Protein AF-A0A8K0KFU2-F1 (afdb_monomer_lite)

InterPro domains:
  IPR029681 Coiled-coil domain-containing protein 157 [PTHR43696] (9-150)
  IPR060104 Coiled-coil domain-containing protein 157, N-terminal domain [PF28226] (5-142)

Foldseek 3Di:
DDDPDVVVLVVLVVVLVVLLVVLVVLCVVLPDDQAAFPLGNVDGLNPDDLNVVLVPDPDDPVVSSVVSVSSSVRSLVSSLSSVLSSLVVLPDDDDDNPPPPPPPDPRDDDPVVSVVSSVVSVVVSVVVVVVVVVVVVVVVVVVVVVVPPPPPDDDDDDDDDDDDDDDDPDPPVVVVVVVLVVVVVVVVVVVVVVVVVLPDDDDDDDDDPVPVVVVVPPDDDPPCVPDPNVVVVVVSVVVVVVVVVVVVVVVVVSVVVVVVVVVVVVVVVVVVVVVVVVVVVVVVVVVVVVVVVVVVVVVVVVVVVVVVVVVVVVVVVVVVVVVVVVVVVVVVVVVVVVVVVVVVVVVVVVVVVVVVVVVVVVVVVVVVVVVVVVVVVVVVVVVVVVVVVVVVVVVVVVVVVVVVVVVVVVVVVVVVVVVVVVVVVVVVVVVVVVLVCLVCVPPDDDDDPPDPPDVVVVVVVVVVSVVSNVVVVVVVVVVVVVVVVVVVVVVVVPDD

Radius of gyration: 105.31 Å; chains: 1; bounding box: 227×71×281 Å

pLDDT: mean 76.66, std 19.83, range [28.59, 98.25]

Organism: Ladona fulva (NCBI:txid123851)

Sequence (496 aa):
MSRLNENLLKSLINDLREADTVTKEILSWTGEVNSPSWKFPNRLSDTIDSAKLITDYEGSCKDKYLFTLEIIVDRLNFFLRVFLAYLEFLQGDNATPQVSPNANFPPFRSLGDLINDIWRKTKSIYFFFLEEKEKKVEDAARKHYYGKAEREKTDILDAISQTSNHSLDHCENCNISMNILKTVMSSLENMFDKINQAENPAPIETLKQSEVKKFREGTGPDLYKRTQWAAISKLAEAMTADILTIQDEVEKHLSDLAFQKQANKDQEMEVVKLQKENKKLLKNLKVMSYEKIKAENMELNRRLAAFRQDLVTVQEELDMKTCEVCIFKNKYKTELKSRKQAQTETQSVRAHIEGLEEQLITVQRNTDQLIEEWDRERRQIIAELEDIQRKLNIIKDEKDALISIIHLINEELSETENINDALKSELKAMKDDQVMLVRYPDLNDPVECELTGMPDVDVETQINANQIRIQLLEEENMRLGRTLEKYKKMRRETSV

Structure (mmCIF, N/CA/C/O backbone):
data_AF-A0A8K0KFU2-F1
#
_entry.id   AF-A0A8K0KFU2-F1
#
loop_
_atom_site.group_PDB
_atom_site.id
_atom_site.type_symbol
_atom_site.label_atom_id
_atom_site.label_alt_id
_atom_site.label_comp_id
_atom_site.label_asym_id
_atom_site.label_entity_id
_atom_site.label_seq_id
_atom_site.pdbx_PDB_ins_code
_atom_site.Cartn_x
_atom_site.Cartn_y
_atom_site.Cartn_z
_atom_site.occupancy
_atom_site.B_iso_or_equiv
_atom_site.auth_seq_id
_atom_site.auth_comp_id
_atom_site.auth_asym_id
_atom_site.auth_atom_id
_atom_site.pdbx_PDB_model_num
ATOM 1 N N . MET A 1 1 ? -40.325 -4.180 12.857 1.00 39.06 1 MET A N 1
ATOM 2 C CA . MET A 1 1 ? -39.896 -3.831 14.233 1.00 39.06 1 MET A CA 1
ATOM 3 C C . MET A 1 1 ? -41.125 -3.620 15.092 1.00 39.06 1 MET A C 1
ATOM 5 O O . MET A 1 1 ? -41.629 -2.515 15.242 1.00 39.06 1 MET A O 1
ATOM 9 N N . SER A 1 2 ? -41.639 -4.755 15.525 1.00 43.59 2 SER A N 1
ATOM 10 C CA . SER A 1 2 ? -42.982 -5.044 15.995 1.00 43.59 2 SER A CA 1
ATOM 11 C C . SER A 1 2 ? -43.147 -4.794 17.493 1.00 43.59 2 SER A C 1
ATOM 13 O O . SER A 1 2 ? -42.382 -5.331 18.285 1.00 43.59 2 SER A O 1
ATOM 15 N N . ARG A 1 3 ? -44.212 -4.053 17.827 1.00 52.41 3 ARG A N 1
ATOM 16 C CA . ARG A 1 3 ? -44.862 -3.947 19.143 1.00 52.41 3 ARG A CA 1
ATOM 17 C C . ARG A 1 3 ? -43.975 -3.410 20.270 1.00 52.41 3 ARG A C 1
ATOM 19 O O . ARG A 1 3 ? -43.624 -4.135 21.194 1.00 52.41 3 ARG A O 1
ATOM 26 N N . LEU A 1 4 ? -43.725 -2.097 20.263 1.00 57.12 4 LEU A N 1
ATOM 27 C CA . LEU A 1 4 ? -43.685 -1.402 21.551 1.00 57.12 4 LEU A CA 1
ATOM 28 C C . LEU A 1 4 ? -45.037 -1.674 22.213 1.00 57.12 4 LEU A C 1
ATOM 30 O O . LEU A 1 4 ? -46.084 -1.436 21.615 1.00 57.12 4 LEU A O 1
ATOM 34 N N . ASN A 1 5 ? -44.986 -2.348 23.356 1.00 67.50 5 ASN A N 1
ATOM 35 C CA . ASN A 1 5 ? -46.147 -2.933 24.001 1.00 67.50 5 ASN A CA 1
ATOM 36 C C . ASN A 1 5 ? -47.102 -1.791 24.369 1.00 67.50 5 ASN A C 1
ATOM 38 O O . ASN A 1 5 ? -46.756 -0.961 25.204 1.00 67.50 5 ASN A O 1
ATOM 42 N N . GLU A 1 6 ? -48.280 -1.715 23.747 1.00 74.38 6 GLU A N 1
ATOM 43 C CA . GLU A 1 6 ? -49.284 -0.686 24.063 1.00 74.38 6 GLU A CA 1
ATOM 44 C C . GLU A 1 6 ? -49.602 -0.651 25.564 1.00 74.38 6 GLU A C 1
ATOM 46 O O . GLU A 1 6 ? -49.910 0.403 26.110 1.00 74.38 6 GLU A O 1
ATOM 51 N N . ASN A 1 7 ? -49.453 -1.787 26.250 1.00 80.62 7 ASN A N 1
ATOM 52 C CA . ASN A 1 7 ? -49.583 -1.885 27.700 1.00 80.62 7 ASN A CA 1
ATOM 53 C C . ASN A 1 7 ? -48.489 -1.113 28.453 1.00 80.62 7 ASN A C 1
ATOM 55 O O . ASN A 1 7 ? -48.782 -0.503 29.474 1.00 80.62 7 ASN A O 1
ATOM 59 N N . LEU A 1 8 ? -47.255 -1.088 27.940 1.00 81.88 8 LEU A N 1
ATOM 60 C CA . LEU A 1 8 ? -46.160 -0.306 28.520 1.00 81.88 8 LEU A CA 1
ATOM 61 C C . LEU A 1 8 ? -46.422 1.194 28.357 1.00 81.88 8 LEU A C 1
ATOM 63 O O . LEU A 1 8 ? -46.258 1.945 29.308 1.00 81.88 8 LEU A O 1
ATOM 67 N N . LEU A 1 9 ? -46.893 1.623 27.180 1.00 83.88 9 LEU A N 1
ATOM 68 C CA . LEU A 1 9 ? -47.277 3.019 26.953 1.00 83.88 9 LEU A CA 1
ATOM 69 C C . LEU A 1 9 ? -48.459 3.432 27.847 1.00 83.88 9 LEU A C 1
ATOM 71 O O . LEU A 1 9 ? -48.442 4.519 28.411 1.00 83.88 9 LEU A O 1
ATOM 75 N N . LYS A 1 10 ? -49.463 2.562 28.020 1.00 85.50 10 LYS A N 1
ATOM 76 C CA . LYS A 1 10 ? -50.589 2.798 28.942 1.00 85.50 10 LYS A CA 1
ATOM 77 C C . LYS A 1 10 ? -50.139 2.899 30.400 1.00 85.50 10 LYS A C 1
ATOM 79 O O . LYS A 1 10 ? -50.583 3.811 31.085 1.00 85.50 10 LYS A O 1
ATOM 84 N N . SER A 1 11 ? -49.257 2.002 30.851 1.00 88.69 11 SER A N 1
ATOM 85 C CA . SER A 1 11 ? -48.662 2.066 32.194 1.00 88.69 11 SER A CA 1
ATOM 86 C C . SER A 1 11 ? -47.946 3.397 32.398 1.00 88.69 11 SER A C 1
ATOM 88 O O . SER A 1 11 ? -48.223 4.102 33.355 1.00 88.69 11 SER A O 1
ATOM 90 N N . LEU A 1 12 ? -47.121 3.792 31.429 1.00 88.00 12 LEU A N 1
ATOM 91 C CA . LEU A 1 12 ? -46.339 5.019 31.488 1.00 88.00 12 LEU A CA 1
ATOM 92 C C . LEU A 1 12 ? -47.222 6.282 31.535 1.00 88.00 12 LEU A C 1
ATOM 94 O O . LEU A 1 12 ? -46.940 7.224 32.269 1.00 88.00 12 LEU A O 1
ATOM 98 N N . ILE A 1 13 ? -48.325 6.298 30.781 1.00 88.56 13 ILE A N 1
ATOM 99 C CA . ILE A 1 13 ? -49.319 7.382 30.832 1.00 88.56 13 ILE A CA 1
ATOM 100 C C . ILE A 1 13 ? -50.018 7.436 32.199 1.00 88.56 13 ILE A C 1
ATOM 102 O O . ILE A 1 13 ? -50.340 8.527 32.668 1.00 88.56 13 ILE A O 1
ATOM 106 N N . ASN A 1 14 ? -50.264 6.290 32.841 1.00 89.25 14 ASN A N 1
ATOM 107 C CA . ASN A 1 14 ? -50.823 6.262 34.192 1.00 89.25 14 ASN A CA 1
ATOM 108 C C . ASN A 1 14 ? -49.820 6.800 35.220 1.00 89.25 14 ASN A C 1
ATOM 110 O O . ASN A 1 14 ? -50.191 7.687 35.982 1.00 89.25 14 ASN A O 1
ATOM 114 N N . ASP A 1 15 ? -48.556 6.366 35.168 1.00 88.94 15 ASP A N 1
ATOM 115 C CA . ASP A 1 15 ? -47.493 6.855 36.061 1.00 88.94 15 ASP A CA 1
ATOM 116 C C . ASP A 1 15 ? -47.344 8.383 35.962 1.00 88.94 15 ASP A C 1
ATOM 118 O O . ASP A 1 15 ? -47.213 9.091 36.960 1.00 88.94 15 ASP A O 1
ATOM 122 N N . LEU A 1 16 ? -47.429 8.918 34.741 1.00 90.19 16 LEU A N 1
ATOM 123 C CA . LEU A 1 16 ? -47.422 10.356 34.494 1.00 90.19 16 LEU A CA 1
ATOM 124 C C . LEU A 1 16 ? -48.619 11.076 35.137 1.00 90.19 16 LEU A C 1
ATOM 126 O O . LEU A 1 16 ? -48.449 12.143 35.725 1.00 90.19 16 LEU A O 1
ATOM 130 N N . ARG A 1 17 ? -49.829 10.512 35.026 1.00 89.25 17 ARG A N 1
ATOM 131 C CA . ARG A 1 17 ? -51.037 11.084 35.646 1.00 89.25 17 ARG A CA 1
ATOM 132 C C . ARG A 1 17 ? -50.940 11.088 37.165 1.00 89.25 17 ARG A C 1
ATOM 134 O O . ARG A 1 17 ? -51.369 12.055 37.792 1.00 89.25 17 ARG A O 1
ATOM 141 N N . GLU A 1 18 ? -50.392 10.028 37.749 1.00 89.38 18 GLU A N 1
ATOM 142 C CA . GLU A 1 18 ? -50.149 9.949 39.189 1.00 89.38 18 GLU A CA 1
ATOM 143 C C . GLU A 1 18 ? -49.145 11.017 39.625 1.00 89.38 18 GLU A C 1
ATOM 145 O O . GLU A 1 18 ? -49.443 11.794 40.533 1.00 89.38 18 GLU A O 1
ATOM 150 N N . ALA A 1 19 ? -48.016 11.146 38.920 1.00 86.50 19 ALA A N 1
ATOM 151 C CA . ALA A 1 19 ? -47.019 12.178 39.197 1.00 86.50 19 ALA A CA 1
ATOM 152 C C . ALA A 1 19 ? -47.611 13.597 39.124 1.00 86.50 19 ALA A C 1
ATOM 154 O O . ALA A 1 19 ? -47.369 14.414 40.015 1.00 86.50 19 ALA A O 1
ATOM 155 N N . ASP A 1 20 ? -48.432 13.892 38.113 1.00 88.38 20 ASP A N 1
ATOM 156 C CA . ASP A 1 20 ? -49.123 15.181 37.997 1.00 88.38 20 ASP A CA 1
ATOM 157 C C . ASP A 1 20 ? -50.139 15.415 39.118 1.00 88.38 20 ASP A C 1
ATOM 159 O O . ASP A 1 20 ? -50.276 16.539 39.600 1.00 88.38 20 ASP A O 1
ATOM 163 N N . THR A 1 21 ? -50.850 14.368 39.540 1.00 90.38 21 THR A N 1
ATOM 164 C CA . THR A 1 21 ? -51.835 14.455 40.626 1.00 90.38 21 THR A CA 1
ATOM 165 C C . THR A 1 21 ? -51.146 14.808 41.939 1.00 90.38 21 THR A C 1
ATOM 167 O O . THR A 1 21 ? -51.526 15.787 42.579 1.00 90.38 21 THR A O 1
ATOM 170 N N . VAL A 1 22 ? -50.078 14.085 42.286 1.00 90.38 22 VAL A N 1
ATOM 171 C CA . VAL A 1 22 ? -49.285 14.352 43.495 1.00 90.38 22 VAL A CA 1
ATOM 172 C C . VAL A 1 22 ? -48.637 15.735 43.424 1.00 90.38 22 VAL A C 1
ATOM 174 O O . VAL A 1 22 ? -48.640 16.480 44.401 1.00 90.38 22 VAL A O 1
ATOM 177 N N . THR A 1 23 ? -48.115 16.129 42.259 1.00 89.25 23 THR A N 1
ATOM 178 C CA . THR A 1 23 ? -47.503 17.456 42.093 1.00 89.25 23 THR A CA 1
ATOM 179 C C . THR A 1 23 ? -48.515 18.574 42.329 1.00 89.25 23 THR A C 1
ATOM 181 O O . THR A 1 23 ? -48.199 19.535 43.025 1.00 89.25 23 THR A O 1
ATOM 184 N N . LYS A 1 24 ? -49.740 18.449 41.802 1.00 88.06 24 LYS A N 1
ATOM 185 C CA . LYS A 1 24 ? -50.825 19.419 42.031 1.00 88.06 24 LYS A CA 1
ATOM 186 C C . LYS A 1 24 ? -51.272 19.461 43.490 1.00 88.06 24 LYS A C 1
ATOM 188 O O . LYS A 1 24 ? -51.574 20.541 43.990 1.00 88.06 24 LYS A O 1
ATOM 193 N N . GLU A 1 25 ? -51.303 18.315 44.166 1.00 89.38 25 GLU A N 1
ATOM 194 C CA . GLU A 1 25 ? -51.618 18.242 45.594 1.00 89.38 25 GLU A CA 1
ATOM 195 C C . GLU A 1 25 ? -50.591 19.022 46.423 1.00 89.38 25 GLU A C 1
ATOM 197 O O . GLU A 1 25 ? -50.971 19.902 47.192 1.00 89.38 25 GLU A O 1
ATOM 202 N N . ILE A 1 26 ? -49.294 18.801 46.196 1.00 86.12 26 ILE A N 1
ATOM 203 C CA . ILE A 1 26 ? -48.242 19.543 46.908 1.00 86.12 26 ILE A CA 1
ATOM 204 C C . ILE A 1 26 ? -48.287 21.032 46.544 1.00 86.12 26 ILE A C 1
ATOM 206 O O . ILE A 1 26 ? -48.178 21.882 47.427 1.00 86.12 26 ILE A O 1
ATOM 210 N N . LEU A 1 27 ? -48.520 21.360 45.268 1.00 85.50 27 LEU A N 1
ATOM 211 C CA . LEU A 1 27 ? -48.653 22.744 44.808 1.00 85.50 27 LEU A CA 1
ATOM 212 C C . LEU A 1 27 ? -49.802 23.479 45.520 1.00 85.50 27 LEU A C 1
ATOM 214 O O . LEU A 1 27 ? -49.686 24.666 45.815 1.00 85.50 27 LEU A O 1
ATOM 218 N N . SER A 1 28 ? -50.888 22.770 45.856 1.00 86.31 28 SER A N 1
ATOM 219 C CA . SER A 1 28 ? -52.005 23.334 46.627 1.00 86.31 28 SER A CA 1
ATOM 220 C C . SER A 1 28 ? -51.608 23.766 48.044 1.00 86.31 28 SER A C 1
ATOM 222 O O . SER A 1 28 ? -52.237 24.661 48.607 1.00 86.31 28 SER A O 1
ATOM 224 N N . TRP A 1 29 ? -50.550 23.173 48.609 1.00 84.44 29 TRP A N 1
ATOM 225 C CA . TRP A 1 29 ? -50.004 23.539 49.917 1.00 84.44 29 TRP A CA 1
ATOM 226 C C . TRP A 1 29 ? -48.933 24.624 49.816 1.00 84.44 29 TRP A C 1
ATOM 228 O O . TRP A 1 29 ? -48.844 25.472 50.700 1.00 84.44 29 TRP A O 1
ATOM 238 N N . THR A 1 30 ? -48.118 24.605 48.758 1.00 79.75 30 THR A N 1
ATOM 239 C CA . THR A 1 30 ? -46.979 25.526 48.604 1.00 79.75 30 THR A CA 1
ATOM 240 C C . THR A 1 30 ? -47.316 26.841 47.918 1.00 79.75 30 THR A C 1
ATOM 242 O O . THR A 1 30 ? -46.546 27.789 48.038 1.00 79.75 30 THR A O 1
ATOM 245 N N . GLY A 1 31 ? -48.428 26.911 47.185 1.00 78.75 31 GLY A N 1
ATOM 246 C CA . GLY A 1 31 ? -48.713 28.017 46.270 1.00 78.75 31 GLY A CA 1
ATOM 247 C C . GLY A 1 31 ? -47.962 27.891 44.939 1.00 78.75 31 GLY A C 1
ATOM 248 O O . GLY A 1 31 ? -47.288 26.892 44.682 1.00 78.75 31 GLY A O 1
ATOM 249 N N . GLU A 1 32 ? -48.112 28.897 44.073 1.00 79.25 32 GLU A N 1
ATOM 250 C CA . GLU A 1 32 ? -47.571 28.898 42.706 1.00 79.25 32 GLU A CA 1
ATOM 251 C C . GLU A 1 32 ? -46.034 28.809 42.682 1.00 79.25 32 GLU A C 1
ATOM 253 O O . GLU A 1 32 ? -45.335 29.591 43.327 1.00 79.25 32 GLU A O 1
ATOM 258 N N . VAL A 1 33 ? -45.498 27.864 41.898 1.00 81.00 33 VAL A N 1
ATOM 259 C CA . VAL A 1 33 ? -44.053 27.658 41.715 1.00 81.00 33 VAL A CA 1
ATOM 260 C C . VAL A 1 33 ? -43.683 27.973 40.269 1.00 81.00 33 VAL A C 1
ATOM 262 O O . VAL A 1 33 ? -43.814 27.139 39.369 1.00 81.00 33 VAL A O 1
ATOM 265 N N . ASN A 1 34 ? -43.165 29.183 40.060 1.00 80.94 34 ASN A N 1
ATOM 266 C CA . ASN A 1 34 ? -42.724 29.672 38.756 1.00 80.94 34 ASN A CA 1
ATOM 267 C C . ASN A 1 34 ? -41.418 28.986 38.327 1.00 80.94 34 ASN A C 1
ATOM 269 O O . ASN A 1 34 ? -40.319 29.460 38.609 1.00 80.94 34 ASN A O 1
ATOM 273 N N . SER A 1 35 ? -41.529 27.850 37.635 1.00 82.50 35 SER A N 1
ATOM 274 C CA . SER A 1 35 ? -40.382 27.127 37.078 1.00 82.50 35 SER A CA 1
ATOM 275 C C . SER A 1 35 ? -40.562 26.881 35.582 1.00 82.50 35 SER A C 1
ATOM 277 O O . SER A 1 35 ? -41.579 26.299 35.198 1.00 82.50 35 SER A O 1
ATOM 279 N N . PRO A 1 36 ? -39.578 27.214 34.725 1.00 85.31 36 PRO A N 1
ATOM 280 C CA . PRO A 1 36 ? -39.636 26.835 33.319 1.00 85.31 36 PRO A CA 1
ATOM 281 C C . PRO A 1 36 ? -39.634 25.311 33.188 1.00 85.31 36 PRO A C 1
ATOM 283 O O . PRO A 1 36 ? -39.015 24.605 33.991 1.00 85.31 36 PRO A O 1
ATOM 286 N N . SER A 1 37 ? -40.345 24.814 32.184 1.00 87.75 37 SER A N 1
ATOM 287 C CA . SER A 1 37 ? -40.352 23.396 31.847 1.00 87.75 37 SER A CA 1
ATOM 288 C C . SER A 1 37 ? -39.006 22.967 31.282 1.00 87.75 37 SER A C 1
ATOM 290 O O . SER A 1 37 ? -38.400 23.658 30.465 1.00 87.75 37 SER A O 1
ATOM 292 N N . TRP A 1 38 ? -38.545 21.793 31.705 1.00 89.06 38 TRP A N 1
ATOM 293 C CA . TRP A 1 38 ? -37.344 21.161 31.178 1.00 89.06 38 TRP A CA 1
ATOM 294 C C . TRP A 1 38 ? -37.482 20.846 29.682 1.00 89.06 38 TRP A C 1
ATOM 296 O O . TRP A 1 38 ? -36.552 21.093 28.915 1.00 89.06 38 TRP A O 1
ATOM 306 N N . LYS A 1 39 ? -38.649 20.346 29.250 1.00 89.31 39 LYS A N 1
ATOM 307 C CA . LYS A 1 39 ? -38.915 20.011 27.840 1.00 89.31 39 LYS A CA 1
ATOM 308 C C . LYS A 1 39 ? -39.329 21.222 27.003 1.00 89.31 39 LYS A C 1
ATOM 310 O O . LYS A 1 39 ? -38.955 21.308 25.833 1.00 89.31 39 LYS A O 1
ATOM 315 N N . PHE A 1 40 ? -40.081 22.156 27.583 1.00 90.19 40 PHE A N 1
ATOM 316 C CA . PHE A 1 40 ? -40.555 23.372 26.921 1.00 90.19 40 PHE A CA 1
ATOM 317 C C . PHE A 1 40 ? -40.073 24.617 27.679 1.00 90.19 40 PHE A C 1
ATOM 319 O O . PHE A 1 40 ? -40.875 25.255 28.357 1.00 90.19 40 PHE A O 1
ATOM 326 N N . PRO A 1 41 ? -38.798 25.028 27.532 1.00 83.81 41 PRO A N 1
ATOM 327 C CA . PRO A 1 41 ? -38.210 26.121 28.321 1.00 83.81 41 PRO A CA 1
ATOM 328 C C . PRO A 1 41 ? -38.956 27.458 28.245 1.00 83.81 41 PRO A C 1
ATOM 330 O O . PRO A 1 41 ? -38.854 28.281 29.147 1.00 83.81 41 PRO A O 1
ATOM 333 N N . ASN A 1 42 ? -39.729 27.661 27.175 1.00 84.31 42 ASN A N 1
ATOM 334 C CA . ASN A 1 42 ? -40.536 28.859 26.946 1.00 84.31 42 ASN A CA 1
ATOM 335 C C . ASN A 1 42 ? -41.916 28.813 27.632 1.00 84.31 42 ASN A C 1
ATOM 337 O O . ASN A 1 42 ? -42.727 29.712 27.423 1.00 84.31 42 ASN A O 1
ATOM 341 N N . ARG A 1 43 ? -42.228 27.750 28.381 1.00 87.31 43 ARG A N 1
ATOM 342 C CA . ARG A 1 43 ? -43.488 27.567 29.110 1.00 87.31 43 ARG A CA 1
ATOM 343 C C . ARG A 1 43 ? -43.200 27.312 30.582 1.00 87.31 43 ARG A C 1
ATOM 345 O O . ARG A 1 43 ? -42.202 26.677 30.927 1.00 87.31 43 ARG A O 1
ATOM 352 N N . LEU A 1 44 ? -44.099 27.776 31.443 1.00 86.69 44 LEU A N 1
ATOM 353 C CA . LEU A 1 44 ? -44.053 27.442 32.860 1.00 86.69 44 LEU A CA 1
ATOM 354 C C . LEU A 1 44 ? -44.521 26.000 33.068 1.00 86.69 44 LEU A C 1
ATOM 356 O O . LEU A 1 44 ? -45.412 25.508 32.372 1.00 86.69 44 LEU A O 1
ATOM 360 N N . SER A 1 45 ? -43.882 25.307 34.003 1.00 87.50 45 SER A N 1
ATOM 361 C CA . SER A 1 45 ? -44.104 23.882 34.239 1.00 87.50 45 SER A CA 1
ATOM 362 C C . SER A 1 45 ? -45.511 23.594 34.753 1.00 87.50 45 SER A C 1
ATOM 364 O O . SER A 1 45 ? -46.090 22.589 34.358 1.00 87.50 45 SER A O 1
ATOM 366 N N . ASP A 1 46 ? -46.078 24.473 35.570 1.00 85.31 46 ASP A N 1
ATOM 367 C CA . ASP A 1 46 ? -47.445 24.401 36.099 1.00 85.31 46 ASP A CA 1
ATOM 368 C C . ASP A 1 46 ? -48.531 24.540 35.014 1.00 85.31 46 ASP A C 1
ATOM 370 O O . ASP A 1 46 ? -49.573 23.894 35.097 1.00 85.31 46 ASP A O 1
ATOM 374 N N . THR A 1 47 ? -48.270 25.311 33.954 1.00 88.06 47 THR A N 1
ATOM 375 C CA . THR A 1 47 ? -49.205 25.524 32.831 1.00 88.06 47 THR A CA 1
ATOM 376 C C . THR A 1 47 ? -49.265 24.366 31.831 1.00 88.06 47 THR A C 1
ATOM 378 O O . THR A 1 47 ? -50.054 24.394 30.883 1.00 88.06 47 THR A O 1
ATOM 381 N N . ILE A 1 48 ? -48.421 23.345 31.995 1.00 89.12 48 ILE A N 1
ATOM 382 C CA . ILE A 1 48 ? -48.350 22.217 31.065 1.00 89.12 48 ILE A CA 1
ATOM 383 C C . ILE A 1 48 ? -49.415 21.175 31.397 1.00 89.12 48 ILE A C 1
ATOM 385 O O . ILE A 1 48 ? -49.371 20.515 32.432 1.00 89.12 48 ILE A O 1
ATOM 389 N N . ASP A 1 49 ? -50.323 20.968 30.446 1.00 90.00 49 ASP A N 1
ATOM 390 C CA . ASP A 1 49 ? -51.261 19.849 30.443 1.00 90.00 49 ASP A CA 1
ATOM 391 C C . ASP A 1 49 ? -50.627 18.630 29.752 1.00 90.00 49 ASP A C 1
ATOM 393 O O . ASP A 1 49 ? -50.650 18.494 28.523 1.00 90.00 49 ASP A O 1
ATOM 397 N N . SER A 1 50 ? -50.019 17.751 30.551 1.00 89.31 50 SER A N 1
ATOM 398 C CA . SER A 1 50 ? -49.318 16.559 30.061 1.00 89.31 50 SER A CA 1
ATOM 399 C C . SER A 1 50 ? -50.259 15.572 29.346 1.00 89.31 50 SER A C 1
ATOM 401 O O . SER A 1 50 ? -49.884 14.972 28.334 1.00 89.31 50 SER A O 1
ATOM 403 N N . ALA A 1 51 ? -51.507 15.450 29.817 1.00 86.88 51 ALA A N 1
ATOM 404 C CA . ALA A 1 51 ? -52.507 14.541 29.269 1.00 86.88 51 ALA A CA 1
ATOM 405 C C . ALA A 1 51 ? -52.966 14.999 27.883 1.00 86.88 51 ALA A C 1
ATOM 407 O O . ALA A 1 51 ? -53.073 14.182 26.960 1.00 86.88 51 ALA A O 1
ATOM 408 N N . LYS A 1 52 ? -53.177 16.308 27.718 1.00 89.00 52 LYS A N 1
ATOM 409 C CA . LYS A 1 52 ? -53.484 16.903 26.419 1.00 89.00 52 LYS A CA 1
ATOM 410 C C . LYS A 1 52 ? -52.317 16.759 25.445 1.00 89.00 52 LYS A C 1
ATOM 412 O O . LYS A 1 52 ? -52.521 16.279 24.336 1.00 89.00 52 LYS A O 1
ATOM 417 N N . LEU A 1 53 ? -51.086 17.060 25.871 1.00 91.44 53 LEU A N 1
ATOM 418 C CA . LEU A 1 53 ? -49.898 16.944 25.013 1.00 91.44 53 LEU A CA 1
ATOM 419 C C . LEU A 1 53 ? -49.687 15.530 24.458 1.00 91.44 53 LEU A C 1
ATOM 421 O O . LEU A 1 53 ? -49.295 15.378 23.306 1.00 91.44 53 LEU A O 1
ATOM 425 N N . ILE A 1 54 ? -49.947 14.492 25.256 1.00 89.06 54 ILE A N 1
ATOM 426 C CA . ILE A 1 54 ? -49.810 13.095 24.811 1.00 89.06 54 ILE A CA 1
ATOM 427 C C . ILE A 1 54 ? -50.975 12.662 23.916 1.00 89.06 54 ILE A C 1
ATOM 429 O O . ILE A 1 54 ? -50.800 11.811 23.036 1.00 89.06 54 ILE A O 1
ATOM 433 N N . THR A 1 55 ? -52.167 13.216 24.139 1.00 87.56 55 THR A N 1
ATOM 434 C CA . THR A 1 55 ? -53.353 12.926 23.322 1.00 87.56 55 THR A CA 1
ATOM 435 C C . THR A 1 55 ? -53.226 13.557 21.938 1.00 87.56 55 THR A C 1
ATOM 437 O O . THR A 1 55 ? -53.438 12.859 20.950 1.00 87.56 55 THR A O 1
ATOM 440 N N . ASP A 1 56 ? -52.768 14.808 21.877 1.00 89.94 56 ASP A N 1
ATOM 441 C CA . ASP A 1 56 ? -52.618 15.606 20.653 1.00 89.94 56 ASP A CA 1
ATOM 442 C C . ASP A 1 56 ? -51.362 15.228 19.831 1.00 89.94 56 ASP A C 1
ATOM 444 O O . ASP A 1 56 ? -51.118 15.782 18.761 1.00 89.94 56 ASP A O 1
ATOM 448 N N . TYR A 1 57 ? -50.531 14.295 20.313 1.00 89.38 57 TYR A N 1
ATOM 449 C CA . TYR A 1 57 ? -49.306 13.881 19.625 1.00 89.38 57 TYR A CA 1
ATOM 450 C C . TYR A 1 57 ? -49.589 12.900 18.471 1.00 89.38 57 TYR A C 1
ATOM 452 O O . TYR A 1 57 ? -49.929 11.736 18.706 1.00 89.38 57 TYR A O 1
ATOM 460 N N . GLU A 1 58 ? -49.369 13.350 17.230 1.00 84.19 58 GLU A N 1
ATOM 461 C CA . GLU A 1 58 ? -49.649 12.612 15.980 1.00 84.19 58 GLU A CA 1
ATOM 462 C C . GLU A 1 58 ? -48.480 11.737 15.455 1.00 84.19 58 GLU A C 1
ATOM 464 O O . GLU A 1 58 ? -48.498 11.280 14.313 1.00 84.19 58 GLU A O 1
ATOM 469 N N . GLY A 1 59 ? -47.437 11.486 16.257 1.00 83.44 59 GLY A N 1
ATOM 470 C CA . GLY A 1 59 ? -46.270 10.693 15.833 1.00 83.44 59 GLY A CA 1
ATOM 471 C C . GLY A 1 59 ? -46.462 9.168 15.875 1.00 83.44 59 GLY A C 1
ATOM 472 O O . GLY A 1 59 ? -47.485 8.647 16.326 1.00 83.44 59 GLY A O 1
ATOM 473 N N . SER A 1 60 ? -45.445 8.415 15.431 1.00 84.38 60 SER A N 1
ATOM 474 C CA . SER A 1 60 ? -45.489 6.945 15.474 1.00 84.38 60 SER A CA 1
ATOM 475 C C . SER A 1 60 ? -45.537 6.418 16.918 1.00 84.38 60 SER A C 1
ATOM 477 O O . SER A 1 60 ? -45.181 7.118 17.861 1.00 84.38 60 SER A O 1
ATOM 479 N N . CYS A 1 61 ? -45.914 5.150 17.129 1.00 78.56 61 CYS A N 1
ATOM 480 C CA . CYS A 1 61 ? -45.943 4.545 18.473 1.00 78.56 61 CYS A CA 1
ATOM 481 C C . CYS A 1 61 ? -44.585 4.637 19.209 1.00 78.56 61 CYS A C 1
ATOM 483 O O . CYS A 1 61 ? -44.548 4.824 20.425 1.00 78.56 61 CYS A O 1
ATOM 485 N N . LYS A 1 62 ? -43.468 4.564 18.470 1.00 81.38 62 LYS A N 1
ATOM 486 C CA . LYS A 1 62 ? -42.114 4.762 19.012 1.00 81.38 62 LYS A CA 1
ATOM 487 C C . LYS A 1 62 ? -41.876 6.202 19.441 1.00 81.38 62 LYS A C 1
ATOM 489 O O . LYS A 1 62 ? -41.374 6.431 20.538 1.00 81.38 62 LYS A O 1
ATOM 494 N N . ASP A 1 63 ? -42.277 7.144 18.599 1.00 85.88 63 ASP A N 1
ATOM 495 C CA . ASP A 1 63 ? -42.090 8.567 18.867 1.00 85.88 63 ASP A CA 1
ATOM 496 C C . ASP A 1 63 ? -42.981 9.011 20.030 1.00 85.88 63 ASP A C 1
ATOM 498 O O . ASP A 1 63 ? -42.533 9.741 20.904 1.00 85.88 63 ASP A O 1
ATOM 502 N N . LYS A 1 64 ? -44.201 8.469 20.124 1.00 87.75 64 LYS A N 1
ATOM 503 C CA . LYS A 1 64 ? -45.124 8.697 21.240 1.00 87.75 64 LYS A CA 1
ATOM 504 C C . LYS A 1 64 ? -44.589 8.144 22.559 1.00 87.75 64 LYS A C 1
ATOM 506 O O . LYS A 1 64 ? -44.745 8.787 23.593 1.00 87.75 64 LYS A O 1
ATOM 511 N N . TYR A 1 65 ? -43.939 6.980 22.540 1.00 88.06 65 TYR A N 1
ATOM 512 C CA . TYR A 1 65 ? -43.283 6.425 23.725 1.00 88.06 65 TYR A CA 1
ATOM 513 C C . TYR A 1 65 ? -42.113 7.294 24.192 1.00 88.06 65 TYR A C 1
ATOM 515 O O . TYR A 1 65 ? -42.046 7.646 25.368 1.00 88.06 65 TYR A O 1
ATOM 523 N N . LEU A 1 66 ? -41.228 7.688 23.271 1.00 89.31 66 LEU A N 1
ATOM 524 C CA . LEU A 1 66 ? -40.108 8.571 23.588 1.00 89.31 66 LEU A CA 1
ATOM 525 C C . LEU A 1 66 ? -40.601 9.931 24.099 1.00 89.31 66 LEU A C 1
ATOM 527 O O . LEU A 1 66 ? -40.140 10.393 25.137 1.00 89.31 66 LEU A O 1
ATOM 531 N N . PHE A 1 67 ? -41.591 10.521 23.431 1.00 90.88 67 PHE A N 1
ATOM 532 C CA . PHE A 1 67 ? -42.224 11.768 23.851 1.00 90.88 67 PHE A CA 1
ATOM 533 C C . PHE A 1 67 ? -42.835 11.648 25.254 1.00 90.88 67 PHE A C 1
ATOM 535 O O . PHE A 1 67 ? -42.615 12.510 26.095 1.00 90.88 67 PHE A O 1
ATOM 542 N N . THR A 1 68 ? -43.529 10.545 25.557 1.00 90.81 68 THR A N 1
ATOM 543 C CA . THR A 1 68 ? -44.090 10.303 26.899 1.00 90.81 68 THR A CA 1
ATOM 544 C C . THR A 1 68 ? -42.992 10.230 27.968 1.00 90.81 68 THR A C 1
ATOM 546 O O . THR A 1 68 ? -43.156 10.805 29.041 1.00 90.81 68 THR A O 1
ATOM 549 N N . LEU A 1 69 ? -41.849 9.593 27.679 1.00 91.12 69 LEU A N 1
ATOM 550 C CA . LEU A 1 69 ? -40.702 9.572 28.597 1.00 91.12 69 LEU A CA 1
ATOM 551 C C . LEU A 1 69 ? -40.128 10.971 28.845 1.00 91.12 69 LEU A C 1
ATOM 553 O O . LEU A 1 69 ? -39.824 11.314 29.984 1.00 91.12 69 LEU A O 1
ATOM 557 N N . GLU A 1 70 ? -39.995 11.788 27.802 1.00 92.19 70 GLU A N 1
ATOM 558 C CA . GLU A 1 70 ? -39.514 13.165 27.941 1.00 92.19 70 GLU A CA 1
ATOM 559 C C . GLU A 1 70 ? -40.458 14.017 28.799 1.00 92.19 70 GLU A C 1
ATOM 561 O O . GLU A 1 70 ? -39.995 14.789 29.639 1.00 92.19 70 GLU A O 1
ATOM 566 N N . ILE A 1 71 ? -41.773 13.846 28.627 1.00 92.75 71 ILE A N 1
ATOM 567 C CA . ILE A 1 71 ? -42.787 14.515 29.450 1.00 92.75 71 ILE A CA 1
ATOM 568 C C . ILE A 1 71 ? -42.718 14.035 30.905 1.00 92.75 71 ILE A C 1
ATOM 570 O O . ILE A 1 71 ? -42.822 14.851 31.813 1.00 92.75 71 ILE A O 1
ATOM 574 N N . ILE A 1 72 ? -42.471 12.748 31.160 1.00 91.06 72 ILE A N 1
ATOM 575 C CA . ILE A 1 72 ? -42.281 12.243 32.529 1.00 91.06 72 ILE A CA 1
ATOM 576 C C . ILE A 1 72 ? -41.048 12.845 33.186 1.00 91.06 72 ILE A C 1
ATOM 578 O O . ILE A 1 72 ? -41.127 13.278 34.331 1.00 91.06 72 ILE A O 1
ATOM 582 N N . VAL A 1 73 ? -39.915 12.904 32.483 1.00 90.00 73 VAL A N 1
ATOM 583 C CA . VAL A 1 73 ? -38.699 13.535 33.020 1.00 90.00 7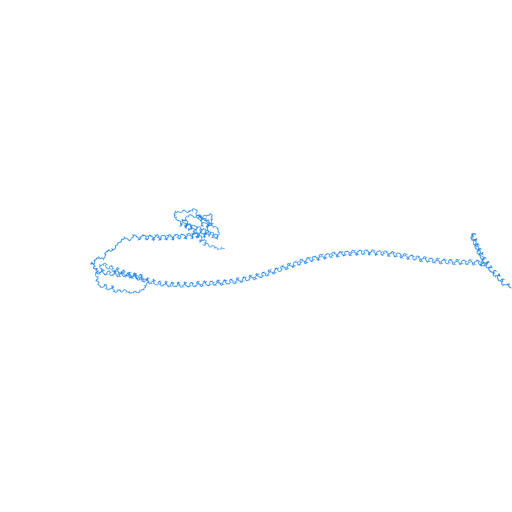3 VAL A CA 1
ATOM 584 C C . VAL A 1 73 ? -38.961 15.003 33.354 1.00 90.00 73 VAL A C 1
ATOM 586 O O . VAL A 1 73 ? -38.550 15.477 34.413 1.00 90.00 73 VAL A O 1
ATOM 589 N N . ASP A 1 74 ? -39.690 15.704 32.487 1.00 90.69 74 ASP A N 1
ATOM 590 C CA . ASP A 1 74 ? -40.123 17.077 32.720 1.00 90.69 74 ASP A CA 1
ATOM 591 C C . ASP A 1 74 ? -41.015 17.213 33.968 1.00 90.69 74 ASP A C 1
ATOM 593 O O . ASP A 1 74 ? -40.742 18.056 34.827 1.00 90.69 74 ASP A O 1
ATOM 597 N N . ARG A 1 75 ? -42.022 16.342 34.125 1.00 90.88 75 ARG A N 1
ATOM 598 C CA . ARG A 1 75 ? -42.907 16.328 35.302 1.00 90.88 75 ARG A CA 1
ATOM 599 C C . ARG A 1 75 ? -42.182 15.963 36.588 1.00 90.88 75 ARG A C 1
ATOM 601 O O . ARG A 1 75 ? -42.409 16.609 37.601 1.00 90.88 75 ARG A O 1
ATOM 608 N N . LEU A 1 76 ? -41.273 14.991 36.557 1.00 90.62 76 LEU A N 1
ATOM 609 C CA . LEU A 1 76 ? -40.451 14.629 37.713 1.00 90.62 76 LEU A CA 1
ATOM 610 C C . LEU A 1 76 ? -39.516 15.772 38.116 1.00 90.62 76 LEU A C 1
ATOM 612 O O . LEU A 1 76 ? -39.344 16.032 39.304 1.00 90.62 76 LEU A O 1
ATOM 616 N N . ASN A 1 77 ? -38.934 16.488 37.147 1.00 88.62 77 ASN A N 1
ATOM 617 C CA . ASN A 1 77 ? -38.129 17.672 37.445 1.00 88.62 77 ASN A CA 1
ATOM 618 C C . ASN A 1 77 ? -38.972 18.738 38.157 1.00 88.62 77 ASN A C 1
ATOM 620 O O . ASN A 1 77 ? -38.537 19.282 39.171 1.00 88.62 77 ASN A O 1
ATOM 624 N N . PHE A 1 78 ? -40.187 18.994 37.663 1.00 90.56 78 PHE A N 1
ATOM 625 C CA . PHE A 1 78 ? -41.103 19.944 38.286 1.00 90.56 78 PHE A CA 1
ATOM 626 C C . PHE A 1 78 ? -41.562 19.492 39.678 1.00 90.56 78 PHE A C 1
ATOM 628 O O . PHE A 1 78 ? -41.460 20.273 40.619 1.00 90.56 78 PHE A O 1
ATOM 635 N N . PHE A 1 79 ? -41.957 18.226 39.840 1.00 91.44 79 PHE A N 1
ATOM 636 C CA . PHE A 1 79 ? -42.302 17.624 41.130 1.00 91.44 79 PHE A CA 1
ATOM 637 C C . PHE A 1 79 ? -41.205 17.849 42.170 1.00 91.44 79 PHE A C 1
ATOM 639 O O . PHE A 1 79 ? -41.488 18.319 43.266 1.00 91.44 79 PHE A O 1
ATOM 646 N N . LEU A 1 80 ? -39.941 17.574 41.831 1.00 90.38 80 LEU A N 1
ATOM 647 C CA . LEU A 1 80 ? -38.828 17.768 42.763 1.00 90.38 80 LEU A CA 1
ATOM 648 C C . LEU A 1 80 ? -38.645 19.241 43.146 1.00 90.38 80 LEU A C 1
ATOM 650 O O . LEU A 1 80 ? -38.312 19.532 44.291 1.00 90.38 80 LEU A O 1
ATOM 654 N N . ARG A 1 81 ? -38.881 20.181 42.226 1.00 88.00 81 ARG A N 1
ATOM 655 C CA . ARG A 1 81 ? -38.829 21.620 42.536 1.00 88.00 81 ARG A CA 1
ATOM 656 C C . ARG A 1 81 ? -39.969 22.044 43.458 1.00 88.00 81 ARG A C 1
ATOM 658 O O . ARG A 1 81 ? -39.722 22.756 44.424 1.00 88.00 81 ARG A O 1
ATOM 665 N N . VAL A 1 82 ? -41.185 21.573 43.191 1.00 89.00 82 VAL A N 1
ATOM 666 C CA . VAL A 1 82 ? -42.359 21.812 44.045 1.00 89.00 82 VAL A CA 1
ATOM 667 C C . VAL A 1 82 ? -42.149 21.190 45.427 1.00 89.00 82 VAL A C 1
ATOM 669 O O . VAL A 1 82 ? -42.390 21.837 46.441 1.00 89.00 82 VAL A O 1
ATOM 672 N N . PHE A 1 83 ? -41.608 19.974 45.492 1.00 88.69 83 PHE A N 1
ATOM 673 C CA . PHE A 1 83 ? -41.276 19.312 46.750 1.00 88.69 83 PHE A CA 1
ATOM 674 C C . PHE A 1 83 ? -40.173 20.048 47.515 1.00 88.69 83 PHE A C 1
ATOM 676 O O . PHE A 1 83 ? -40.257 20.195 48.728 1.00 88.69 83 PHE A O 1
ATOM 683 N N . LEU A 1 84 ? -39.155 20.568 46.828 1.00 86.94 84 LEU A N 1
ATOM 684 C CA . LEU A 1 84 ? -38.129 21.391 47.462 1.00 86.94 84 LEU A CA 1
ATOM 685 C C . LEU A 1 84 ? -38.725 22.685 48.039 1.00 86.94 84 LEU A C 1
ATOM 687 O O . LEU A 1 84 ? -38.430 23.012 49.185 1.00 86.94 84 LEU A O 1
ATOM 691 N N . ALA A 1 85 ? -39.606 23.362 47.296 1.00 84.44 85 ALA A N 1
ATOM 692 C CA . ALA A 1 85 ? -40.341 24.528 47.788 1.00 84.44 85 ALA A CA 1
ATOM 693 C C . ALA A 1 85 ? -41.228 24.179 48.998 1.00 84.44 85 ALA A C 1
ATOM 695 O O . ALA A 1 85 ? -41.310 24.950 49.951 1.00 84.44 85 ALA A O 1
ATOM 696 N N . TYR A 1 86 ? -41.828 22.985 49.015 1.00 85.69 86 TYR A N 1
ATOM 697 C CA . TYR A 1 86 ? -42.569 22.471 50.169 1.00 85.69 86 TYR A CA 1
ATOM 698 C C . TYR A 1 86 ? -41.678 22.256 51.396 1.00 85.69 86 TYR A C 1
ATOM 700 O O . TYR A 1 86 ? -42.039 22.643 52.505 1.00 85.69 86 TYR A O 1
ATOM 708 N N . LEU A 1 87 ? -40.485 21.685 51.221 1.00 83.62 87 LEU A N 1
ATOM 709 C CA . LEU A 1 87 ? -39.530 21.539 52.321 1.00 83.62 87 LEU A CA 1
ATOM 710 C C . LEU A 1 87 ? -39.046 22.900 52.838 1.00 83.62 87 LEU A C 1
ATOM 712 O O . LEU A 1 87 ? -38.844 23.058 54.038 1.00 83.62 87 LEU A O 1
ATOM 716 N N . GLU A 1 88 ? -38.875 23.889 51.960 1.00 82.88 88 GLU A N 1
ATOM 717 C CA . GLU A 1 88 ? -38.560 25.264 52.365 1.00 82.88 88 GLU A CA 1
ATOM 718 C C . GLU A 1 88 ? -39.714 25.905 53.141 1.00 82.88 88 GLU A C 1
ATOM 720 O O . GLU A 1 88 ? -39.470 26.535 54.169 1.00 82.88 88 GLU A O 1
ATOM 725 N N . PHE A 1 89 ? -40.958 25.665 52.720 1.00 81.06 89 PHE A N 1
ATOM 726 C CA . PHE A 1 89 ? -42.155 26.074 53.451 1.00 81.06 89 PHE A CA 1
ATOM 727 C C . PHE A 1 89 ? -42.200 25.476 54.868 1.00 81.06 89 PHE A C 1
ATOM 729 O O . PHE A 1 89 ? -42.495 26.193 55.820 1.00 81.06 89 PHE A O 1
ATOM 736 N N . LEU A 1 90 ? -41.831 24.201 55.042 1.00 78.69 90 LEU A N 1
ATOM 737 C CA . LEU A 1 90 ? -41.792 23.552 56.361 1.00 78.69 90 LEU A CA 1
ATOM 738 C C . LEU A 1 90 ? -40.711 24.104 57.311 1.00 78.69 90 LEU A C 1
ATOM 740 O O . LEU A 1 90 ? -40.814 23.890 58.516 1.00 78.69 90 LEU A O 1
ATOM 744 N N . GLN A 1 91 ? -39.672 24.776 56.801 1.00 72.19 91 GLN A N 1
ATOM 745 C CA . GLN A 1 91 ? -38.578 25.336 57.612 1.00 72.19 91 GLN A CA 1
ATOM 746 C C . GLN A 1 91 ? -38.805 26.793 58.054 1.00 72.19 91 GLN A C 1
ATOM 748 O O . GLN A 1 91 ? -38.013 27.308 58.841 1.00 72.19 91 GLN A O 1
ATOM 753 N N . GLY A 1 92 ? -39.819 27.484 57.525 1.00 67.69 92 GLY A N 1
ATOM 754 C CA . GLY A 1 92 ? -40.048 28.904 57.800 1.00 67.69 92 GLY A CA 1
ATOM 755 C C . GLY A 1 92 ? -40.804 29.159 59.108 1.00 67.69 92 GLY A C 1
ATOM 756 O O . GLY A 1 92 ? -41.977 28.812 59.223 1.00 67.69 92 GLY A O 1
ATOM 757 N N . ASP A 1 93 ? -40.166 29.842 60.063 1.00 46.44 93 ASP A N 1
ATOM 758 C CA . ASP A 1 93 ? -40.824 30.391 61.255 1.00 46.44 93 ASP A CA 1
ATOM 759 C C . ASP A 1 93 ? -41.696 31.612 60.879 1.00 46.44 93 ASP A C 1
ATOM 761 O O . ASP A 1 93 ? -41.178 32.659 60.490 1.00 46.44 93 ASP A O 1
ATOM 765 N N . ASN A 1 94 ? -43.013 31.494 61.096 1.00 39.94 94 ASN A N 1
ATOM 766 C CA . ASN A 1 94 ? -44.065 32.533 61.060 1.00 39.94 94 ASN A CA 1
ATOM 767 C C . ASN A 1 94 ? -44.795 32.819 59.723 1.00 39.94 94 ASN A C 1
ATOM 769 O O . ASN A 1 94 ? -44.338 33.552 58.855 1.00 39.94 94 ASN A O 1
ATOM 773 N N . ALA A 1 95 ? -46.042 32.331 59.666 1.00 44.09 95 ALA A N 1
ATOM 774 C CA . ALA A 1 95 ? -47.265 33.038 59.257 1.00 44.09 95 ALA A CA 1
ATOM 775 C C . ALA A 1 95 ? -47.193 34.071 58.108 1.00 44.09 95 ALA A C 1
ATOM 777 O O . ALA A 1 95 ? -47.249 35.274 58.339 1.00 44.09 95 ALA A O 1
ATOM 778 N N . THR A 1 96 ? -47.180 33.596 56.861 1.00 39.97 96 THR A N 1
ATOM 779 C CA . THR A 1 96 ? -48.046 33.978 55.714 1.00 39.97 96 THR A CA 1
ATOM 780 C C . THR A 1 96 ? -47.398 33.439 54.433 1.00 39.97 96 THR A C 1
ATOM 782 O O . THR A 1 96 ? -46.177 33.507 54.311 1.00 39.97 96 THR A O 1
ATOM 785 N N . PRO A 1 97 ? -48.160 32.909 53.456 1.00 39.16 97 PRO A N 1
ATOM 786 C CA . PRO A 1 97 ? -47.602 32.515 52.169 1.00 39.16 97 PRO A CA 1
ATOM 787 C C . PRO A 1 97 ? -47.289 33.778 51.359 1.00 39.16 97 PRO A C 1
ATOM 789 O O . PRO A 1 97 ? -48.028 34.166 50.462 1.00 39.16 97 PRO A O 1
ATOM 792 N N . GLN A 1 98 ? -46.190 34.453 51.684 1.00 37.31 98 GLN A N 1
ATOM 793 C CA . GLN A 1 98 ? -45.483 35.261 50.702 1.00 37.31 98 GLN A CA 1
ATOM 794 C C . GLN A 1 98 ? -44.423 34.371 50.072 1.00 37.31 98 GLN A C 1
ATOM 796 O O . GLN A 1 98 ? -43.233 34.456 50.369 1.00 37.31 98 GLN A O 1
ATOM 801 N N . VAL A 1 99 ? -44.881 33.495 49.176 1.00 38.81 99 VAL A N 1
ATOM 802 C CA . VAL A 1 99 ? -44.023 33.041 48.089 1.00 38.81 99 VAL A CA 1
ATOM 803 C C . VAL A 1 99 ? -43.602 34.323 47.383 1.00 38.81 99 VAL A C 1
ATOM 805 O O . VAL A 1 99 ? -44.435 35.014 46.796 1.00 38.81 99 VAL A O 1
ATOM 808 N N . SER A 1 100 ? -42.332 34.711 47.512 1.00 37.75 100 SER A N 1
ATOM 809 C CA . SER A 1 100 ? -41.772 35.717 46.616 1.00 37.75 100 SER A CA 1
ATOM 810 C C . SER A 1 100 ? -42.134 35.263 45.198 1.00 37.75 100 SER A C 1
ATOM 812 O O . SER A 1 100 ? -41.762 34.142 44.840 1.00 37.75 100 SER A O 1
ATOM 814 N N . PRO A 1 101 ? -42.829 36.077 44.378 1.00 39.59 101 PRO A N 1
ATOM 815 C CA . PRO A 1 101 ? -43.216 35.691 43.016 1.00 39.59 101 PRO A CA 1
ATOM 816 C C . PRO A 1 101 ? -42.013 35.286 42.146 1.00 39.59 101 PRO A C 1
ATOM 818 O O . PRO A 1 101 ? -42.175 34.697 41.082 1.00 39.59 101 PRO A O 1
ATOM 821 N N . ASN A 1 102 ? -40.803 35.579 42.635 1.00 39.88 102 ASN A N 1
ATOM 822 C CA . ASN A 1 102 ? -39.515 35.205 42.088 1.00 39.88 102 ASN A CA 1
ATOM 823 C C . ASN A 1 102 ? -38.708 34.344 43.076 1.00 39.88 102 ASN A C 1
ATOM 825 O O . ASN A 1 102 ? -37.573 34.693 43.418 1.00 39.88 102 ASN A O 1
ATOM 829 N N . ALA A 1 103 ? -39.210 33.175 43.480 1.00 45.50 103 ALA A N 1
ATOM 830 C CA . ALA A 1 103 ? -38.301 32.050 43.703 1.00 45.50 103 ALA A CA 1
ATOM 831 C C . ALA A 1 103 ? -37.693 31.690 42.334 1.00 45.50 103 ALA A C 1
ATOM 833 O O . ALA A 1 103 ? -38.112 30.745 41.674 1.00 45.50 103 ALA A O 1
ATOM 834 N N . ASN A 1 104 ? -36.764 32.527 41.857 1.00 47.50 104 ASN A N 1
ATOM 835 C CA . ASN A 1 104 ? -36.044 32.348 40.604 1.00 47.50 104 ASN A CA 1
ATOM 836 C C . ASN A 1 104 ? -35.124 31.142 40.774 1.00 47.50 104 ASN A C 1
ATOM 838 O O . ASN A 1 104 ? -33.921 31.270 41.014 1.00 47.50 104 ASN A O 1
ATOM 842 N N . PHE A 1 105 ? -35.701 29.947 40.674 1.00 54.78 105 PHE A N 1
ATOM 843 C CA . PHE A 1 105 ? -34.924 28.748 40.463 1.00 54.78 105 PHE A CA 1
ATOM 844 C C . PHE A 1 105 ? -34.132 28.965 39.170 1.00 54.78 105 PHE A C 1
ATOM 846 O O . PHE A 1 105 ? -34.721 29.342 38.152 1.00 54.78 105 PHE A O 1
ATOM 853 N N . PRO A 1 106 ? -32.804 28.752 39.183 1.00 59.97 106 PRO A N 1
ATOM 854 C CA . PRO A 1 106 ? -32.003 28.803 37.972 1.00 59.97 106 PRO A CA 1
ATOM 855 C C . PRO A 1 106 ? -32.691 27.986 36.869 1.00 59.97 106 PRO A C 1
ATOM 857 O O . PRO A 1 106 ? -33.185 26.886 37.156 1.00 59.97 106 PRO A O 1
ATOM 860 N N . PRO A 1 107 ? -32.755 28.499 35.627 1.00 60.22 107 PRO A N 1
ATOM 861 C CA . PRO A 1 107 ? -33.614 27.938 34.585 1.00 60.22 107 PRO A CA 1
ATOM 862 C C . PRO A 1 107 ? -33.315 26.457 34.316 1.00 60.22 107 PRO A C 1
ATOM 864 O O . PRO A 1 107 ? -34.225 25.686 34.022 1.00 60.22 107 PRO A O 1
ATOM 867 N N . PHE A 1 108 ? -32.077 26.016 34.556 1.00 64.69 108 PHE A N 1
ATOM 868 C CA . PHE A 1 108 ? -31.675 24.625 34.399 1.00 64.69 108 PHE A CA 1
ATOM 869 C C . PHE A 1 108 ? -30.900 24.133 35.621 1.00 64.69 108 PHE A C 1
ATOM 871 O O . PHE A 1 108 ? -29.753 24.510 35.843 1.00 64.69 108 PHE A O 1
ATOM 878 N N . ARG A 1 109 ? -31.535 23.255 36.401 1.00 73.19 109 ARG A N 1
ATOM 879 C CA . ARG A 1 109 ? -30.868 22.405 37.390 1.00 73.19 109 ARG A CA 1
ATOM 880 C C . ARG A 1 109 ? -30.981 20.957 36.953 1.00 73.19 109 ARG A C 1
ATOM 882 O O . ARG A 1 109 ? -32.036 20.537 36.465 1.00 73.19 109 ARG A O 1
ATOM 889 N N . SER A 1 110 ? -29.897 20.206 37.118 1.00 80.38 110 SER A N 1
ATOM 890 C CA . SER A 1 110 ? -29.930 18.773 36.862 1.00 80.38 110 SER A CA 1
ATOM 891 C C . SER A 1 110 ? -30.813 18.073 37.902 1.00 80.38 110 SER A C 1
ATOM 893 O O . SER A 1 110 ? -31.004 18.569 39.016 1.00 80.38 110 SER A O 1
ATOM 895 N N . LEU A 1 111 ? -31.343 16.898 37.552 1.00 79.62 111 LEU A N 1
ATOM 896 C CA . LEU A 1 111 ? -32.106 16.068 38.489 1.00 79.62 111 LEU A CA 1
ATOM 897 C C . LEU A 1 111 ? -31.272 15.723 39.737 1.00 79.62 111 LEU A C 1
ATOM 899 O O . LEU A 1 111 ? -31.789 15.724 40.850 1.00 79.62 111 LEU A O 1
ATOM 903 N N . GLY A 1 112 ? -29.970 15.477 39.550 1.00 81.25 112 GLY A N 1
ATOM 904 C CA . GLY A 1 112 ? -29.041 15.157 40.633 1.00 81.25 112 GLY A CA 1
ATOM 905 C C . GLY A 1 112 ? -28.873 16.300 41.633 1.00 81.25 112 GLY A C 1
ATOM 906 O O . GLY A 1 112 ? -28.884 16.054 42.838 1.00 81.25 112 GLY A O 1
ATOM 907 N N . ASP A 1 113 ? -28.795 17.545 41.156 1.00 80.62 113 ASP A N 1
ATOM 908 C CA . ASP A 1 113 ? -28.679 18.719 42.031 1.00 80.62 113 ASP A CA 1
ATOM 909 C C . ASP A 1 113 ? -29.941 18.914 42.878 1.00 80.62 113 ASP A C 1
ATOM 911 O O . ASP A 1 113 ? -29.844 19.158 44.080 1.00 80.62 113 ASP A O 1
ATOM 915 N N . LEU A 1 114 ? -31.123 18.746 42.270 1.00 83.56 114 LEU A N 1
ATOM 916 C CA . LEU A 1 114 ? -32.408 18.837 42.973 1.00 83.56 114 LEU A CA 1
ATOM 917 C C . LEU A 1 114 ? -32.537 17.762 44.057 1.00 83.56 114 LEU A C 1
ATOM 919 O O . LEU A 1 114 ? -32.907 18.072 45.186 1.00 83.56 114 LEU A O 1
ATOM 923 N N . ILE A 1 115 ? -32.183 16.511 43.745 1.00 87.38 115 ILE A N 1
ATOM 924 C CA . ILE A 1 115 ? -32.209 15.408 44.718 1.00 87.38 115 ILE A CA 1
ATOM 925 C C . ILE A 1 115 ? -31.245 15.682 45.876 1.00 87.38 115 ILE A C 1
ATOM 927 O O . ILE A 1 115 ? -31.591 15.449 47.035 1.00 87.38 115 ILE A O 1
ATOM 931 N N . ASN A 1 116 ? -30.048 16.198 45.588 1.00 86.38 116 ASN A N 1
ATOM 932 C CA . ASN A 1 116 ? -29.070 16.524 46.622 1.00 86.38 116 ASN A CA 1
ATOM 933 C C . ASN A 1 116 ? -29.565 17.660 47.537 1.00 86.38 116 ASN A C 1
ATOM 935 O O . ASN A 1 116 ? -29.415 17.582 48.756 1.00 86.38 116 ASN A O 1
ATOM 939 N N . ASP A 1 117 ? -30.209 18.688 46.979 1.00 83.69 117 ASP A N 1
ATOM 940 C CA . ASP A 1 117 ? -30.831 19.762 47.761 1.00 83.69 117 ASP A CA 1
ATOM 941 C C . ASP A 1 117 ? -31.973 19.256 48.639 1.00 83.69 117 ASP A C 1
ATOM 943 O O . ASP A 1 117 ? -31.985 19.531 49.840 1.00 83.69 117 ASP A O 1
ATOM 947 N N . ILE A 1 118 ? -32.873 18.448 48.077 1.00 87.19 118 ILE A N 1
ATOM 948 C CA . ILE A 1 118 ? -33.958 17.800 48.821 1.00 87.19 118 ILE A CA 1
ATOM 949 C C . ILE A 1 118 ? -33.396 16.959 49.965 1.00 87.19 118 ILE A C 1
ATOM 951 O O . ILE A 1 118 ? -33.875 17.062 51.093 1.00 87.19 118 ILE A O 1
ATOM 955 N N . TRP A 1 119 ? -32.357 16.159 49.716 1.00 88.31 119 TRP A N 1
ATOM 956 C CA . TRP A 1 119 ? -31.725 15.336 50.746 1.00 88.31 119 TRP A CA 1
ATOM 957 C C . TRP A 1 119 ? -31.129 16.187 51.870 1.00 88.31 119 TRP A C 1
ATOM 959 O O . TRP A 1 119 ? -31.363 15.914 53.051 1.00 88.31 119 TRP A O 1
ATOM 969 N N . ARG A 1 120 ? -30.403 17.259 51.524 1.00 84.50 120 ARG A N 1
ATOM 970 C CA . ARG A 1 120 ? -29.848 18.204 52.506 1.00 84.50 120 ARG A CA 1
ATOM 971 C C . ARG A 1 120 ? -30.942 18.866 53.341 1.00 84.50 120 ARG A C 1
ATOM 973 O O . ARG A 1 120 ? -30.811 18.930 54.563 1.00 84.50 120 ARG A O 1
ATOM 980 N N . LYS A 1 121 ? -32.025 19.313 52.702 1.00 83.38 121 LYS A N 1
ATOM 981 C CA . LYS A 1 121 ? -33.169 19.952 53.365 1.00 83.38 121 LYS A CA 1
ATOM 982 C C . LYS A 1 121 ? -33.936 18.983 54.256 1.00 83.38 121 LYS A C 1
ATOM 984 O O . LYS A 1 121 ? -34.164 19.291 55.419 1.00 83.38 121 LYS A O 1
ATOM 989 N N . THR A 1 122 ? -34.222 17.780 53.771 1.00 85.38 122 THR A N 1
ATOM 990 C CA . THR A 1 122 ? -34.880 16.719 54.550 1.00 85.38 122 THR A CA 1
ATOM 991 C C . THR A 1 122 ? -34.064 16.364 55.790 1.00 85.38 122 THR A C 1
ATOM 993 O O . THR A 1 122 ? -34.607 16.285 56.888 1.00 85.38 122 THR A O 1
ATOM 996 N N . LYS A 1 123 ? -32.738 16.226 55.647 1.00 81.88 123 LYS A N 1
ATOM 997 C CA . LYS A 1 123 ? -31.829 15.986 56.776 1.00 81.88 123 LYS A CA 1
ATOM 998 C C . LYS A 1 123 ? -31.878 17.132 57.791 1.00 81.88 123 LYS A C 1
ATOM 1000 O O . LYS A 1 123 ? -31.935 16.875 58.988 1.00 81.88 123 LYS A O 1
ATOM 1005 N N . SER A 1 124 ? -31.888 18.380 57.324 1.00 81.38 124 SER A N 1
ATOM 1006 C CA . SER A 1 124 ? -32.006 19.562 58.186 1.00 81.38 124 SER A CA 1
ATOM 1007 C C . SER A 1 124 ? -33.343 19.616 58.934 1.00 81.38 124 SER A C 1
ATOM 1009 O O . SER A 1 124 ? -33.335 19.866 60.134 1.00 81.38 124 SER A O 1
ATOM 1011 N N . ILE A 1 125 ? -34.466 19.327 58.268 1.00 80.75 125 ILE A N 1
ATOM 1012 C CA . ILE A 1 125 ? -35.802 19.249 58.888 1.00 80.75 125 ILE A CA 1
ATOM 1013 C C . ILE A 1 125 ? -35.863 18.120 59.923 1.00 80.75 125 ILE A C 1
ATOM 1015 O O . ILE A 1 125 ? -36.385 18.306 61.017 1.00 80.75 125 ILE A O 1
ATOM 1019 N N . TYR A 1 126 ? -35.293 16.955 59.611 1.00 79.31 126 TYR A N 1
ATOM 1020 C CA . TYR A 1 126 ? -35.238 15.82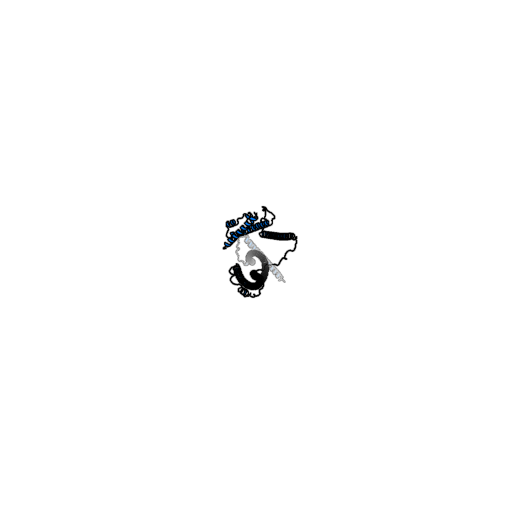5 60.538 1.00 79.31 126 TYR A CA 1
ATOM 1021 C C . TYR A 1 126 ? -34.482 16.175 61.827 1.00 79.31 126 TYR A C 1
ATOM 1023 O O . TYR A 1 126 ? -34.970 15.883 62.917 1.00 79.31 126 TYR A O 1
ATOM 1031 N N . PHE A 1 127 ? -33.327 16.843 61.722 1.00 77.25 127 PHE A N 1
ATOM 1032 C CA . PHE A 1 127 ? -32.601 17.315 62.904 1.00 77.25 127 PHE A CA 1
ATOM 1033 C C . PHE A 1 127 ? -33.363 18.398 63.666 1.00 77.25 127 PHE A C 1
ATOM 1035 O O . PHE A 1 127 ? -33.422 18.323 64.887 1.00 77.25 127 PHE A O 1
ATOM 1042 N N . PHE A 1 128 ? -34.010 19.334 62.966 1.00 76.31 128 PHE A N 1
ATOM 1043 C CA . PHE A 1 128 ? -34.859 20.344 63.598 1.00 76.31 128 PHE A CA 1
ATOM 1044 C C . PHE A 1 128 ? -35.972 19.706 64.449 1.00 76.31 128 PHE A C 1
ATOM 1046 O O . PHE A 1 128 ? -36.124 20.045 65.620 1.00 76.31 128 PHE A O 1
ATOM 1053 N N . PHE A 1 129 ? -36.693 18.711 63.917 1.00 75.19 129 PHE A N 1
ATOM 1054 C CA . PHE A 1 129 ? -37.733 18.004 64.675 1.00 75.19 129 PHE A CA 1
ATOM 1055 C C . PHE A 1 129 ? -37.184 17.142 65.818 1.00 75.19 129 PHE A C 1
ATOM 1057 O O . PHE A 1 129 ? -37.857 16.990 66.840 1.00 75.19 129 PHE A O 1
ATOM 1064 N N . LEU A 1 130 ? -35.986 16.566 65.674 1.00 72.88 130 LEU A N 1
ATOM 1065 C CA . LEU A 1 130 ? -35.326 15.854 66.772 1.00 72.88 130 LEU A CA 1
ATOM 1066 C C . LEU A 1 130 ? -34.967 16.807 67.916 1.00 72.88 130 LEU A C 1
ATOM 1068 O O . LEU A 1 130 ? -35.303 16.512 69.061 1.00 72.88 130 LEU A O 1
ATOM 1072 N N . GLU A 1 131 ? -34.372 17.961 67.608 1.00 71.00 131 GLU A N 1
ATOM 1073 C CA . GLU A 1 131 ? -34.045 18.994 68.598 1.00 71.00 131 GLU A CA 1
ATOM 1074 C C . GLU A 1 131 ? -35.309 19.562 69.268 1.00 71.00 131 GLU A C 1
ATOM 1076 O O . GLU A 1 131 ? -35.334 19.775 70.480 1.00 71.00 131 GLU A O 1
ATOM 1081 N N . GLU A 1 132 ? -36.397 19.768 68.517 1.00 69.75 132 GLU A N 1
ATOM 1082 C CA . GLU A 1 132 ? -37.675 20.230 69.075 1.00 69.75 132 GLU A CA 1
ATOM 1083 C C . GLU A 1 132 ? -38.330 19.171 69.981 1.00 69.75 132 GLU A C 1
ATOM 1085 O O . GLU A 1 132 ? -38.922 19.500 71.014 1.00 69.75 132 GLU A O 1
ATOM 1090 N N . LYS A 1 133 ? -38.204 17.882 69.635 1.00 69.00 133 LYS A N 1
ATOM 1091 C CA . LYS A 1 133 ? -38.690 16.770 70.462 1.00 69.00 133 LYS A CA 1
ATOM 1092 C C . LYS A 1 133 ? -37.879 16.633 71.750 1.00 69.00 133 LYS A C 1
ATOM 1094 O O . LYS A 1 133 ? -38.481 16.433 72.803 1.00 69.00 133 LYS A O 1
ATOM 1099 N N . GLU A 1 134 ? -36.555 16.773 71.686 1.00 67.38 134 GLU A N 1
ATOM 1100 C CA . GLU A 1 134 ? -35.694 16.790 72.875 1.00 67.38 134 GLU A CA 1
ATOM 1101 C C . GLU A 1 134 ? -36.047 17.961 73.796 1.00 67.38 134 GLU A C 1
ATOM 1103 O O . GLU A 1 134 ? -36.305 17.731 74.976 1.00 67.38 134 GLU A O 1
ATOM 1108 N N . LYS A 1 135 ? -36.218 19.178 73.254 1.00 67.25 135 LYS A N 1
ATOM 1109 C CA . LYS A 1 135 ? -36.671 20.349 74.029 1.00 67.25 135 LYS A CA 1
ATOM 1110 C C . LYS A 1 135 ? -38.035 20.136 74.692 1.00 67.25 135 LYS A C 1
ATOM 1112 O O . LYS A 1 135 ? -38.198 20.461 75.864 1.00 67.25 135 LYS A O 1
ATOM 1117 N N . LYS A 1 136 ? -39.013 19.542 73.995 1.00 68.62 136 LYS A N 1
ATOM 1118 C CA . LYS A 1 136 ? -40.341 19.239 74.574 1.00 68.62 136 LYS A CA 1
ATOM 1119 C C . LYS A 1 136 ? -40.277 18.191 75.692 1.00 68.62 136 LYS A C 1
ATOM 1121 O O . LYS A 1 136 ? -41.048 18.284 76.647 1.00 68.62 136 LYS A O 1
ATOM 1126 N N . VAL A 1 137 ? -39.371 17.214 75.600 1.00 63.75 137 VAL A N 1
ATOM 1127 C CA . VAL A 1 137 ? -39.122 16.227 76.667 1.00 63.75 137 VAL A CA 1
ATOM 1128 C C . VAL A 1 137 ? -38.421 16.882 77.864 1.00 63.75 137 VAL A C 1
ATOM 1130 O O . VAL A 1 137 ? -38.799 16.618 79.006 1.00 63.75 137 VAL A O 1
ATOM 1133 N N . GLU A 1 138 ? -37.471 17.785 77.621 1.00 60.03 138 GLU A N 1
ATOM 1134 C CA . GLU A 1 138 ? -36.773 18.553 78.660 1.00 60.03 138 GLU A CA 1
ATOM 1135 C C . GLU A 1 138 ? -37.710 19.524 79.403 1.00 60.03 138 GLU A C 1
ATOM 1137 O O . GLU A 1 138 ? -37.690 19.596 80.634 1.00 60.03 138 GLU A O 1
ATOM 1142 N N . ASP A 1 139 ? -38.604 20.208 78.683 1.00 62.91 139 ASP A N 1
ATOM 1143 C CA . ASP A 1 139 ? -39.623 21.093 79.261 1.00 62.91 139 ASP A CA 1
ATOM 1144 C C . ASP A 1 139 ? -40.697 20.318 80.046 1.00 62.91 139 ASP A C 1
ATOM 1146 O O . ASP A 1 139 ? -41.163 20.779 81.096 1.00 62.91 139 ASP A O 1
ATOM 1150 N N . ALA A 1 140 ? -41.069 19.115 79.591 1.00 62.41 140 ALA A N 1
ATOM 1151 C CA . ALA A 1 140 ? -41.951 18.214 80.335 1.00 62.41 140 ALA A CA 1
ATOM 1152 C C . ALA A 1 140 ? -41.286 17.697 81.626 1.00 62.41 140 ALA A C 1
ATOM 1154 O O . ALA A 1 140 ? -41.926 17.665 82.681 1.00 62.41 140 ALA A O 1
ATOM 1155 N N . ALA A 1 141 ? -39.990 17.371 81.576 1.00 57.25 141 ALA A N 1
ATOM 1156 C CA . ALA A 1 141 ? -39.206 16.975 82.744 1.00 57.25 141 ALA A CA 1
ATOM 1157 C C . ALA A 1 141 ? -39.034 18.133 83.748 1.00 57.25 141 ALA A C 1
ATOM 1159 O O . ALA A 1 141 ? -39.210 17.931 84.953 1.00 57.25 141 ALA A O 1
ATOM 1160 N N . ARG A 1 142 ? -38.791 19.367 83.275 1.00 55.53 142 ARG A N 1
ATOM 1161 C CA . ARG A 1 142 ? -38.739 20.575 84.124 1.00 55.53 142 ARG A CA 1
ATOM 1162 C C . ARG A 1 142 ? -40.068 20.865 84.817 1.00 55.53 142 ARG A C 1
ATOM 1164 O O . ARG A 1 142 ? -40.069 21.147 86.015 1.00 55.53 142 ARG A O 1
ATOM 1171 N N . LYS A 1 143 ? -41.204 20.750 84.119 1.00 56.31 143 LYS A N 1
ATOM 1172 C CA . LYS A 1 143 ? -42.536 20.906 84.740 1.00 56.31 143 LYS A CA 1
ATOM 1173 C C . LYS A 1 143 ? -42.804 19.859 85.825 1.00 56.31 143 LYS A C 1
ATOM 1175 O O . LYS A 1 143 ? -43.431 20.182 86.832 1.00 56.31 143 LYS A O 1
ATOM 1180 N N . HIS A 1 144 ? -42.299 18.635 85.666 1.00 53.97 144 HIS A N 1
ATOM 1181 C CA . HIS A 1 144 ? -42.451 17.592 86.680 1.00 53.97 144 HIS A CA 1
ATOM 1182 C C . HIS A 1 144 ? -41.581 17.840 87.928 1.00 53.97 144 HIS A C 1
ATOM 1184 O O . HIS A 1 144 ? -42.025 17.558 89.043 1.00 53.97 144 HIS A O 1
ATOM 1190 N N . TYR A 1 145 ? -40.387 18.418 87.755 1.00 46.69 145 TYR A N 1
ATOM 1191 C CA . TYR A 1 145 ? -39.444 18.700 88.845 1.00 46.69 145 TYR A CA 1
ATOM 1192 C C . TYR A 1 145 ? -39.873 19.877 89.738 1.00 46.69 145 TYR A C 1
ATOM 1194 O O . TYR A 1 145 ? -39.716 19.805 90.955 1.00 46.69 145 TYR A O 1
ATOM 1202 N N . TYR A 1 146 ? -40.479 20.929 89.173 1.00 44.78 146 TYR A N 1
ATOM 1203 C CA . TYR A 1 146 ? -40.965 22.073 89.962 1.00 44.78 146 TYR A CA 1
ATOM 1204 C C . TYR A 1 146 ? -42.360 21.860 90.582 1.00 44.78 146 TYR A C 1
ATOM 1206 O O . TYR A 1 146 ? -42.674 22.492 91.584 1.00 44.78 146 TYR A O 1
ATOM 1214 N N . GLY A 1 147 ? -43.177 20.926 90.075 1.00 46.88 147 GLY A N 1
ATOM 1215 C CA . GLY A 1 147 ? -44.500 20.615 90.644 1.00 46.88 147 GLY A CA 1
ATOM 1216 C C . GLY A 1 147 ? -44.494 19.729 91.902 1.00 46.88 147 GLY A C 1
ATOM 1217 O O . GLY A 1 147 ? -45.538 19.560 92.531 1.00 46.88 147 GLY A O 1
ATOM 1218 N N . LYS A 1 148 ? -43.344 19.145 92.274 1.00 42.81 148 LYS A N 1
ATOM 1219 C CA . LYS A 1 148 ? -43.214 18.205 93.407 1.00 42.81 148 LYS A CA 1
ATOM 1220 C C . LYS A 1 148 ? -42.664 18.849 94.694 1.00 42.81 148 LYS A C 1
ATOM 1222 O O . LYS A 1 148 ? -42.723 18.226 95.744 1.00 42.81 148 LYS A O 1
ATOM 1227 N N . ALA A 1 149 ? -42.188 20.095 94.639 1.00 40.16 149 ALA A N 1
ATOM 1228 C CA . ALA A 1 149 ? -41.575 20.789 95.780 1.00 40.16 149 ALA A CA 1
ATOM 1229 C C . ALA A 1 149 ? -42.560 21.602 96.655 1.00 40.16 149 ALA A C 1
ATOM 1231 O O . ALA A 1 149 ? -42.144 22.197 97.643 1.00 40.16 149 ALA A O 1
ATOM 1232 N N . GLU A 1 150 ? -43.860 21.616 96.333 1.00 41.06 150 GLU A N 1
ATOM 1233 C CA . GLU A 1 150 ? -44.868 22.455 97.014 1.00 41.06 150 GLU A CA 1
ATOM 1234 C C . GLU A 1 150 ? -45.936 21.674 97.812 1.00 41.06 150 GLU A C 1
ATOM 1236 O O . GLU A 1 150 ? -46.897 22.269 98.292 1.00 41.06 150 GLU A O 1
ATOM 1241 N N . ARG A 1 151 ? -45.796 20.348 97.998 1.00 44.47 151 ARG A N 1
ATOM 1242 C CA . ARG A 1 151 ? -46.793 19.519 98.724 1.00 44.47 151 ARG A CA 1
ATOM 1243 C C . ARG A 1 151 ? -46.243 18.603 99.820 1.00 44.47 151 ARG A C 1
ATOM 1245 O O . ARG A 1 151 ? -46.834 17.566 100.093 1.00 44.47 151 ARG A O 1
ATOM 1252 N N . GLU A 1 152 ? -45.170 18.989 100.496 1.00 43.03 152 GLU A N 1
ATOM 1253 C CA . GLU A 1 152 ? -44.761 18.324 101.743 1.00 43.03 152 GLU A CA 1
ATOM 1254 C C . GLU A 1 152 ? -44.530 19.365 102.838 1.00 43.03 152 GLU A C 1
ATOM 1256 O O . GLU A 1 152 ? -43.410 19.718 103.198 1.00 43.03 152 GLU A O 1
ATOM 1261 N N . LYS A 1 153 ? -45.643 19.906 103.345 1.00 35.81 153 LYS A N 1
ATOM 1262 C CA . LYS A 1 153 ? -45.683 20.650 104.606 1.00 35.81 153 LYS A CA 1
ATOM 1263 C C . LYS A 1 153 ? -47.080 20.564 105.221 1.00 35.81 153 LYS A C 1
ATOM 1265 O O . LYS A 1 153 ? -47.870 21.492 105.091 1.00 35.81 153 LYS A O 1
ATOM 1270 N N . THR A 1 154 ? -47.399 19.416 105.817 1.00 36.50 154 THR A N 1
ATOM 1271 C CA . THR A 1 154 ? -48.347 19.253 106.943 1.00 36.50 154 THR A CA 1
ATOM 1272 C C . THR A 1 154 ? -48.370 17.784 107.389 1.00 36.50 154 THR A C 1
ATOM 1274 O O . THR A 1 154 ? -49.024 16.944 106.789 1.00 36.50 154 THR A O 1
ATOM 1277 N N . ASP A 1 155 ? -47.522 17.479 108.371 1.00 34.59 155 ASP A N 1
ATOM 1278 C CA . ASP A 1 155 ? -47.922 17.108 109.732 1.00 34.59 155 ASP A CA 1
ATOM 1279 C C . ASP A 1 155 ? -48.984 16.014 110.003 1.00 34.59 155 ASP A C 1
ATOM 1281 O O . ASP A 1 155 ? -50.142 16.123 109.611 1.00 34.59 155 ASP A O 1
ATOM 1285 N N . ILE A 1 156 ? -48.549 15.107 110.900 1.00 32.84 156 ILE A N 1
ATOM 1286 C CA . ILE A 1 156 ? -49.271 14.461 112.024 1.00 32.84 156 ILE A CA 1
ATOM 1287 C C . ILE A 1 156 ? -50.012 13.148 111.681 1.00 32.84 156 ILE A C 1
ATOM 1289 O O . ILE A 1 156 ? -51.028 13.145 110.999 1.00 32.84 156 ILE A O 1
ATOM 1293 N N . LEU A 1 157 ? -49.433 11.972 111.975 1.00 28.73 157 LEU A N 1
ATOM 1294 C CA . LEU A 1 157 ? -49.431 11.238 113.266 1.00 28.73 157 LEU A CA 1
ATOM 1295 C C . LEU A 1 157 ? -50.826 10.938 113.842 1.00 28.73 157 LEU A C 1
ATOM 1297 O O . LEU A 1 157 ? -51.554 11.844 114.218 1.00 28.73 157 LEU A O 1
ATOM 1301 N N . ASP A 1 158 ? -51.091 9.636 113.989 1.00 30.97 158 ASP A N 1
ATOM 1302 C CA . ASP A 1 158 ? -51.885 8.990 115.038 1.00 30.97 158 ASP A CA 1
ATOM 1303 C C . ASP A 1 158 ? -53.263 9.560 115.395 1.00 30.97 158 ASP A C 1
ATOM 1305 O O . ASP A 1 158 ? -53.371 10.579 116.066 1.00 30.97 158 ASP A O 1
ATOM 1309 N N . ALA A 1 159 ? -54.312 8.761 115.162 1.00 28.59 159 ALA A N 1
ATOM 1310 C CA . ALA A 1 159 ? -55.223 8.384 116.245 1.00 28.59 159 ALA A CA 1
ATOM 1311 C C . ALA A 1 159 ? -56.198 7.265 115.832 1.00 28.59 159 ALA A C 1
ATOM 1313 O O . ALA A 1 159 ? -56.774 7.266 114.749 1.00 28.59 159 ALA A O 1
ATOM 1314 N N . ILE A 1 160 ? -56.491 6.418 116.823 1.00 29.81 160 ILE A N 1
ATOM 1315 C CA . ILE A 1 160 ? -57.659 5.534 116.959 1.00 29.81 160 ILE A CA 1
ATOM 1316 C C . ILE A 1 160 ? -57.538 4.138 116.323 1.00 29.81 160 ILE A C 1
ATOM 1318 O O . ILE A 1 160 ? -58.159 3.801 115.321 1.00 29.81 160 ILE A O 1
ATOM 1322 N N . SER A 1 161 ? -56.844 3.242 117.025 1.00 29.69 161 SER A N 1
ATOM 1323 C CA . SER A 1 161 ? -57.257 1.831 117.109 1.00 29.69 161 SER A CA 1
ATOM 1324 C C . SER A 1 161 ? -57.043 1.299 118.525 1.00 29.69 161 SER A C 1
ATOM 1326 O O . SER A 1 161 ? -56.321 0.341 118.770 1.00 29.69 161 SER A O 1
ATOM 1328 N N . GLN A 1 162 ? -57.700 1.960 119.476 1.00 32.03 162 GLN A N 1
ATOM 1329 C CA . GLN A 1 162 ? -58.150 1.342 120.716 1.00 32.03 162 GLN A CA 1
ATOM 1330 C C . GLN A 1 162 ? -59.562 1.852 120.986 1.00 32.03 162 GLN A C 1
ATOM 1332 O O . GLN A 1 162 ? -59.746 3.026 121.287 1.00 32.03 162 GLN A O 1
ATOM 1337 N N . THR A 1 163 ? -60.560 0.981 120.856 1.00 29.11 163 THR A N 1
ATOM 1338 C CA . THR A 1 163 ? -61.713 0.935 121.765 1.00 29.11 163 THR A CA 1
ATOM 1339 C C . THR A 1 163 ? -62.499 -0.362 121.572 1.00 29.11 163 THR A C 1
ATOM 1341 O O . THR A 1 163 ? -62.895 -0.731 120.474 1.00 29.11 163 THR A O 1
ATOM 1344 N N . SER A 1 164 ? -62.708 -1.017 122.714 1.00 30.41 164 SER A N 1
ATOM 1345 C CA . SER A 1 164 ? -63.852 -1.854 123.084 1.00 30.41 164 SER A CA 1
ATOM 1346 C C . SER A 1 164 ? -64.188 -3.087 122.239 1.00 30.41 164 SER A C 1
ATOM 1348 O O . SER A 1 164 ? -65.061 -3.072 121.375 1.00 30.41 164 SER A O 1
ATOM 1350 N N . ASN A 1 165 ? -63.632 -4.213 122.690 1.00 34.12 165 ASN A N 1
ATOM 1351 C CA . ASN A 1 165 ? -64.394 -5.448 122.840 1.00 34.12 165 ASN A CA 1
ATOM 1352 C C . ASN A 1 165 ? -65.649 -5.183 123.688 1.00 34.12 165 ASN A C 1
ATOM 1354 O O . ASN A 1 165 ? -65.519 -4.863 124.867 1.00 34.12 165 ASN A O 1
ATOM 1358 N N . HIS A 1 166 ? -66.837 -5.341 123.103 1.00 31.95 166 HIS A N 1
ATOM 1359 C CA . HIS A 1 166 ? -67.917 -6.141 123.686 1.00 31.95 166 HIS A CA 1
ATOM 1360 C C . HIS A 1 166 ? -69.057 -6.351 122.679 1.00 31.95 166 HIS A C 1
ATOM 1362 O O . HIS A 1 166 ? -69.596 -5.403 122.120 1.00 31.95 166 HIS A O 1
ATOM 1368 N N . SER A 1 167 ? -69.475 -7.618 122.579 1.00 40.09 167 SER A N 1
ATOM 1369 C CA . SER A 1 167 ? -70.827 -8.064 122.230 1.00 40.09 167 SER A CA 1
ATOM 1370 C C . SER A 1 167 ? -71.297 -7.842 120.789 1.00 40.09 167 SER A C 1
ATOM 1372 O O . SER A 1 167 ? -72.088 -6.946 120.519 1.00 40.09 167 SER A O 1
ATOM 1374 N N . LEU A 1 168 ? -70.938 -8.781 119.914 1.00 36.28 168 LEU A N 1
ATOM 1375 C CA . LEU A 1 168 ? -71.846 -9.354 118.914 1.00 36.28 168 LEU A CA 1
ATOM 1376 C C . LEU A 1 168 ? -71.292 -10.744 118.580 1.00 36.28 168 LEU A C 1
ATOM 1378 O O . LEU A 1 168 ? -70.590 -10.912 117.583 1.00 36.28 168 LEU A O 1
ATOM 1382 N N . ASP A 1 169 ? -71.570 -11.730 119.439 1.00 38.91 169 ASP A N 1
ATOM 1383 C CA . ASP A 1 169 ? -71.423 -13.132 119.044 1.00 38.91 169 ASP A CA 1
ATOM 1384 C C . ASP A 1 169 ? -72.269 -13.323 117.784 1.00 38.91 169 ASP A C 1
ATOM 1386 O O . ASP A 1 169 ? -73.503 -13.287 117.807 1.00 38.91 169 ASP A O 1
ATOM 1390 N N . HIS A 1 170 ? -71.584 -13.414 116.647 1.00 46.25 170 HIS A N 1
ATOM 1391 C CA . HIS A 1 170 ? -72.192 -13.759 115.378 1.00 46.25 170 HIS A CA 1
ATOM 1392 C C . HIS A 1 170 ? -72.877 -15.106 115.565 1.00 46.25 170 HIS A C 1
ATOM 1394 O O . HIS A 1 170 ? -72.239 -16.070 115.990 1.00 46.25 170 HIS A O 1
ATOM 1400 N N . CYS A 1 171 ? -74.177 -15.176 115.264 1.00 55.16 171 CYS A N 1
ATOM 1401 C CA . CYS A 1 171 ? -74.879 -16.450 115.333 1.00 55.16 171 CYS A CA 1
ATOM 1402 C C . CYS A 1 171 ? -74.141 -17.470 114.451 1.00 55.16 171 CYS A C 1
ATOM 1404 O O . CYS A 1 171 ? -73.516 -17.093 113.454 1.00 55.16 171 CYS A O 1
ATOM 1406 N N . GLU A 1 172 ? -74.193 -18.751 114.818 1.00 53.00 172 GLU A N 1
ATOM 1407 C CA . GLU A 1 172 ? -73.475 -19.846 114.143 1.00 53.00 172 GLU A CA 1
ATOM 1408 C C . GLU A 1 172 ? -73.558 -19.772 112.604 1.00 53.00 172 GLU A C 1
ATOM 1410 O O . GLU A 1 172 ? -72.571 -20.021 111.914 1.00 53.00 172 GLU A O 1
ATOM 1415 N N . ASN A 1 173 ? -74.683 -19.301 112.056 1.00 49.06 173 ASN A N 1
ATOM 1416 C CA . ASN A 1 173 ? -74.884 -19.130 110.614 1.00 49.06 173 ASN A CA 1
ATOM 1417 C C . ASN A 1 173 ? -74.039 -18.013 109.970 1.00 49.06 173 ASN A C 1
ATOM 1419 O O . ASN A 1 173 ? -73.630 -18.146 108.812 1.00 49.06 173 ASN A O 1
ATOM 1423 N N . CYS A 1 174 ? -73.734 -16.929 110.686 1.00 47.28 174 CYS A N 1
ATOM 1424 C CA . CYS A 1 174 ? -72.828 -15.886 110.199 1.00 47.28 174 CYS A CA 1
ATOM 1425 C C . CYS A 1 174 ? -71.372 -16.374 110.193 1.00 47.28 174 CYS A C 1
ATOM 1427 O O . CYS A 1 174 ? -70.623 -16.059 109.270 1.00 47.28 174 CYS A O 1
ATOM 1429 N N . ASN A 1 175 ? -70.993 -17.209 111.165 1.00 59.44 175 ASN A N 1
ATOM 1430 C CA . ASN A 1 175 ? -69.666 -17.824 111.217 1.00 59.44 175 ASN A CA 1
ATOM 1431 C C . ASN A 1 175 ? -69.476 -18.841 110.072 1.00 59.44 175 ASN A C 1
ATOM 1433 O O . ASN A 1 175 ? -68.437 -18.866 109.413 1.00 59.44 175 ASN A O 1
ATOM 1437 N N . ILE A 1 176 ? -70.522 -19.613 109.754 1.00 56.19 176 ILE A N 1
ATOM 1438 C CA . ILE A 1 176 ? -70.543 -20.529 108.601 1.00 56.19 176 ILE A CA 1
ATOM 1439 C C . ILE A 1 176 ? -70.438 -19.759 107.276 1.00 56.19 176 ILE A C 1
ATOM 1441 O O . ILE A 1 176 ? -69.638 -20.124 106.417 1.00 56.19 176 ILE A O 1
ATOM 1445 N N . SER A 1 177 ? -71.186 -18.666 107.114 1.00 51.62 177 SER A N 1
ATOM 1446 C CA . SER A 1 177 ? -71.150 -17.852 105.888 1.00 51.62 177 SER A CA 1
ATOM 1447 C C . SER A 1 177 ? -69.793 -17.185 105.676 1.00 51.62 177 SER A C 1
ATOM 1449 O O . SER A 1 177 ? -69.282 -17.157 104.558 1.00 51.62 177 SER A O 1
ATOM 1451 N N . MET A 1 178 ? -69.171 -16.703 106.754 1.00 57.97 178 MET A N 1
ATOM 1452 C CA . MET A 1 178 ? -67.827 -16.137 106.699 1.00 57.97 178 MET A CA 1
ATOM 1453 C C . MET A 1 178 ? -66.772 -17.201 106.378 1.00 57.97 178 MET A C 1
ATOM 1455 O O . MET A 1 178 ? -65.828 -16.909 105.650 1.00 57.97 178 MET A O 1
ATOM 1459 N N . ASN A 1 179 ? -66.949 -18.441 106.843 1.00 63.41 179 ASN A N 1
ATOM 1460 C CA . ASN A 1 179 ? -66.075 -19.551 106.466 1.00 63.41 179 ASN A CA 1
ATOM 1461 C C . ASN A 1 179 ? -66.245 -19.952 104.994 1.00 63.41 179 ASN A C 1
ATOM 1463 O O . ASN A 1 179 ? -65.239 -20.129 104.318 1.00 63.41 179 ASN A O 1
ATOM 1467 N N . ILE A 1 180 ? -67.472 -20.008 104.461 1.00 64.31 180 ILE A N 1
ATOM 1468 C CA . ILE A 1 180 ? -67.709 -20.288 103.032 1.00 64.31 180 ILE A CA 1
ATOM 1469 C C . ILE A 1 180 ? -67.120 -19.176 102.155 1.00 64.31 180 ILE A C 1
ATOM 1471 O O . ILE A 1 180 ? -66.425 -19.470 101.185 1.00 64.31 180 ILE A O 1
ATOM 1475 N N . LEU A 1 181 ? -67.334 -17.905 102.510 1.00 59.19 181 LEU A N 1
ATOM 1476 C CA . LEU A 1 181 ? -66.732 -16.776 101.794 1.00 59.19 181 LEU A CA 1
ATOM 1477 C C . LEU A 1 181 ? -65.204 -16.808 101.862 1.00 59.19 181 LEU A C 1
ATOM 1479 O O . LEU A 1 181 ? -64.562 -16.573 100.844 1.00 59.19 181 LEU A O 1
ATOM 1483 N N . LYS A 1 182 ? -64.616 -17.172 103.010 1.00 60.25 182 LYS A N 1
ATOM 1484 C CA . LYS A 1 182 ? -63.168 -17.404 103.120 1.00 60.25 182 LYS A CA 1
ATOM 1485 C C . LYS A 1 182 ? -62.707 -18.533 102.206 1.00 60.25 182 LYS A C 1
ATOM 1487 O O . LYS A 1 182 ? -61.719 -18.358 101.511 1.00 60.25 182 LYS A O 1
ATOM 1492 N N . THR A 1 183 ? -63.423 -19.655 102.137 1.00 64.75 183 THR A N 1
ATOM 1493 C CA . THR A 1 183 ? -63.070 -20.760 101.232 1.00 64.75 183 THR A CA 1
ATOM 1494 C C . THR A 1 183 ? -63.155 -20.346 99.760 1.00 64.75 183 THR A C 1
ATOM 1496 O O . THR A 1 183 ? -62.267 -20.695 98.982 1.00 64.75 183 THR A O 1
ATOM 1499 N N . VAL A 1 184 ? -64.173 -19.572 99.371 1.00 60.00 184 VAL A N 1
ATOM 1500 C CA . VAL A 1 184 ? -64.308 -19.037 98.004 1.00 60.00 184 VAL A CA 1
ATOM 1501 C C . VAL A 1 184 ? -63.197 -18.031 97.700 1.00 60.00 184 VAL A C 1
ATOM 1503 O O . VAL A 1 184 ? -62.565 -18.131 96.651 1.00 60.00 184 VAL A O 1
ATOM 1506 N N . MET A 1 185 ? -62.900 -17.113 98.623 1.00 57.91 185 MET A N 1
ATOM 1507 C CA . MET A 1 185 ? -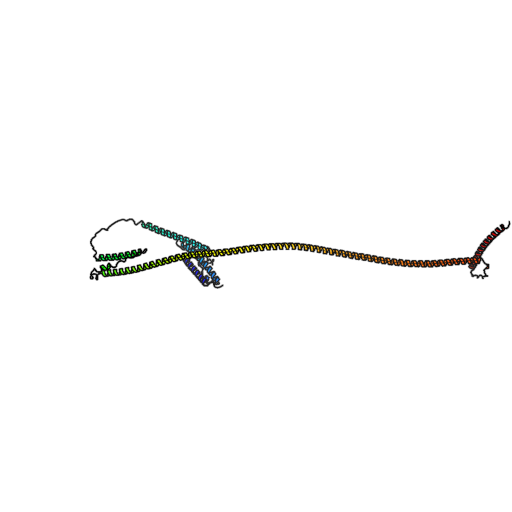61.807 -16.149 98.473 1.00 57.91 185 MET A CA 1
ATOM 1508 C C . MET A 1 185 ? -60.448 -16.839 98.366 1.00 57.91 185 MET A C 1
ATOM 1510 O O . MET A 1 185 ? -59.721 -16.565 97.422 1.00 57.91 185 MET A O 1
ATOM 1514 N N . SER A 1 186 ? -60.140 -17.801 99.237 1.00 63.91 186 SER A N 1
ATOM 1515 C CA . SER A 1 186 ? -58.892 -18.567 99.153 1.00 63.91 186 SER A CA 1
ATOM 1516 C C . SER A 1 186 ? -58.807 -19.402 97.873 1.00 63.91 186 SER A C 1
ATOM 1518 O O . SER A 1 186 ? -57.720 -19.599 97.343 1.00 63.91 186 SER A O 1
ATOM 1520 N N . SER A 1 187 ? -59.935 -19.875 97.334 1.00 62.47 187 SER A N 1
ATOM 1521 C CA . SER A 1 187 ? -59.957 -20.582 96.045 1.00 62.47 187 SER A CA 1
ATOM 1522 C C . SER A 1 187 ? -59.710 -19.640 94.861 1.00 62.47 187 SER A C 1
ATOM 1524 O O . SER A 1 187 ? -59.032 -20.025 93.910 1.00 62.47 187 SER A O 1
ATOM 1526 N N . LEU A 1 188 ? -60.216 -18.403 94.926 1.00 57.75 188 LEU A N 1
ATOM 1527 C CA . LEU A 1 188 ? -59.950 -17.352 93.939 1.00 57.75 188 LEU A CA 1
ATOM 1528 C C . LEU A 1 188 ? -58.497 -16.870 94.010 1.00 57.75 188 LEU A C 1
ATOM 1530 O O . LEU A 1 188 ? -57.843 -16.798 92.976 1.00 57.75 188 LEU A O 1
ATOM 1534 N N . GLU A 1 189 ? -57.971 -16.606 95.207 1.00 59.19 189 GLU A N 1
ATOM 1535 C CA . GLU A 1 189 ? -56.566 -16.234 95.430 1.00 59.19 189 GLU A CA 1
ATOM 1536 C C . GLU A 1 189 ? -55.625 -17.314 94.892 1.00 59.19 189 GLU A C 1
ATOM 1538 O O . GLU A 1 189 ? -54.720 -17.015 94.123 1.00 59.19 189 GLU A O 1
ATOM 1543 N N . ASN A 1 190 ? -55.912 -18.587 95.171 1.00 62.62 190 ASN A N 1
ATOM 1544 C CA . ASN A 1 190 ? -55.116 -19.703 94.664 1.00 62.62 190 ASN A CA 1
ATOM 1545 C C . ASN A 1 190 ? -55.240 -19.870 93.131 1.00 62.62 190 ASN A C 1
ATOM 1547 O O . ASN A 1 190 ? -54.298 -20.316 92.483 1.00 62.62 190 ASN A O 1
ATOM 1551 N N . MET A 1 191 ? -56.366 -19.487 92.512 1.00 58.91 191 MET A N 1
ATOM 1552 C CA . MET A 1 191 ? -56.467 -19.391 91.045 1.00 58.91 191 MET A CA 1
ATOM 1553 C C . MET A 1 191 ? -55.616 -18.250 90.481 1.00 58.91 191 MET A C 1
ATOM 1555 O O . MET A 1 191 ? -54.887 -18.461 89.514 1.00 58.91 191 MET A O 1
ATOM 1559 N N . PHE A 1 192 ? -55.681 -17.058 91.076 1.00 53.22 192 PHE A N 1
ATOM 1560 C CA . PHE A 1 192 ? -54.900 -15.902 90.631 1.00 53.22 192 PHE A CA 1
ATOM 1561 C C . PHE A 1 192 ? -53.392 -16.112 90.825 1.00 53.22 192 PHE A C 1
ATOM 1563 O O . PHE A 1 192 ? -52.614 -15.789 89.928 1.00 53.22 192 PHE A O 1
ATOM 1570 N N . ASP A 1 193 ? -52.974 -16.735 91.927 1.00 55.41 193 ASP A N 1
ATOM 1571 C CA . ASP A 1 193 ? -51.577 -17.107 92.161 1.00 55.41 193 ASP A CA 1
ATOM 1572 C C . ASP A 1 193 ? -51.084 -18.133 91.136 1.00 55.41 193 ASP A C 1
ATOM 1574 O O . ASP A 1 193 ? -49.962 -18.021 90.647 1.00 55.41 193 ASP A O 1
ATOM 1578 N N . LYS A 1 194 ? -51.928 -19.085 90.720 1.00 56.16 194 LYS A N 1
ATOM 1579 C CA . LYS A 1 194 ? -51.590 -20.050 89.660 1.00 56.16 194 LYS A CA 1
ATOM 1580 C C . LYS A 1 194 ? -51.497 -19.416 88.272 1.00 56.16 194 LYS A C 1
ATOM 1582 O O . LYS A 1 194 ? -50.630 -19.805 87.495 1.00 56.16 194 LYS A O 1
ATOM 1587 N N . ILE A 1 195 ? -52.334 -18.421 87.973 1.00 55.34 195 ILE A N 1
ATOM 1588 C CA . ILE A 1 195 ? -52.236 -17.625 86.737 1.00 55.34 195 ILE A CA 1
ATOM 1589 C C . ILE A 1 195 ? -50.919 -16.831 86.718 1.00 55.34 195 ILE A C 1
ATOM 1591 O O . ILE A 1 195 ? -50.261 -16.762 85.682 1.00 55.34 195 ILE A O 1
ATOM 1595 N N . ASN A 1 196 ? -50.488 -16.305 87.868 1.00 52.56 196 ASN A N 1
ATOM 1596 C CA . ASN A 1 196 ? -49.220 -15.583 87.999 1.00 52.56 196 ASN A CA 1
ATOM 1597 C C . ASN A 1 196 ? -47.981 -16.505 88.028 1.00 52.56 196 ASN A C 1
ATOM 1599 O O . ASN A 1 196 ? -46.893 -16.067 87.666 1.00 52.56 196 ASN A O 1
ATOM 1603 N N . GLN A 1 197 ? -48.123 -17.777 88.421 1.00 50.94 197 GLN A N 1
ATOM 1604 C CA . GLN A 1 197 ? -47.030 -18.762 88.517 1.00 50.94 197 GLN A CA 1
ATOM 1605 C C . GLN A 1 197 ? -46.795 -19.596 87.239 1.00 50.94 197 GLN A C 1
ATOM 1607 O O . GLN A 1 197 ? -45.931 -20.474 87.234 1.00 50.94 197 GLN A O 1
ATOM 1612 N N . ALA A 1 198 ? -47.483 -19.309 86.126 1.00 50.59 198 ALA A N 1
ATOM 1613 C CA . ALA A 1 198 ? -47.359 -20.012 84.837 1.00 50.59 198 ALA A CA 1
ATOM 1614 C C . ALA A 1 198 ? -45.991 -19.858 84.109 1.00 50.59 198 ALA A C 1
ATOM 1616 O O . ALA A 1 198 ? -45.894 -20.077 82.897 1.00 50.59 198 ALA A O 1
ATOM 1617 N N . GLU A 1 199 ? -44.918 -19.536 84.840 1.00 44.28 199 GLU A N 1
ATOM 1618 C CA . GLU A 1 199 ? -43.522 -19.644 84.398 1.00 44.28 199 GLU A CA 1
ATOM 1619 C C . GLU A 1 199 ? -42.808 -20.936 84.866 1.00 44.28 199 GLU A C 1
ATOM 1621 O O . GLU A 1 199 ? -41.708 -21.194 84.380 1.00 44.28 199 GLU A O 1
ATOM 1626 N N . ASN A 1 200 ? -43.392 -21.807 85.715 1.00 43.06 200 ASN A N 1
ATOM 1627 C CA . ASN A 1 200 ? -42.838 -23.160 85.966 1.00 43.06 200 ASN A CA 1
ATOM 1628 C C . ASN A 1 200 ? -43.831 -24.148 86.639 1.00 43.06 200 ASN A C 1
ATOM 1630 O O . ASN A 1 200 ? -44.474 -23.763 87.611 1.00 43.06 200 ASN A O 1
ATOM 1634 N N . PRO A 1 201 ? -43.952 -25.426 86.202 1.00 41.88 201 PRO A N 1
ATOM 1635 C CA . PRO A 1 201 ? -45.022 -26.324 86.653 1.00 41.88 201 PRO A CA 1
ATOM 1636 C C . PRO A 1 201 ? -44.605 -27.273 87.799 1.00 41.88 201 PRO A C 1
ATOM 1638 O O . PRO A 1 201 ? -43.514 -27.843 87.778 1.00 41.88 201 PRO A O 1
ATOM 1641 N N . ALA A 1 202 ? -45.515 -27.534 88.745 1.00 34.09 202 ALA A N 1
ATOM 1642 C CA . ALA A 1 202 ? -45.467 -28.682 89.664 1.00 34.09 202 ALA A CA 1
ATOM 1643 C C . ALA A 1 202 ? -46.890 -29.240 89.933 1.00 34.09 202 ALA A C 1
ATOM 1645 O O . ALA A 1 202 ? -47.862 -28.501 89.764 1.00 34.09 202 ALA A O 1
ATOM 1646 N N . PRO A 1 203 ? -47.041 -30.534 90.301 1.00 41.59 203 PRO A N 1
ATOM 1647 C CA . PRO A 1 203 ? -48.294 -31.278 90.158 1.00 41.59 203 PRO A CA 1
ATOM 1648 C C . PRO A 1 203 ? -49.290 -31.062 91.307 1.00 41.59 203 PRO A C 1
ATOM 1650 O O . PRO A 1 203 ? -48.917 -30.863 92.460 1.00 41.59 203 PRO A O 1
ATOM 1653 N N . ILE A 1 204 ? -50.571 -31.162 90.955 1.00 41.25 204 ILE A N 1
ATOM 1654 C CA . ILE A 1 204 ? -51.752 -30.889 91.780 1.00 41.25 204 ILE A CA 1
ATOM 1655 C C . ILE A 1 204 ? -52.052 -32.066 92.727 1.00 41.25 204 ILE A C 1
ATOM 1657 O O . ILE A 1 204 ? -52.320 -33.175 92.268 1.00 41.25 204 ILE A O 1
ATOM 1661 N N . GLU A 1 205 ? -52.106 -31.816 94.040 1.00 39.50 205 GLU A N 1
ATOM 1662 C CA . GLU A 1 205 ? -52.811 -32.691 94.987 1.00 39.50 205 GLU A CA 1
ATOM 1663 C C . GLU A 1 205 ? -54.284 -32.268 95.098 1.00 39.50 205 GLU A C 1
ATOM 1665 O O . GLU A 1 205 ? -54.627 -31.134 95.430 1.00 39.50 205 GLU A O 1
ATOM 1670 N N . THR A 1 206 ? -55.170 -33.211 94.784 1.00 39.78 206 THR A N 1
ATOM 1671 C CA . THR A 1 206 ? -56.631 -33.078 94.779 1.00 39.78 206 THR A CA 1
ATOM 1672 C C . THR A 1 206 ? -57.216 -32.772 96.163 1.00 39.78 206 THR A C 1
ATOM 1674 O O . THR A 1 206 ? -57.088 -33.574 97.092 1.00 39.78 206 THR A O 1
ATOM 1677 N N . LEU A 1 207 ? -57.962 -31.666 96.265 1.00 41.91 207 LEU A N 1
ATOM 1678 C CA . LEU A 1 207 ? -58.855 -31.347 97.384 1.00 41.91 207 LEU A CA 1
ATOM 1679 C C . LEU A 1 207 ? -60.012 -32.359 97.439 1.00 41.91 207 LEU A C 1
ATOM 1681 O O . LEU A 1 207 ? -60.847 -32.445 96.537 1.00 41.91 207 LEU A O 1
ATOM 1685 N N . LYS A 1 208 ? -60.057 -33.158 98.509 1.00 47.19 208 LYS A N 1
ATOM 1686 C CA . LYS A 1 208 ? -61.074 -34.193 98.719 1.00 47.19 208 LYS A CA 1
ATOM 1687 C C . LYS A 1 208 ? -62.437 -33.557 99.014 1.00 47.19 208 LYS A C 1
ATOM 1689 O O . LYS A 1 208 ? -62.632 -32.946 100.060 1.00 47.19 208 LYS A O 1
ATOM 1694 N N . GLN A 1 209 ? -63.421 -33.840 98.159 1.00 45.78 209 GLN A N 1
ATOM 1695 C CA . GLN A 1 209 ? -64.862 -33.553 98.320 1.00 45.78 209 GLN A CA 1
ATOM 1696 C C . GLN A 1 209 ? -65.511 -34.142 99.604 1.00 45.78 209 GLN A C 1
ATOM 1698 O O . GLN A 1 209 ? -66.726 -34.057 99.792 1.00 45.78 209 GLN A O 1
ATOM 1703 N N . SER A 1 210 ? -64.740 -34.764 100.503 1.00 43.69 210 SER A N 1
ATOM 1704 C CA . SER A 1 210 ? -65.242 -35.479 101.680 1.00 43.69 210 SER A CA 1
ATOM 1705 C C . SER A 1 210 ? -65.673 -34.581 102.842 1.00 43.69 210 SER A C 1
ATOM 1707 O O . SER A 1 210 ? -66.403 -35.051 103.713 1.00 43.69 210 SER A O 1
ATOM 1709 N N . GLU A 1 211 ? -65.253 -33.314 102.883 1.00 44.38 211 GLU A N 1
ATOM 1710 C CA . GLU A 1 211 ? -65.527 -32.432 104.031 1.00 44.38 211 GLU A CA 1
ATOM 1711 C C . GLU A 1 211 ? -66.863 -31.685 103.912 1.00 44.38 211 GLU A C 1
ATOM 1713 O O . GLU A 1 211 ? -67.584 -31.555 104.898 1.00 44.38 211 GLU A O 1
ATOM 1718 N N . VAL A 1 212 ? -67.287 -31.330 102.695 1.00 43.09 212 VAL A N 1
ATOM 1719 C CA . VAL A 1 212 ? -68.579 -30.653 102.457 1.00 43.09 212 VAL A CA 1
ATOM 1720 C C . VAL A 1 212 ? -69.769 -31.598 102.685 1.00 43.09 212 VAL A C 1
ATOM 1722 O O . VAL A 1 212 ? -70.845 -31.174 103.109 1.00 43.09 212 VAL A O 1
ATOM 1725 N N . LYS A 1 213 ? -69.584 -32.909 102.478 1.00 45.12 213 LYS A N 1
ATOM 1726 C CA . LYS A 1 213 ? -70.655 -33.903 102.652 1.00 45.12 213 LYS A CA 1
ATOM 1727 C C . LYS A 1 213 ? -71.013 -34.144 104.126 1.00 45.12 213 LYS A C 1
ATOM 1729 O O . LYS A 1 213 ? -72.178 -34.384 104.421 1.00 45.12 213 LYS A O 1
ATOM 1734 N N . LYS A 1 214 ? -70.052 -34.011 105.050 1.00 47.19 214 LYS A N 1
ATOM 1735 C CA . LYS A 1 214 ? -70.267 -34.250 106.491 1.00 47.19 214 LYS A CA 1
ATOM 1736 C C . LYS A 1 214 ? -71.076 -33.154 107.196 1.00 47.19 214 LYS A C 1
ATOM 1738 O O . LYS A 1 214 ? -71.614 -33.412 108.265 1.00 47.19 214 LYS A O 1
ATOM 1743 N N . PHE A 1 215 ? -71.216 -31.966 106.606 1.00 43.34 215 PHE A N 1
ATOM 1744 C CA . PHE A 1 215 ? -71.990 -30.871 107.209 1.00 43.34 215 PHE A CA 1
ATOM 1745 C C . PHE A 1 215 ? -73.475 -30.862 106.785 1.00 43.34 215 PHE A C 1
ATOM 1747 O O . PHE A 1 215 ? -74.312 -30.271 107.465 1.00 43.34 215 PHE A O 1
ATOM 1754 N N . ARG A 1 216 ? -73.833 -31.565 105.695 1.00 44.91 216 ARG A N 1
ATOM 1755 C CA . ARG A 1 216 ? -75.219 -31.666 105.183 1.00 44.91 216 ARG A CA 1
ATOM 1756 C C . ARG A 1 216 ? -76.162 -32.478 106.079 1.00 44.91 216 ARG A C 1
ATOM 1758 O O . ARG A 1 216 ? -77.371 -32.337 105.943 1.00 44.91 216 ARG A O 1
ATOM 1765 N N . GLU A 1 217 ? -75.638 -33.317 106.968 1.00 46.97 217 GLU A N 1
ATOM 1766 C CA . GLU A 1 217 ? -76.441 -34.279 107.741 1.00 46.97 217 GLU A CA 1
ATOM 1767 C C . GLU A 1 217 ? -76.841 -33.770 109.145 1.00 46.97 217 GLU A C 1
ATOM 1769 O O . GLU A 1 217 ? -77.640 -34.413 109.818 1.00 46.97 217 GLU A O 1
ATOM 1774 N N . GLY A 1 218 ? -76.337 -32.607 109.587 1.00 46.06 218 GLY A N 1
ATOM 1775 C CA . GLY A 1 218 ? -76.496 -32.128 110.972 1.00 46.06 218 GLY A CA 1
ATOM 1776 C C . GLY A 1 218 ? -77.592 -31.089 111.241 1.00 46.06 218 GLY A C 1
ATOM 1777 O O . GLY A 1 218 ? -77.871 -30.803 112.402 1.00 46.06 218 GLY A O 1
ATOM 1778 N N . THR A 1 219 ? -78.228 -30.504 110.222 1.00 46.03 219 THR A N 1
ATOM 1779 C CA . THR A 1 219 ? -79.236 -29.441 110.412 1.00 46.03 219 THR A CA 1
ATOM 1780 C C . THR A 1 219 ? -80.602 -29.876 109.884 1.00 46.03 219 THR A C 1
ATOM 1782 O O . THR A 1 219 ? -80.758 -30.257 108.726 1.00 46.03 219 THR A O 1
ATOM 1785 N N . GLY A 1 220 ? -81.596 -29.888 110.778 1.00 44.09 220 GLY A N 1
ATOM 1786 C CA . GLY A 1 220 ? -82.920 -30.454 110.520 1.00 44.09 220 GLY A CA 1
ATOM 1787 C C . GLY A 1 220 ? -83.688 -29.779 109.366 1.00 44.09 220 GLY A C 1
ATOM 1788 O O . GLY A 1 220 ? -83.490 -28.592 109.095 1.00 44.09 220 GLY A O 1
ATOM 1789 N N . PRO A 1 221 ? -84.605 -30.502 108.691 1.00 48.62 221 PRO A N 1
ATOM 1790 C CA . PRO A 1 221 ? -85.032 -30.181 107.322 1.00 48.62 221 PRO A CA 1
ATOM 1791 C C . PRO A 1 221 ? -85.987 -28.983 107.169 1.00 48.62 221 PRO A C 1
ATOM 1793 O O . PRO A 1 221 ? -86.253 -28.571 106.038 1.00 48.62 221 PRO A O 1
ATOM 1796 N N . ASP A 1 222 ? -86.519 -28.426 108.263 1.00 49.12 222 ASP A N 1
ATOM 1797 C CA . ASP A 1 222 ? -87.707 -27.558 108.200 1.00 49.12 222 ASP A CA 1
ATOM 1798 C C . ASP A 1 222 ? -87.444 -26.044 108.284 1.00 49.12 222 ASP A C 1
ATOM 1800 O O . ASP A 1 222 ? -88.280 -25.263 107.828 1.00 49.12 222 ASP A O 1
ATOM 1804 N N . LEU A 1 223 ? -86.276 -25.587 108.759 1.00 45.06 223 LEU A N 1
ATOM 1805 C CA . LEU A 1 223 ? -85.949 -24.146 108.756 1.00 45.06 223 LEU A CA 1
ATOM 1806 C C . LEU A 1 223 ? -85.262 -23.671 107.463 1.00 45.06 223 LEU A C 1
ATOM 1808 O O . LEU A 1 223 ? -85.357 -22.496 107.100 1.00 45.06 223 LEU A O 1
ATOM 1812 N N . TYR A 1 224 ? -84.598 -24.576 106.738 1.00 47.25 224 TYR A N 1
ATOM 1813 C CA . TYR A 1 224 ? -83.767 -24.224 105.581 1.00 47.25 224 TYR A CA 1
ATOM 1814 C C . TYR A 1 224 ? -84.588 -23.912 104.316 1.00 47.25 224 TYR A C 1
ATOM 1816 O O . TYR A 1 224 ? -84.154 -23.157 103.451 1.00 47.25 224 TYR A O 1
ATOM 1824 N N . LYS A 1 225 ? -85.819 -24.435 104.211 1.00 49.06 225 LYS A N 1
ATOM 1825 C CA . LYS A 1 225 ? -86.683 -24.232 103.032 1.00 49.06 225 LYS A CA 1
ATOM 1826 C C . LYS A 1 225 ? -87.419 -22.884 102.993 1.00 49.06 225 LYS A C 1
ATOM 1828 O O . LYS A 1 225 ? -87.995 -22.568 101.956 1.00 49.06 225 LYS A O 1
ATOM 1833 N N . ARG A 1 226 ? -87.432 -22.091 104.076 1.00 47.75 226 ARG A N 1
ATOM 1834 C CA . ARG A 1 226 ? -88.259 -20.864 104.178 1.00 47.75 226 ARG A CA 1
ATOM 1835 C C . ARG A 1 226 ? -87.497 -19.538 104.277 1.00 47.75 226 ARG A C 1
ATOM 1837 O O . ARG A 1 226 ? -88.136 -18.507 104.452 1.00 47.75 226 ARG A O 1
ATOM 1844 N N . THR A 1 227 ? -86.174 -19.512 104.132 1.00 52.22 227 THR A N 1
ATOM 1845 C CA . THR A 1 227 ? -85.398 -18.261 104.239 1.00 52.22 227 THR A CA 1
ATOM 1846 C C . THR A 1 227 ? -84.499 -18.013 103.026 1.00 52.22 227 THR A C 1
ATOM 1848 O O . THR A 1 227 ? -84.146 -18.936 102.292 1.00 52.22 227 THR A O 1
ATOM 1851 N N . GLN A 1 228 ? -84.128 -16.739 102.828 1.00 49.12 228 GLN A N 1
ATOM 1852 C CA . GLN A 1 228 ? -83.250 -16.203 101.768 1.00 49.12 228 GLN A CA 1
ATOM 1853 C C . GLN A 1 228 ? -81.930 -16.993 101.576 1.00 49.12 228 GLN A C 1
ATOM 1855 O O . GLN A 1 228 ? -81.309 -16.930 100.518 1.00 49.12 228 GLN A O 1
ATOM 1860 N N . TRP A 1 229 ? -81.546 -17.816 102.553 1.00 46.44 229 TRP A N 1
ATOM 1861 C CA . TRP A 1 229 ? -80.387 -18.708 102.543 1.00 46.44 229 TRP A CA 1
ATOM 1862 C C . TRP A 1 229 ? -80.433 -19.832 101.501 1.00 46.44 229 TRP A C 1
ATOM 1864 O O . TRP A 1 229 ? -79.389 -20.195 100.966 1.00 46.44 229 TRP A O 1
ATOM 1874 N N . ALA A 1 230 ? -81.616 -20.327 101.121 1.00 54.69 230 ALA A N 1
ATOM 1875 C CA . ALA A 1 230 ? -81.731 -21.294 100.025 1.00 54.69 230 ALA A CA 1
ATOM 1876 C C . ALA A 1 230 ? -81.358 -20.680 98.659 1.00 54.69 230 ALA A C 1
ATOM 1878 O O . ALA A 1 230 ? -80.854 -21.381 97.782 1.00 54.69 230 ALA A O 1
ATOM 1879 N N . ALA A 1 231 ? -81.576 -19.370 98.479 1.00 56.28 231 ALA A N 1
ATOM 1880 C CA . ALA A 1 231 ? -81.167 -18.649 97.275 1.00 56.28 231 ALA A CA 1
ATOM 1881 C C . ALA A 1 231 ? -79.651 -18.404 97.259 1.00 56.28 231 ALA A C 1
ATOM 1883 O O . ALA A 1 231 ? -79.016 -18.624 96.232 1.00 56.28 231 ALA A O 1
ATOM 1884 N N . ILE A 1 232 ? -79.061 -18.039 98.404 1.00 54.94 232 ILE A N 1
ATOM 1885 C CA . ILE A 1 232 ? -77.608 -17.843 98.539 1.00 54.94 232 ILE A CA 1
ATOM 1886 C C . ILE A 1 232 ? -76.850 -19.165 98.351 1.00 54.94 232 ILE A C 1
ATOM 1888 O O . ILE A 1 232 ? -75.839 -19.186 97.660 1.00 54.94 232 ILE A O 1
ATOM 1892 N N . SER A 1 233 ? -77.356 -20.287 98.877 1.00 62.47 233 SER A N 1
ATOM 1893 C CA . SER A 1 233 ? -76.737 -21.603 98.660 1.00 62.47 233 SER A CA 1
ATOM 1894 C C . SER A 1 233 ? -76.794 -22.041 97.197 1.00 62.47 233 SER A C 1
ATOM 1896 O O . SER A 1 233 ? -75.813 -22.572 96.691 1.00 62.47 233 SER A O 1
ATOM 1898 N N . LYS A 1 234 ? -77.910 -21.799 96.495 1.00 66.94 234 LYS A N 1
ATOM 1899 C CA . LYS A 1 234 ? -78.009 -22.085 95.053 1.00 66.94 234 LYS A CA 1
ATOM 1900 C C . LYS A 1 234 ? -77.106 -21.181 94.218 1.00 66.94 234 LYS A C 1
ATOM 1902 O O . LYS A 1 234 ? -76.532 -21.648 93.242 1.00 66.94 234 LYS A O 1
ATOM 1907 N N . LEU A 1 235 ? -76.967 -19.911 94.603 1.00 68.12 235 LEU A N 1
ATOM 1908 C CA . LEU A 1 235 ? -76.030 -18.983 93.971 1.00 68.12 235 LEU A CA 1
ATOM 1909 C C . LEU A 1 235 ? -74.582 -19.445 94.187 1.00 68.12 235 LEU A C 1
ATOM 1911 O O . LEU A 1 235 ? -73.813 -19.475 93.238 1.00 68.12 235 LEU A O 1
ATOM 1915 N N . ALA A 1 236 ? -74.228 -19.869 95.402 1.00 63.53 236 ALA A N 1
ATOM 1916 C CA . ALA A 1 236 ? -72.905 -20.406 95.706 1.00 63.53 236 ALA A CA 1
ATOM 1917 C C . ALA A 1 236 ? -72.623 -21.715 94.945 1.00 63.53 236 ALA A C 1
ATOM 1919 O O . ALA A 1 236 ? -71.521 -21.891 94.435 1.00 63.53 236 ALA A O 1
ATOM 1920 N N . GLU A 1 237 ? -73.610 -22.608 94.812 1.00 68.06 237 GLU A N 1
ATOM 1921 C CA . GLU A 1 237 ? -73.497 -23.828 93.997 1.00 68.06 237 GLU A CA 1
ATOM 1922 C C . GLU A 1 237 ? -73.304 -23.502 92.507 1.00 68.06 237 GLU A C 1
ATOM 1924 O O . GLU A 1 237 ? -72.422 -24.080 91.875 1.00 68.06 237 GLU A O 1
ATOM 1929 N N . ALA A 1 238 ? -74.061 -22.541 91.963 1.00 69.56 238 ALA A N 1
ATOM 1930 C CA . ALA A 1 238 ? -73.909 -22.078 90.582 1.00 69.56 238 ALA A CA 1
ATOM 1931 C C . ALA A 1 238 ? -72.537 -21.425 90.343 1.00 69.56 238 ALA A C 1
ATOM 1933 O O . ALA A 1 238 ? -71.825 -21.819 89.429 1.00 69.56 238 ALA A O 1
ATOM 1934 N N . MET A 1 239 ? -72.109 -20.518 91.228 1.00 66.12 239 MET A N 1
ATOM 1935 C CA . MET A 1 239 ? -70.783 -19.895 91.154 1.00 66.12 239 MET A CA 1
ATOM 1936 C C . MET A 1 239 ? -69.657 -20.926 91.267 1.00 66.12 239 MET A C 1
ATOM 1938 O O . MET A 1 239 ? -68.643 -20.803 90.591 1.00 66.12 239 MET A O 1
ATOM 1942 N N . THR A 1 240 ? -69.824 -21.959 92.097 1.00 72.31 240 THR A N 1
ATOM 1943 C CA . THR A 1 240 ? -68.837 -23.043 92.208 1.00 72.31 240 THR A CA 1
ATOM 1944 C C . THR A 1 240 ? -68.771 -23.864 90.918 1.00 72.31 240 THR A C 1
ATOM 1946 O O . THR A 1 240 ? -67.679 -24.218 90.484 1.00 72.31 240 THR A O 1
ATOM 1949 N N . ALA A 1 241 ? -69.910 -24.145 90.278 1.00 73.69 241 ALA A N 1
ATOM 1950 C CA . ALA A 1 241 ? -69.948 -24.841 88.992 1.00 73.69 241 ALA A CA 1
ATOM 1951 C C . ALA A 1 241 ? -69.309 -24.011 87.862 1.00 73.69 241 ALA A C 1
ATOM 1953 O O . ALA A 1 241 ? -68.526 -24.551 87.079 1.00 73.69 241 ALA A O 1
ATOM 1954 N N . ASP A 1 242 ? -69.570 -22.703 87.822 1.00 76.56 242 ASP A N 1
ATOM 1955 C CA . ASP A 1 242 ? -68.954 -21.788 86.857 1.00 76.56 242 ASP A CA 1
ATOM 1956 C C . ASP A 1 242 ? -67.436 -21.696 87.072 1.00 76.56 242 ASP A C 1
ATOM 1958 O O . ASP A 1 242 ? -66.669 -21.786 86.117 1.00 76.56 242 ASP A O 1
ATOM 1962 N N . ILE A 1 243 ? -66.978 -21.615 88.329 1.00 74.56 243 ILE A N 1
ATOM 1963 C CA . ILE A 1 243 ? -65.547 -21.621 88.675 1.00 74.56 243 ILE A CA 1
ATOM 1964 C C . ILE A 1 243 ? -64.868 -22.917 88.216 1.00 74.56 243 ILE A C 1
ATOM 1966 O O . ILE A 1 243 ? -63.776 -22.858 87.656 1.00 74.56 243 ILE A O 1
ATOM 1970 N N . LEU A 1 244 ? -65.498 -24.077 88.418 1.00 76.31 244 LEU A N 1
ATOM 1971 C CA . LEU A 1 244 ? -64.949 -25.359 87.964 1.00 76.31 244 LEU A CA 1
ATOM 1972 C C . LEU A 1 244 ? -64.898 -25.456 86.432 1.00 76.31 244 LEU A C 1
ATOM 1974 O O . LEU A 1 244 ? -63.938 -25.993 85.890 1.00 76.31 244 LEU A O 1
ATOM 1978 N N . THR A 1 245 ? -65.893 -24.901 85.737 1.00 80.25 245 THR A N 1
ATOM 1979 C CA . THR A 1 245 ? -65.924 -24.869 84.264 1.00 80.25 245 THR A CA 1
ATOM 1980 C C . THR A 1 245 ? -64.814 -23.973 83.712 1.00 80.25 245 THR A C 1
ATOM 1982 O O . THR A 1 245 ? -64.083 -24.375 82.811 1.00 80.25 245 THR A O 1
ATOM 1985 N N . ILE A 1 246 ? -64.622 -22.794 84.314 1.00 76.81 246 ILE A N 1
ATOM 1986 C CA . ILE A 1 246 ? -63.526 -21.881 83.968 1.00 76.81 246 ILE A CA 1
ATOM 1987 C C . ILE A 1 246 ? -62.168 -22.529 84.266 1.00 76.81 246 ILE A C 1
ATOM 1989 O O . ILE A 1 246 ? -61.237 -22.371 83.481 1.00 76.81 246 ILE A O 1
ATOM 1993 N N . GLN A 1 247 ? -62.033 -23.277 85.366 1.00 76.31 247 GLN A N 1
ATOM 1994 C CA . GLN A 1 247 ? -60.799 -24.008 85.671 1.00 76.31 247 GLN A CA 1
ATOM 1995 C C . GLN A 1 247 ? -60.458 -25.048 84.600 1.00 76.31 247 GLN A C 1
ATOM 1997 O O . GLN A 1 247 ? -59.311 -25.083 84.160 1.00 76.31 247 GLN A O 1
ATOM 2002 N N . ASP A 1 248 ? -61.433 -25.839 84.151 1.00 80.81 248 ASP A N 1
ATOM 2003 C CA . ASP A 1 248 ? -61.231 -26.857 83.110 1.00 80.81 248 ASP A CA 1
ATOM 2004 C C . ASP A 1 248 ? -60.859 -26.216 81.756 1.00 80.81 248 ASP A C 1
ATOM 2006 O O . ASP A 1 248 ? -59.931 -26.656 81.072 1.00 80.81 248 ASP A O 1
ATOM 2010 N N . GLU A 1 249 ? -61.504 -25.099 81.394 1.00 84.06 249 GLU A N 1
ATOM 2011 C CA . GLU A 1 249 ? -61.154 -24.326 80.194 1.00 84.06 249 GLU A CA 1
ATOM 2012 C C . GLU A 1 249 ? -59.749 -23.711 80.277 1.00 84.06 249 GLU A C 1
ATOM 2014 O O . GLU A 1 249 ? -58.995 -23.755 79.301 1.00 84.06 249 GLU A O 1
ATOM 2019 N N . VAL A 1 250 ? -59.359 -23.177 81.439 1.00 80.81 250 VAL A N 1
ATOM 2020 C CA . VAL A 1 250 ? -58.012 -22.633 81.669 1.00 80.81 250 VAL A CA 1
ATOM 2021 C C . VAL A 1 250 ? -56.957 -23.737 81.602 1.00 80.81 250 VAL A C 1
ATOM 2023 O O . VAL A 1 250 ? -55.920 -23.547 80.966 1.00 80.81 250 VAL A O 1
ATOM 2026 N N . GLU A 1 251 ? -57.208 -24.899 82.201 1.00 81.75 251 GLU A N 1
ATOM 2027 C CA . GLU A 1 251 ? -56.278 -26.032 82.191 1.00 81.75 251 GLU A CA 1
ATOM 2028 C C . GLU A 1 251 ? -56.088 -26.590 80.771 1.00 81.75 251 GLU A C 1
ATOM 2030 O O . GLU A 1 251 ? -54.958 -26.844 80.337 1.00 81.75 251 GLU A O 1
ATOM 2035 N N . LYS A 1 252 ? -57.171 -26.654 79.989 1.00 86.12 252 LYS A N 1
ATOM 2036 C CA . LYS A 1 252 ? -57.122 -26.997 78.565 1.00 86.12 252 LYS A CA 1
ATOM 2037 C C . LYS A 1 252 ? -56.309 -25.985 77.752 1.00 86.12 252 LYS A C 1
ATOM 2039 O O . LYS A 1 252 ? -55.413 -26.386 77.009 1.00 86.12 252 LYS A O 1
ATOM 2044 N N . HIS A 1 253 ? -56.558 -24.686 77.923 1.00 82.56 253 HIS A N 1
ATOM 2045 C CA . HIS A 1 253 ? -55.805 -23.641 77.223 1.00 82.56 253 HIS A CA 1
ATOM 2046 C C . HIS A 1 253 ? -54.318 -23.620 77.601 1.00 82.56 253 HIS A C 1
ATOM 2048 O O . HIS A 1 253 ? -53.474 -23.377 76.738 1.00 82.56 253 HIS A O 1
ATOM 2054 N N . LEU A 1 254 ? -53.973 -23.910 78.859 1.00 81.62 254 LEU A N 1
ATOM 2055 C CA . LEU A 1 254 ? -52.581 -24.048 79.295 1.00 81.62 254 LEU A CA 1
ATOM 2056 C C . LEU A 1 254 ? -51.888 -25.243 78.626 1.00 81.62 254 LEU A C 1
ATOM 2058 O O . LEU A 1 254 ? -50.727 -25.127 78.226 1.00 81.62 254 LEU A O 1
ATOM 2062 N N . SER A 1 255 ? -52.597 -26.362 78.457 1.00 84.75 255 SER A N 1
ATOM 2063 C CA . SER A 1 255 ? -52.084 -27.540 77.748 1.00 84.75 255 SER A CA 1
ATOM 2064 C C . SER A 1 255 ? -51.854 -27.263 76.256 1.00 84.75 255 SER A C 1
ATOM 2066 O O . SER A 1 255 ? -50.769 -27.535 75.733 1.00 84.75 255 SER A O 1
ATOM 2068 N N . ASP A 1 256 ? -52.817 -26.616 75.590 1.00 88.19 256 ASP A N 1
ATOM 2069 C CA . ASP A 1 256 ? -52.696 -26.206 74.184 1.00 88.19 256 ASP A CA 1
ATOM 2070 C C . ASP A 1 256 ? -51.529 -25.222 73.985 1.00 88.19 256 ASP A C 1
ATOM 2072 O O . ASP A 1 256 ? -50.729 -25.368 73.057 1.00 88.19 256 ASP A O 1
ATOM 2076 N N . LEU A 1 257 ? -51.366 -24.258 74.900 1.00 84.75 257 LEU A N 1
ATOM 2077 C CA . LEU A 1 257 ? -50.255 -23.305 74.876 1.00 84.75 257 LEU A CA 1
ATOM 2078 C C . LEU A 1 257 ? -48.900 -24.006 75.058 1.00 84.75 257 LEU A C 1
ATOM 2080 O O . LEU A 1 257 ? -47.920 -23.633 74.409 1.00 84.75 257 LEU A O 1
ATOM 2084 N N . ALA A 1 258 ? -48.822 -25.022 75.923 1.00 84.62 258 ALA A N 1
ATOM 2085 C CA . ALA A 1 258 ? -47.609 -25.811 76.116 1.00 84.62 258 ALA A CA 1
ATOM 2086 C C . ALA A 1 258 ? -47.244 -26.607 74.852 1.00 84.62 258 ALA A C 1
ATOM 2088 O O . ALA A 1 258 ? -46.081 -26.592 74.434 1.00 84.62 258 ALA A O 1
ATOM 2089 N N . PHE A 1 259 ? -48.231 -27.228 74.198 1.00 88.62 259 PHE A N 1
ATOM 2090 C CA . PHE A 1 259 ? -48.036 -27.929 72.927 1.00 88.62 259 PHE A CA 1
ATOM 2091 C C . PHE A 1 259 ? -47.561 -26.975 71.822 1.00 88.62 259 PHE A C 1
ATOM 2093 O O . PHE A 1 259 ? -46.592 -27.258 71.116 1.00 88.62 259 PHE A O 1
ATOM 2100 N N . GLN A 1 260 ? -48.177 -25.796 71.721 1.00 85.56 260 GLN A N 1
ATOM 2101 C CA . GLN A 1 260 ? -47.831 -24.790 70.719 1.00 85.56 260 GLN A CA 1
ATOM 2102 C C . GLN A 1 260 ? -46.442 -24.178 70.961 1.00 85.56 260 GLN A C 1
ATOM 2104 O O . GLN A 1 260 ? -45.682 -23.976 70.014 1.00 85.56 260 GLN A O 1
ATOM 2109 N N . LYS A 1 261 ? -46.055 -23.953 72.226 1.00 86.12 261 LYS A N 1
ATOM 2110 C CA . LYS A 1 261 ? -44.686 -23.545 72.590 1.00 86.12 261 LYS A CA 1
ATOM 2111 C C . LYS A 1 261 ? -43.655 -24.591 72.175 1.00 86.12 261 LYS A C 1
ATOM 2113 O O . LYS A 1 261 ? -42.581 -24.217 71.709 1.00 86.12 261 LYS A O 1
ATOM 2118 N N . GLN A 1 262 ? -43.957 -25.878 72.339 1.00 89.31 262 GLN A N 1
ATOM 2119 C CA . GLN A 1 262 ? -43.046 -26.941 71.923 1.00 89.31 262 GLN A CA 1
ATOM 2120 C C . GLN A 1 262 ? -42.935 -27.024 70.393 1.00 89.31 262 GLN A C 1
ATOM 2122 O O . GLN A 1 262 ? -41.823 -27.032 69.873 1.00 89.31 262 GLN A O 1
ATOM 2127 N N . ALA A 1 263 ? -44.058 -26.966 69.672 1.00 89.94 263 ALA A N 1
ATOM 2128 C CA . ALA A 1 263 ? -44.063 -26.937 68.210 1.00 89.94 263 ALA A CA 1
ATOM 2129 C C . ALA A 1 263 ? -43.291 -25.727 67.642 1.00 89.94 263 ALA A C 1
ATOM 2131 O O . ALA A 1 263 ? -42.531 -25.875 66.686 1.00 89.94 263 ALA A O 1
ATOM 2132 N N . ASN A 1 264 ? -43.422 -24.546 68.259 1.00 86.50 264 ASN A N 1
ATOM 2133 C CA . ASN A 1 264 ? -42.657 -23.358 67.870 1.00 86.50 264 ASN A CA 1
ATOM 2134 C C . ASN A 1 264 ? -41.149 -23.540 68.101 1.00 86.50 264 ASN A C 1
ATOM 2136 O O . ASN A 1 264 ? -40.361 -23.165 67.237 1.00 86.50 264 ASN A O 1
ATOM 2140 N N . LYS A 1 265 ? -40.732 -24.159 69.217 1.00 90.81 265 LYS A N 1
ATOM 2141 C CA . LYS A 1 265 ? -39.312 -24.475 69.461 1.00 90.81 265 LYS A CA 1
ATOM 2142 C C . LYS A 1 265 ? -38.743 -25.418 68.402 1.00 90.81 265 LYS A C 1
ATOM 2144 O O . LYS A 1 265 ? -37.617 -25.219 67.945 1.00 90.81 265 LYS A O 1
ATOM 2149 N N . ASP A 1 266 ? -39.513 -26.427 68.001 1.00 91.56 266 ASP A N 1
ATOM 2150 C CA . ASP A 1 266 ? -39.088 -27.382 66.977 1.00 91.56 266 ASP A CA 1
ATOM 2151 C C . ASP A 1 266 ? -38.954 -26.694 65.604 1.00 91.56 266 ASP A C 1
ATOM 2153 O O . ASP A 1 266 ? -37.945 -26.874 64.915 1.00 91.56 266 ASP A O 1
ATOM 2157 N N . GLN A 1 267 ? -39.898 -25.812 65.250 1.00 92.06 267 GLN A N 1
ATOM 2158 C CA . GLN A 1 267 ? -39.819 -24.987 64.038 1.00 92.06 267 GLN A CA 1
ATOM 2159 C C . GLN A 1 267 ? -38.629 -24.016 64.058 1.00 92.06 267 GLN A C 1
ATOM 2161 O O . GLN A 1 267 ? -37.929 -23.881 63.053 1.00 92.06 267 GLN A O 1
ATOM 2166 N N . GLU A 1 268 ? -38.351 -23.360 65.188 1.00 91.69 268 GLU A N 1
ATOM 2167 C CA . GLU A 1 268 ? -37.191 -22.473 65.337 1.00 91.69 268 GLU A CA 1
ATOM 2168 C C . GLU A 1 268 ? -35.871 -23.229 65.136 1.00 91.69 268 GLU A C 1
ATOM 2170 O O . GLU A 1 268 ? -34.986 -22.751 64.417 1.00 91.69 268 GLU A O 1
ATOM 2175 N N . MET A 1 269 ? -35.741 -24.437 65.698 1.00 93.44 269 MET A N 1
ATOM 2176 C CA . MET A 1 269 ? -34.567 -25.287 65.470 1.00 93.44 269 MET A CA 1
ATOM 2177 C C . MET A 1 269 ? -34.398 -25.657 63.992 1.00 93.44 269 MET A C 1
ATOM 2179 O O . MET A 1 269 ? -33.276 -25.628 63.471 1.00 93.44 269 MET A O 1
ATOM 2183 N N . GLU A 1 270 ? -35.489 -25.975 63.297 1.00 94.50 270 GLU A N 1
ATOM 2184 C CA . GLU A 1 270 ? -35.454 -26.312 61.874 1.00 94.50 270 GLU A CA 1
ATOM 2185 C C . GLU A 1 270 ? -35.073 -25.107 61.001 1.00 94.50 270 GLU A C 1
ATOM 2187 O O . GLU A 1 270 ? -34.205 -25.221 60.129 1.00 94.50 270 GLU A O 1
ATOM 2192 N N . VAL A 1 271 ? -35.609 -23.918 61.296 1.00 92.25 271 VAL A N 1
ATOM 2193 C CA . VAL A 1 271 ? -35.220 -22.668 60.623 1.00 92.25 271 VAL A CA 1
ATOM 2194 C C . VAL A 1 271 ? -33.729 -22.388 60.814 1.00 92.25 271 VAL A C 1
ATOM 2196 O O . VAL A 1 271 ? -33.033 -22.078 59.843 1.00 92.25 271 VAL A O 1
ATOM 2199 N N . VAL A 1 272 ? -33.198 -22.543 62.031 1.00 94.06 272 VAL A N 1
ATOM 2200 C CA . VAL A 1 272 ? -31.763 -22.348 62.306 1.00 94.06 272 VAL A CA 1
ATOM 2201 C C . VAL A 1 272 ? -30.904 -23.348 61.523 1.00 94.06 272 VAL A C 1
ATOM 2203 O O . VAL A 1 272 ? -29.865 -22.975 60.961 1.00 94.06 272 VAL A O 1
ATOM 2206 N N . LYS A 1 273 ? -31.336 -24.611 61.427 1.00 95.00 273 LYS A N 1
ATOM 2207 C CA . LYS A 1 273 ? -30.646 -25.642 60.640 1.00 95.00 273 LYS A CA 1
ATOM 2208 C C . LYS A 1 273 ? -30.619 -25.285 59.150 1.00 95.00 273 LYS A C 1
ATOM 2210 O O . LYS A 1 273 ? -29.538 -25.254 58.556 1.00 95.00 273 LYS A O 1
ATOM 2215 N N . LEU A 1 274 ? -31.765 -24.923 58.573 1.00 94.38 274 LEU A N 1
ATOM 2216 C CA . LEU A 1 274 ? -31.879 -24.517 57.168 1.00 94.38 274 LEU A CA 1
ATOM 2217 C C . LEU A 1 274 ? -31.068 -23.250 56.866 1.00 94.38 274 LEU A C 1
ATOM 2219 O O . LEU A 1 274 ? -30.403 -23.165 55.833 1.00 94.38 274 LEU A O 1
ATOM 2223 N N . GLN A 1 275 ? -31.035 -22.278 57.781 1.00 92.88 275 GLN A N 1
ATOM 2224 C CA . GLN A 1 275 ? -30.188 -21.089 57.642 1.00 92.88 275 GLN A CA 1
ATOM 2225 C C . GLN A 1 275 ? -28.697 -21.446 57.590 1.00 92.88 275 GLN A C 1
ATOM 2227 O O . GLN A 1 275 ? -27.938 -20.851 56.815 1.00 92.88 275 GLN A O 1
ATOM 2232 N N . LYS A 1 276 ? -28.255 -22.422 58.391 1.00 94.69 276 LYS A N 1
ATOM 2233 C CA . LYS A 1 276 ? -26.867 -22.904 58.382 1.00 94.69 276 LYS A CA 1
ATOM 2234 C C . LYS A 1 276 ? -26.529 -23.621 57.072 1.00 94.69 276 LYS A C 1
ATOM 2236 O O . LYS A 1 276 ? -25.453 -23.388 56.515 1.00 94.69 276 LYS A O 1
ATOM 2241 N N . GLU A 1 277 ? -27.442 -24.439 56.556 1.00 95.44 277 GLU A N 1
ATOM 2242 C CA . GLU A 1 277 ? -27.288 -25.128 55.269 1.00 95.44 277 GLU A CA 1
ATOM 2243 C C . GLU A 1 277 ? -27.254 -24.145 54.091 1.00 95.44 277 GLU A C 1
ATOM 2245 O O . GLU A 1 277 ? -26.323 -24.196 53.285 1.00 95.44 277 GLU A O 1
ATOM 2250 N N . ASN A 1 278 ? -28.165 -23.168 54.050 1.00 92.81 278 ASN A N 1
ATOM 2251 C CA . ASN A 1 278 ? -28.169 -22.110 53.035 1.00 92.81 278 ASN A CA 1
ATOM 2252 C C . ASN A 1 278 ? -26.874 -21.288 53.048 1.00 92.81 278 ASN A C 1
ATOM 2254 O O . ASN A 1 278 ? -26.297 -21.028 51.992 1.00 92.81 278 ASN A O 1
ATOM 2258 N N . LYS A 1 279 ? -26.352 -20.927 54.231 1.00 95.50 279 LYS A N 1
ATOM 2259 C CA . LYS A 1 279 ? -25.047 -20.248 54.341 1.00 95.50 279 LYS A CA 1
ATOM 2260 C C . LYS A 1 279 ? -23.909 -21.096 53.765 1.00 95.50 279 LYS A C 1
ATOM 2262 O O . LYS A 1 279 ? -23.027 -20.555 53.094 1.00 95.50 279 LYS A O 1
ATOM 2267 N N . LYS A 1 280 ? -23.921 -22.413 53.998 1.00 95.06 280 LYS A N 1
ATOM 2268 C CA . LYS A 1 280 ? -22.914 -23.345 53.464 1.00 95.06 280 LYS A CA 1
ATOM 2269 C C . LYS A 1 280 ? -23.009 -23.460 51.939 1.00 95.06 280 LYS A C 1
ATOM 2271 O O . LYS A 1 280 ? -21.990 -23.330 51.263 1.00 95.06 280 LYS A O 1
ATOM 2276 N N . LEU A 1 281 ? -24.215 -23.637 51.398 1.00 95.12 281 LEU A N 1
ATOM 2277 C CA . LEU A 1 281 ? -24.460 -23.708 49.954 1.00 95.12 281 LEU A CA 1
ATOM 2278 C C . LEU A 1 281 ? -24.057 -22.414 49.242 1.00 95.12 281 LEU A C 1
ATOM 2280 O O . LEU A 1 281 ? -23.359 -22.467 48.232 1.00 95.12 281 LEU A O 1
ATOM 2284 N N . LEU A 1 282 ? -24.406 -21.254 49.805 1.00 95.06 282 LEU A N 1
ATOM 2285 C CA . LEU A 1 282 ? -24.028 -19.954 49.249 1.00 95.06 282 LEU A CA 1
ATOM 2286 C C . LEU A 1 282 ? -22.503 -19.778 49.201 1.00 95.06 282 LEU A C 1
ATOM 2288 O O . LEU A 1 282 ? -21.967 -19.264 48.220 1.00 95.06 282 LEU A O 1
ATOM 2292 N N . LYS A 1 283 ? -21.789 -20.220 50.246 1.00 94.88 283 LYS A N 1
ATOM 2293 C CA . LYS A 1 283 ? -20.320 -20.195 50.271 1.00 94.88 283 LYS A CA 1
ATOM 2294 C C . LYS A 1 283 ? -19.739 -21.087 49.172 1.00 94.88 283 LYS A C 1
ATOM 2296 O O . LYS A 1 283 ? -18.867 -20.632 48.440 1.00 94.88 283 LYS A O 1
ATOM 2301 N N . ASN A 1 284 ? -20.260 -22.303 49.013 1.00 94.88 284 ASN A N 1
ATOM 2302 C CA . ASN A 1 284 ? -19.802 -23.240 47.984 1.00 94.88 284 ASN A CA 1
ATOM 2303 C C . ASN A 1 284 ? -20.058 -22.717 46.561 1.00 94.88 284 ASN A C 1
ATOM 2305 O O . ASN A 1 284 ? -19.161 -22.777 45.725 1.00 94.88 284 ASN A O 1
ATOM 2309 N N . LEU A 1 285 ? -21.238 -22.145 46.297 1.00 95.00 285 LEU A N 1
ATOM 2310 C CA . LEU A 1 285 ? -21.567 -21.533 45.004 1.00 95.00 285 LEU A CA 1
ATOM 2311 C C . LEU A 1 285 ? -20.622 -20.377 44.653 1.00 95.00 285 LEU A C 1
ATOM 2313 O O . LEU A 1 285 ? -20.178 -20.281 43.512 1.00 95.00 285 LEU A O 1
ATOM 2317 N N . LYS A 1 286 ? -20.279 -19.527 45.632 1.00 95.38 286 LYS A N 1
ATOM 2318 C CA . LYS A 1 286 ? -19.318 -18.428 45.437 1.00 95.38 286 LYS A CA 1
ATOM 2319 C C . LYS A 1 286 ? -17.911 -18.931 45.116 1.00 95.38 286 LYS A C 1
ATOM 2321 O O . LYS A 1 286 ? -17.257 -18.358 44.252 1.00 95.38 286 LYS A O 1
ATOM 2326 N N . VAL A 1 287 ? -17.446 -19.984 45.795 1.00 95.62 287 VAL A N 1
ATOM 2327 C CA . VAL A 1 287 ? -16.129 -20.580 45.508 1.00 95.62 287 VAL A CA 1
ATOM 2328 C C . VAL A 1 287 ? -16.112 -21.183 44.105 1.00 95.62 287 VAL A C 1
ATOM 2330 O O . VAL A 1 287 ? -15.235 -20.846 43.316 1.00 95.62 287 VAL A O 1
ATOM 2333 N N . MET A 1 288 ? -17.124 -21.981 43.755 1.00 95.19 288 MET A N 1
ATOM 2334 C CA . MET A 1 288 ? -17.218 -22.596 42.428 1.00 95.19 288 MET A CA 1
ATOM 2335 C C . MET A 1 288 ? -17.301 -21.562 41.299 1.00 95.19 288 MET A C 1
ATOM 2337 O O . MET A 1 288 ? -16.650 -21.728 40.268 1.00 95.19 288 MET A O 1
ATOM 2341 N N . SER A 1 289 ? -18.081 -20.485 41.465 1.00 94.06 289 SER A N 1
ATOM 2342 C CA . SER A 1 289 ? -18.174 -19.452 40.426 1.00 94.06 289 SER A CA 1
ATOM 2343 C C . SER A 1 289 ? -16.853 -18.701 40.255 1.00 94.06 289 SER A C 1
ATOM 2345 O O . SER A 1 289 ? -16.437 -18.452 39.125 1.00 94.06 289 SER A O 1
ATOM 2347 N N . TYR A 1 290 ? -16.157 -18.403 41.357 1.00 95.56 290 TYR A N 1
ATOM 2348 C CA . TYR A 1 290 ? -14.843 -17.771 41.322 1.00 95.56 290 TYR A CA 1
ATOM 2349 C C . TYR A 1 290 ? -13.803 -18.659 40.630 1.00 95.56 290 TYR A C 1
ATOM 2351 O O . TYR A 1 290 ? -13.066 -18.179 39.772 1.00 95.56 290 TYR A O 1
ATOM 2359 N N . GLU A 1 291 ? -13.764 -19.953 40.951 1.00 95.50 291 GLU A N 1
ATOM 2360 C CA . GLU A 1 291 ? -12.848 -20.908 40.319 1.00 95.50 291 GLU A CA 1
ATOM 2361 C C . GLU A 1 291 ? -13.123 -21.065 38.822 1.00 95.50 291 GLU A C 1
ATOM 2363 O O . GLU A 1 291 ? -12.181 -21.067 38.028 1.00 95.50 291 GLU A O 1
ATOM 2368 N N . LYS A 1 292 ? -14.400 -21.100 38.418 1.00 96.56 292 LYS A N 1
ATOM 2369 C CA . LYS A 1 292 ? -14.789 -21.143 37.004 1.00 96.56 292 LYS A CA 1
ATOM 2370 C C . LYS A 1 292 ? -14.316 -19.900 36.246 1.00 96.56 292 LYS A C 1
ATOM 2372 O O . LYS A 1 292 ? -13.640 -20.030 35.229 1.00 96.56 292 LYS A O 1
ATOM 2377 N N . ILE A 1 293 ? -14.597 -18.705 36.771 1.00 95.50 293 ILE A N 1
ATOM 2378 C CA . ILE A 1 293 ? -14.158 -17.436 36.163 1.00 95.50 293 ILE A CA 1
ATOM 2379 C C . ILE A 1 293 ? -12.626 -17.362 36.115 1.00 95.50 293 ILE A C 1
ATOM 2381 O O . ILE A 1 293 ? -12.043 -16.891 35.139 1.00 95.50 293 ILE A O 1
ATOM 2385 N N . LYS A 1 294 ? -11.944 -17.849 37.157 1.00 96.81 294 LYS A N 1
ATOM 2386 C CA . LYS A 1 294 ? -10.481 -17.903 37.207 1.00 96.81 294 LYS A CA 1
ATOM 2387 C C . LYS A 1 294 ? -9.914 -18.820 36.117 1.00 96.81 294 LYS A C 1
ATOM 2389 O O . LYS A 1 294 ? -8.945 -18.431 35.470 1.00 96.81 294 LYS A O 1
ATOM 2394 N N . ALA A 1 295 ? -10.512 -19.990 35.892 1.00 96.44 295 ALA A N 1
ATOM 2395 C CA . ALA A 1 295 ? -10.101 -20.912 34.835 1.00 96.44 295 ALA A CA 1
ATOM 2396 C C . ALA A 1 295 ? -10.325 -20.319 33.432 1.00 96.44 295 ALA A C 1
ATOM 2398 O O . ALA A 1 295 ? -9.412 -20.344 32.607 1.00 96.44 295 ALA A O 1
ATOM 2399 N N . GLU A 1 296 ? -11.489 -19.709 33.187 1.00 97.31 296 GLU A N 1
ATOM 2400 C CA . GLU A 1 296 ? -11.797 -19.025 31.921 1.00 97.31 296 GLU A CA 1
ATOM 2401 C C . GLU A 1 296 ? -10.817 -17.871 31.645 1.00 97.31 296 GLU A C 1
ATOM 2403 O O . GLU A 1 296 ? -10.303 -17.743 30.533 1.00 97.31 296 GLU A O 1
ATOM 2408 N N . ASN A 1 297 ? -10.470 -17.082 32.667 1.00 95.06 297 ASN A N 1
ATOM 2409 C CA . ASN A 1 297 ? -9.465 -16.024 32.547 1.00 95.06 297 ASN A CA 1
ATOM 2410 C C . ASN A 1 297 ? -8.059 -16.566 32.258 1.00 95.06 297 ASN A C 1
ATOM 2412 O O . ASN A 1 297 ? -7.319 -15.956 31.487 1.00 95.06 297 ASN A O 1
ATOM 2416 N N . MET A 1 298 ? -7.656 -17.690 32.859 1.00 96.69 298 MET A N 1
ATOM 2417 C CA . MET A 1 298 ? -6.366 -18.314 32.537 1.00 96.69 298 MET A CA 1
ATOM 2418 C C . MET A 1 298 ? -6.313 -18.771 31.077 1.00 96.69 298 MET A C 1
ATOM 2420 O O . MET A 1 298 ? -5.294 -18.569 30.416 1.00 96.69 298 MET A O 1
ATOM 2424 N N . GLU A 1 299 ? -7.405 -19.336 30.564 1.00 97.56 299 GLU A N 1
ATOM 2425 C CA . GLU A 1 299 ? -7.485 -19.793 29.177 1.00 97.56 299 GLU A CA 1
ATOM 2426 C C . GLU A 1 299 ? -7.482 -18.625 28.182 1.00 97.56 299 GLU A C 1
ATOM 2428 O O . GLU A 1 299 ? -6.726 -18.629 27.210 1.00 97.56 299 GLU A O 1
ATOM 2433 N N . LEU A 1 300 ? -8.247 -17.564 28.460 1.00 97.44 300 LEU A N 1
ATOM 2434 C CA . LEU A 1 300 ? -8.213 -16.335 27.662 1.00 97.44 300 LEU A CA 1
ATOM 2435 C C . LEU A 1 300 ? -6.819 -15.702 27.651 1.00 97.44 300 LEU A C 1
ATOM 2437 O O . LEU A 1 300 ? -6.343 -15.294 26.593 1.00 97.44 300 LEU A O 1
ATOM 2441 N N . ASN A 1 301 ? -6.132 -15.673 28.794 1.00 97.12 301 ASN A N 1
ATOM 2442 C CA . ASN A 1 301 ? -4.767 -15.157 28.872 1.00 97.12 301 ASN A CA 1
ATOM 2443 C C . ASN A 1 301 ? -3.769 -16.014 28.083 1.00 97.12 301 ASN A C 1
ATOM 2445 O O . ASN A 1 301 ? -2.888 -15.453 27.433 1.00 97.12 301 ASN A O 1
ATOM 2449 N N . ARG A 1 302 ? -3.916 -17.348 28.072 1.00 97.69 302 ARG A N 1
ATOM 2450 C CA . ARG A 1 302 ? -3.107 -18.222 27.203 1.00 97.69 302 ARG A CA 1
ATOM 2451 C C . ARG A 1 302 ? -3.336 -17.924 25.729 1.00 97.69 302 ARG A C 1
ATOM 2453 O O . ARG A 1 302 ? -2.369 -17.763 24.991 1.00 97.69 302 ARG A O 1
ATOM 2460 N N . ARG A 1 303 ? -4.596 -17.797 25.306 1.00 98.06 303 ARG A N 1
ATOM 2461 C CA . ARG A 1 303 ? -4.937 -17.460 23.915 1.00 98.06 303 ARG A CA 1
ATOM 2462 C C . ARG A 1 303 ? -4.403 -16.085 23.516 1.00 98.06 303 ARG A C 1
ATOM 2464 O O . ARG A 1 303 ? -3.857 -15.943 22.430 1.00 98.06 303 ARG A O 1
ATOM 2471 N N . LEU A 1 304 ? -4.503 -15.090 24.398 1.00 97.38 304 LEU A N 1
ATOM 2472 C CA . LEU A 1 304 ? -3.918 -13.765 24.173 1.00 97.38 304 LEU A CA 1
ATOM 2473 C C . LEU A 1 304 ? -2.391 -13.813 24.067 1.00 97.38 304 LEU A C 1
ATOM 2475 O O . LEU A 1 304 ? -1.825 -13.107 23.236 1.00 97.38 304 LEU A O 1
ATOM 2479 N N . ALA A 1 305 ? -1.721 -14.628 24.883 1.00 97.50 305 ALA A N 1
ATOM 2480 C CA . ALA A 1 305 ? -0.276 -14.814 24.791 1.00 97.50 305 ALA A CA 1
ATOM 2481 C C . ALA A 1 305 ? 0.129 -15.468 23.460 1.00 97.50 305 ALA A C 1
ATOM 2483 O O . ALA A 1 305 ? 1.051 -14.977 22.815 1.00 97.50 305 ALA A O 1
ATOM 2484 N N . ALA A 1 306 ? -0.603 -16.497 23.017 1.00 97.69 306 ALA A N 1
ATOM 2485 C CA . ALA A 1 306 ? -0.383 -17.137 21.720 1.00 97.69 306 ALA A CA 1
ATOM 2486 C C . ALA A 1 306 ? -0.564 -16.144 20.560 1.00 97.69 306 ALA A C 1
ATOM 2488 O O . ALA A 1 306 ? 0.351 -15.965 19.766 1.00 97.69 306 ALA A O 1
ATOM 2489 N N . PHE A 1 307 ? -1.669 -15.389 20.530 1.00 98.00 307 PHE A N 1
ATOM 2490 C CA . PHE A 1 307 ? -1.885 -14.380 19.486 1.00 98.00 307 PHE A CA 1
ATOM 2491 C C . PHE A 1 307 ? -0.828 -13.272 19.482 1.00 98.00 307 PHE A C 1
ATOM 2493 O O . PHE A 1 307 ? -0.468 -12.771 18.421 1.00 98.00 307 PHE A O 1
ATOM 2500 N N . ARG A 1 308 ? -0.317 -12.868 20.651 1.00 98.12 308 ARG A N 1
ATOM 2501 C CA . ARG A 1 308 ? 0.796 -11.909 20.721 1.00 98.12 308 ARG A CA 1
ATOM 2502 C C . ARG A 1 308 ? 2.067 -12.477 20.106 1.00 98.12 308 ARG A C 1
ATOM 2504 O O . ARG A 1 308 ? 2.778 -11.735 19.441 1.00 98.12 308 ARG A O 1
ATOM 2511 N N . GLN A 1 309 ? 2.345 -13.757 20.331 1.00 97.88 309 GLN A N 1
ATOM 2512 C CA . GLN A 1 309 ? 3.495 -14.424 19.738 1.00 97.88 309 GLN A CA 1
ATOM 2513 C C . GLN A 1 309 ? 3.346 -14.528 18.216 1.00 97.88 309 GLN A C 1
ATOM 2515 O O . GLN A 1 309 ? 4.262 -14.130 17.505 1.00 97.88 309 GLN A O 1
ATOM 2520 N N . ASP A 1 310 ? 2.171 -14.933 17.727 1.00 97.94 310 ASP A N 1
ATOM 2521 C CA . ASP A 1 310 ? 1.877 -14.986 16.290 1.00 97.94 310 ASP A CA 1
ATOM 2522 C C . ASP A 1 310 ? 2.042 -13.608 15.625 1.00 97.94 310 ASP A C 1
ATOM 2524 O O . ASP A 1 310 ? 2.631 -13.498 14.552 1.00 97.94 310 ASP A O 1
ATOM 2528 N N . LEU A 1 311 ? 1.577 -12.535 16.279 1.00 97.75 311 LEU A N 1
ATOM 2529 C CA . LEU A 1 311 ? 1.755 -11.164 15.788 1.00 97.75 311 LEU A CA 1
ATOM 2530 C C . LEU A 1 311 ? 3.229 -10.764 15.674 1.00 97.75 311 LEU A C 1
ATOM 2532 O O . LEU A 1 311 ? 3.595 -10.099 14.709 1.00 97.75 311 LEU A O 1
ATOM 2536 N N . VAL A 1 312 ? 4.070 -11.160 16.635 1.00 98.25 312 VAL A N 1
ATOM 2537 C CA . VAL A 1 312 ? 5.518 -10.905 16.569 1.00 98.25 312 VAL A CA 1
ATOM 2538 C C . VAL A 1 312 ? 6.140 -11.666 15.400 1.00 98.25 312 VAL A C 1
ATOM 2540 O O . VAL A 1 312 ? 6.871 -11.066 14.621 1.00 98.25 312 VAL A O 1
ATOM 2543 N N . THR A 1 313 ? 5.799 -12.942 15.213 1.00 98.00 313 THR A N 1
ATOM 2544 C CA . THR A 1 313 ? 6.323 -13.744 14.096 1.00 98.00 313 THR A CA 1
ATOM 2545 C C . THR A 1 313 ? 5.920 -13.167 12.738 1.00 98.00 313 THR A C 1
ATOM 2547 O O . THR A 1 313 ? 6.765 -13.008 11.860 1.00 98.00 313 THR A O 1
ATOM 2550 N N . VAL A 1 314 ? 4.654 -12.776 12.567 1.00 97.75 314 VAL A N 1
ATOM 2551 C CA . VAL A 1 314 ? 4.184 -12.134 11.326 1.00 97.75 314 VAL A CA 1
ATOM 2552 C C . VAL A 1 314 ? 4.885 -10.793 11.091 1.00 97.75 314 VAL A C 1
ATOM 2554 O O . VAL A 1 314 ? 5.205 -10.456 9.951 1.00 97.75 314 VAL A O 1
ATOM 2557 N N . GLN A 1 315 ? 5.153 -10.027 12.152 1.00 98.00 315 GLN A N 1
ATOM 2558 C CA . GLN A 1 315 ? 5.893 -8.771 12.047 1.00 98.00 315 GLN A CA 1
ATOM 2559 C C . GLN A 1 315 ? 7.340 -9.004 11.587 1.00 98.00 315 GLN A C 1
ATOM 2561 O O . GLN A 1 315 ? 7.808 -8.311 10.687 1.00 98.00 315 GLN A O 1
ATOM 2566 N N . GLU A 1 316 ? 8.026 -10.004 12.141 1.00 97.88 316 GLU A N 1
ATOM 2567 C CA . GLU A 1 316 ? 9.385 -10.376 11.728 1.00 97.88 316 GLU A CA 1
ATOM 2568 C C . GLU A 1 316 ? 9.431 -10.830 10.257 1.00 97.88 316 GLU A C 1
ATOM 2570 O O . GLU A 1 316 ? 10.315 -10.413 9.503 1.00 97.88 316 GLU A O 1
ATOM 2575 N N . GLU A 1 317 ? 8.455 -11.626 9.807 1.00 98.06 317 GLU A N 1
ATOM 2576 C CA . GLU A 1 317 ? 8.331 -12.020 8.397 1.00 98.06 317 GLU A CA 1
ATOM 2577 C C . GLU A 1 317 ? 8.109 -10.813 7.476 1.00 98.06 317 GLU A C 1
ATOM 2579 O O . GLU A 1 317 ? 8.732 -10.712 6.411 1.00 98.06 317 GLU A O 1
ATOM 2584 N N . LEU A 1 318 ? 7.258 -9.870 7.889 1.00 97.94 318 LEU A N 1
ATOM 2585 C CA . LEU A 1 318 ? 7.001 -8.640 7.145 1.00 97.94 318 LEU A CA 1
ATOM 2586 C C . LEU A 1 318 ? 8.263 -7.773 7.034 1.00 97.94 318 LEU A C 1
ATOM 2588 O O . LEU A 1 318 ? 8.558 -7.249 5.954 1.00 97.94 318 LEU A O 1
ATOM 2592 N N . ASP A 1 319 ? 9.035 -7.656 8.113 1.00 97.75 319 ASP A N 1
ATOM 2593 C CA . ASP A 1 319 ? 10.287 -6.898 8.139 1.00 97.75 319 ASP A CA 1
ATOM 2594 C C . ASP A 1 319 ? 11.355 -7.551 7.242 1.00 97.75 319 ASP A C 1
ATOM 2596 O O . ASP A 1 319 ? 12.037 -6.856 6.476 1.00 97.75 319 ASP A O 1
ATOM 2600 N N . MET A 1 320 ? 11.443 -8.888 7.234 1.00 97.81 320 MET A N 1
ATOM 2601 C CA . MET A 1 320 ? 12.306 -9.625 6.303 1.00 97.81 320 MET A CA 1
ATOM 2602 C C . MET A 1 320 ? 11.914 -9.379 4.842 1.00 97.81 320 MET A C 1
ATOM 2604 O O . MET A 1 320 ? 12.774 -9.050 4.018 1.00 97.81 320 MET A O 1
ATOM 2608 N N . LYS A 1 321 ? 10.623 -9.477 4.499 1.00 97.62 321 LYS A N 1
ATOM 2609 C CA . LYS A 1 321 ? 10.151 -9.217 3.127 1.00 97.62 321 LYS A CA 1
ATOM 2610 C C . LYS A 1 321 ? 10.342 -7.768 2.704 1.00 97.62 321 LYS A C 1
ATOM 2612 O O . LYS A 1 321 ? 10.708 -7.504 1.558 1.00 97.62 321 LYS A O 1
ATOM 2617 N N . THR A 1 322 ? 10.196 -6.830 3.630 1.00 97.69 322 THR A N 1
ATOM 2618 C CA . THR A 1 322 ? 10.492 -5.416 3.384 1.00 97.69 322 THR A CA 1
ATOM 2619 C C . THR A 1 322 ? 11.980 -5.205 3.071 1.00 97.69 322 THR A C 1
ATOM 2621 O O . THR A 1 322 ? 12.318 -4.495 2.117 1.00 97.69 322 THR A O 1
ATOM 2624 N N . CYS A 1 323 ? 12.879 -5.878 3.800 1.00 97.19 323 CYS A N 1
ATOM 2625 C CA . CYS A 1 323 ? 14.314 -5.876 3.507 1.00 97.19 323 CYS A CA 1
ATOM 2626 C C . CYS A 1 323 ? 14.632 -6.478 2.127 1.00 97.19 323 CYS A C 1
ATOM 2628 O O . CYS A 1 323 ? 15.372 -5.864 1.353 1.00 97.19 323 CYS A O 1
ATOM 2630 N N . GLU A 1 324 ? 14.046 -7.631 1.778 1.00 97.94 324 GLU A N 1
ATOM 2631 C CA . GLU A 1 324 ? 14.219 -8.267 0.460 1.00 97.94 324 GLU A CA 1
ATOM 2632 C C . GLU A 1 324 ? 13.824 -7.318 -0.682 1.00 97.94 324 GLU A C 1
ATOM 2634 O O . GLU A 1 324 ? 14.593 -7.116 -1.627 1.00 97.94 324 GLU A O 1
ATOM 2639 N N . VAL A 1 325 ? 12.659 -6.672 -0.577 1.00 97.81 325 VAL A N 1
ATOM 2640 C CA . VAL A 1 325 ? 12.180 -5.703 -1.575 1.00 97.81 325 VAL A CA 1
ATOM 2641 C C . VAL A 1 325 ? 13.136 -4.513 -1.705 1.00 97.81 325 VAL A C 1
ATOM 2643 O O . VAL A 1 325 ? 13.407 -4.060 -2.820 1.00 97.81 325 VAL A O 1
ATOM 2646 N N . CYS A 1 326 ? 13.700 -4.021 -0.598 1.00 97.06 326 CYS A N 1
ATOM 2647 C CA . CYS A 1 326 ? 14.689 -2.942 -0.623 1.00 97.06 326 CYS A CA 1
ATOM 2648 C C . CYS A 1 326 ? 15.967 -3.352 -1.381 1.00 97.06 326 CYS A C 1
ATOM 2650 O O . CYS A 1 326 ? 16.467 -2.597 -2.223 1.00 97.06 326 CYS A O 1
ATOM 2652 N N . ILE A 1 327 ? 16.453 -4.578 -1.153 1.00 97.69 327 ILE A N 1
ATOM 2653 C CA . ILE A 1 327 ? 17.606 -5.141 -1.870 1.00 97.69 327 ILE A CA 1
ATOM 2654 C C . ILE A 1 327 ? 17.306 -5.243 -3.372 1.00 97.69 327 ILE A C 1
ATOM 2656 O O . ILE A 1 327 ? 18.106 -4.771 -4.184 1.00 97.69 327 ILE A O 1
ATOM 2660 N N . PHE A 1 328 ? 16.152 -5.798 -3.761 1.00 97.38 328 PHE A N 1
ATOM 2661 C CA . PHE A 1 328 ? 15.759 -5.907 -5.171 1.00 97.38 328 PHE A CA 1
ATOM 2662 C C . PHE A 1 328 ? 15.619 -4.544 -5.849 1.00 97.38 328 PHE A C 1
ATOM 2664 O O . PHE A 1 328 ? 16.124 -4.351 -6.955 1.00 97.38 328 PHE A O 1
ATOM 2671 N N . LYS A 1 329 ? 15.008 -3.567 -5.173 1.00 97.81 329 LYS A N 1
ATOM 2672 C CA . LYS A 1 329 ? 14.876 -2.194 -5.678 1.00 97.81 329 LYS A CA 1
ATOM 2673 C C . LYS A 1 329 ? 16.240 -1.560 -5.958 1.00 97.81 329 LYS A C 1
ATOM 2675 O O . LYS A 1 329 ? 16.411 -0.903 -6.986 1.00 97.81 329 LYS A O 1
ATOM 2680 N N . ASN A 1 330 ? 17.213 -1.763 -5.071 1.00 96.25 330 ASN A N 1
ATOM 2681 C CA . ASN A 1 330 ? 18.567 -1.247 -5.256 1.00 96.25 330 ASN A CA 1
ATOM 2682 C C . ASN A 1 330 ? 19.303 -1.955 -6.400 1.00 96.25 330 ASN A C 1
ATOM 2684 O O . ASN A 1 330 ? 19.878 -1.260 -7.237 1.00 96.25 330 ASN A O 1
ATOM 2688 N N . LYS A 1 331 ? 19.215 -3.292 -6.493 1.00 97.38 331 LYS A N 1
ATOM 2689 C CA . LYS A 1 331 ? 19.779 -4.069 -7.615 1.00 97.38 331 LYS A CA 1
ATOM 2690 C C . LYS A 1 331 ? 19.218 -3.612 -8.962 1.00 97.38 331 LYS A C 1
ATOM 2692 O O . LYS A 1 331 ? 19.975 -3.287 -9.874 1.00 97.38 331 LYS A O 1
ATOM 2697 N N . TYR A 1 332 ? 17.898 -3.472 -9.058 1.00 97.06 332 TYR A N 1
ATOM 2698 C CA . TYR A 1 332 ? 17.244 -2.982 -10.269 1.00 97.06 332 TYR A CA 1
ATOM 2699 C C . TYR A 1 332 ? 17.689 -1.554 -10.624 1.00 97.06 332 TYR A C 1
ATOM 2701 O O . TYR A 1 332 ? 17.964 -1.242 -11.781 1.00 97.06 332 TYR A O 1
ATOM 2709 N N . LYS A 1 333 ? 17.830 -0.670 -9.626 1.00 97.62 333 LYS A N 1
ATOM 2710 C CA . LYS A 1 333 ? 18.322 0.700 -9.835 1.00 97.62 333 LYS A CA 1
ATOM 2711 C C . LYS A 1 333 ? 19.766 0.724 -10.344 1.00 97.62 333 LYS A C 1
ATOM 2713 O O . LYS A 1 333 ? 20.083 1.571 -11.181 1.00 97.62 333 LYS A O 1
ATOM 2718 N N . THR A 1 334 ? 20.639 -0.155 -9.849 1.00 96.50 334 THR A N 1
ATOM 2719 C CA . THR A 1 334 ? 22.020 -0.268 -10.342 1.00 96.50 334 THR A CA 1
ATOM 2720 C C . THR A 1 334 ? 22.064 -0.822 -11.760 1.00 96.50 334 THR A C 1
ATOM 2722 O O . THR A 1 334 ? 22.703 -0.211 -12.611 1.00 96.50 334 THR A O 1
ATOM 2725 N N . GLU A 1 335 ? 21.304 -1.879 -12.057 1.00 96.94 335 GLU A N 1
ATOM 2726 C CA . GLU A 1 335 ? 21.206 -2.445 -13.409 1.00 96.94 335 GLU A CA 1
ATOM 2727 C C . GLU A 1 335 ? 20.663 -1.429 -14.416 1.00 96.94 335 GLU A C 1
ATOM 2729 O O . GLU A 1 335 ? 21.194 -1.298 -15.518 1.00 96.94 335 GLU A O 1
ATOM 2734 N N . LEU A 1 336 ? 19.656 -0.639 -14.033 1.00 96.81 336 LEU A N 1
ATOM 2735 C CA . LEU A 1 336 ? 19.110 0.416 -14.883 1.00 96.81 336 LEU A CA 1
ATOM 2736 C C . LEU A 1 336 ? 20.159 1.490 -15.211 1.00 96.81 336 LEU A C 1
ATOM 2738 O O . LEU A 1 336 ? 20.194 1.982 -16.339 1.00 96.81 336 LEU A O 1
ATOM 2742 N N . LYS A 1 337 ? 21.015 1.863 -14.250 1.00 96.25 337 LYS A N 1
ATOM 2743 C CA . LYS A 1 337 ? 22.120 2.807 -14.489 1.00 96.25 337 LYS A CA 1
ATOM 2744 C C . LYS A 1 337 ? 23.159 2.216 -15.440 1.00 96.25 337 LYS A C 1
ATOM 2746 O O . LYS A 1 337 ? 23.499 2.876 -16.418 1.00 96.25 337 LYS A O 1
ATOM 2751 N N . SER A 1 338 ? 23.599 0.981 -15.199 1.00 95.38 338 SER A N 1
ATOM 2752 C CA . SER A 1 338 ? 24.549 0.285 -16.075 1.00 95.38 338 SER A CA 1
ATOM 2753 C C . SER A 1 338 ? 23.997 0.121 -17.492 1.00 95.38 338 SER A C 1
ATOM 2755 O O . SER A 1 338 ? 24.706 0.370 -18.460 1.00 95.38 338 SER A O 1
ATOM 2757 N N . ARG A 1 339 ? 22.705 -0.199 -17.638 1.00 96.56 339 ARG A N 1
ATOM 2758 C CA . ARG A 1 339 ? 22.043 -0.299 -18.945 1.00 96.56 339 ARG A CA 1
ATOM 2759 C C . ARG A 1 339 ? 21.984 1.042 -19.675 1.00 96.56 339 ARG A C 1
ATOM 2761 O O . ARG A 1 339 ? 22.212 1.076 -20.879 1.00 96.56 339 ARG A O 1
ATOM 2768 N N . LYS A 1 340 ? 21.705 2.142 -18.966 1.00 96.06 340 LYS A N 1
ATOM 2769 C CA . LYS A 1 340 ? 21.746 3.493 -19.552 1.00 96.06 340 LYS A CA 1
ATOM 2770 C C . LYS A 1 340 ? 23.153 3.864 -20.021 1.00 96.06 340 LYS A C 1
ATOM 2772 O O . LYS A 1 340 ? 23.285 4.403 -21.112 1.00 96.06 340 LYS A O 1
ATOM 2777 N N . GLN A 1 341 ? 24.182 3.534 -19.241 1.00 96.25 341 GLN A N 1
ATOM 2778 C CA . GLN A 1 341 ? 25.575 3.761 -19.631 1.00 96.25 341 GLN A CA 1
ATOM 2779 C C . GLN A 1 341 ? 25.957 2.944 -20.877 1.00 96.25 341 GLN A C 1
ATOM 2781 O O . GLN A 1 341 ? 26.442 3.507 -21.857 1.00 96.25 341 GLN A O 1
ATOM 2786 N N . ALA A 1 342 ? 25.650 1.645 -20.895 1.00 94.94 342 ALA A N 1
ATOM 2787 C CA . ALA A 1 342 ? 25.899 0.795 -22.060 1.00 94.94 342 ALA A CA 1
ATOM 2788 C C . ALA A 1 342 ? 25.150 1.295 -23.310 1.00 94.94 342 ALA A C 1
ATOM 2790 O O . ALA A 1 342 ? 25.670 1.237 -24.424 1.00 94.94 342 ALA A O 1
ATOM 2791 N N . GLN A 1 343 ? 23.937 1.836 -23.141 1.00 96.31 343 GLN A N 1
ATOM 2792 C CA . GLN A 1 343 ? 23.184 2.454 -24.232 1.00 96.31 343 GLN A CA 1
ATOM 2793 C C . GLN A 1 343 ? 23.887 3.704 -24.779 1.00 96.31 343 GLN A C 1
ATOM 2795 O O . GLN A 1 343 ? 23.975 3.849 -25.997 1.00 96.31 343 GLN A O 1
ATOM 2800 N N . THR A 1 344 ? 24.413 4.579 -23.917 1.00 96.12 344 THR A N 1
ATOM 2801 C CA . THR A 1 344 ? 25.175 5.759 -24.361 1.00 96.12 344 THR A CA 1
ATOM 2802 C C . THR A 1 344 ? 26.487 5.379 -25.049 1.00 96.12 344 THR A C 1
ATOM 2804 O O . THR A 1 344 ? 26.825 5.962 -26.075 1.00 96.12 344 THR A O 1
ATOM 2807 N N . GLU A 1 345 ? 27.187 4.354 -24.554 1.00 96.62 345 GLU A N 1
ATOM 2808 C CA . GLU A 1 345 ? 28.400 3.824 -25.191 1.00 96.62 345 GLU A CA 1
ATOM 2809 C C . GLU A 1 345 ? 28.081 3.239 -26.574 1.00 96.62 345 GLU A C 1
ATOM 2811 O O . GLU A 1 345 ? 28.740 3.569 -27.557 1.00 96.62 345 GLU A O 1
ATOM 2816 N N . THR A 1 346 ? 27.000 2.460 -26.684 1.00 95.19 346 THR A N 1
ATOM 2817 C CA . THR A 1 346 ? 26.532 1.908 -27.967 1.00 95.19 346 THR A CA 1
ATOM 2818 C C . THR A 1 346 ? 26.165 3.013 -28.963 1.00 95.19 346 THR A C 1
ATOM 2820 O O . THR A 1 346 ? 26.467 2.896 -30.149 1.00 95.19 346 THR A O 1
ATOM 2823 N N . GLN A 1 347 ? 25.526 4.095 -28.504 1.00 96.50 3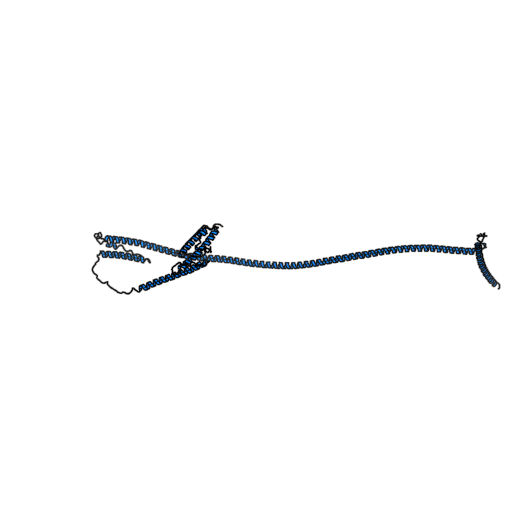47 GLN A N 1
ATOM 2824 C CA . GLN A 1 347 ? 25.211 5.255 -29.346 1.00 96.50 347 GLN A CA 1
ATOM 2825 C C . GLN A 1 347 ? 26.478 5.975 -29.826 1.00 96.50 347 GLN A C 1
ATOM 2827 O O . GLN A 1 347 ? 26.562 6.324 -30.999 1.00 96.50 347 GLN A O 1
ATOM 2832 N N . SER A 1 348 ? 27.480 6.138 -28.958 1.00 97.06 348 SER A N 1
ATOM 2833 C CA . SER A 1 348 ? 28.768 6.731 -29.333 1.00 97.06 348 SER A CA 1
ATOM 2834 C C . SER A 1 348 ? 29.524 5.883 -30.358 1.00 97.06 348 SER A C 1
ATOM 2836 O O . SER A 1 348 ? 30.062 6.427 -31.318 1.00 97.06 348 SER A O 1
ATOM 2838 N N . VAL A 1 349 ? 29.565 4.558 -30.175 1.00 96.50 349 VAL A N 1
ATOM 2839 C CA . VAL A 1 349 ? 30.207 3.640 -31.131 1.00 96.50 349 VAL A CA 1
ATOM 2840 C C . VAL A 1 349 ? 29.492 3.680 -32.478 1.00 96.50 349 VAL A C 1
ATOM 2842 O O . VAL A 1 349 ? 30.151 3.724 -33.511 1.00 96.50 349 VAL A O 1
ATOM 2845 N N . ARG A 1 350 ? 28.154 3.729 -32.481 1.00 96.75 350 ARG A N 1
ATOM 2846 C CA . ARG A 1 350 ? 27.374 3.861 -33.717 1.00 96.75 350 ARG A CA 1
ATOM 2847 C C . ARG A 1 350 ? 27.723 5.140 -34.480 1.00 96.75 350 ARG A C 1
ATOM 2849 O O . ARG A 1 350 ? 28.021 5.049 -35.661 1.00 96.75 350 ARG A O 1
ATOM 2856 N N . ALA A 1 351 ? 27.768 6.286 -33.801 1.00 95.62 351 ALA A N 1
ATOM 2857 C CA . ALA A 1 351 ? 28.158 7.552 -34.425 1.00 95.62 351 ALA A CA 1
ATOM 2858 C C . ALA A 1 351 ? 29.591 7.510 -34.993 1.00 95.62 351 ALA A C 1
ATOM 2860 O O . ALA A 1 351 ? 29.876 8.111 -36.024 1.00 95.62 351 ALA A O 1
ATOM 2861 N N . HIS A 1 352 ? 30.504 6.778 -34.343 1.00 96.62 352 HIS A N 1
ATOM 2862 C CA . HIS A 1 352 ? 31.857 6.593 -34.865 1.00 96.62 352 HIS A CA 1
ATOM 2863 C C . HIS A 1 352 ? 31.893 5.714 -36.123 1.00 96.62 352 HIS A C 1
ATOM 2865 O O . HIS A 1 352 ? 32.621 6.036 -37.057 1.00 96.62 352 HIS A O 1
ATOM 2871 N N . ILE A 1 353 ? 31.100 4.636 -36.165 1.00 96.38 353 ILE A N 1
ATOM 2872 C CA . ILE A 1 353 ? 30.949 3.795 -37.362 1.00 96.38 353 ILE A CA 1
ATOM 2873 C C . ILE A 1 353 ? 30.395 4.626 -38.523 1.00 96.38 353 ILE A C 1
ATOM 2875 O O . ILE A 1 353 ? 30.991 4.606 -39.592 1.00 96.38 353 ILE A O 1
ATOM 2879 N N . GLU A 1 354 ? 29.337 5.410 -38.293 1.00 96.69 354 GLU A N 1
ATOM 2880 C CA . GLU A 1 354 ? 28.760 6.313 -39.304 1.00 96.69 354 GLU A CA 1
ATOM 2881 C C . GLU A 1 354 ? 29.825 7.288 -39.851 1.00 96.69 354 GLU A C 1
ATOM 2883 O O . GLU A 1 354 ? 29.978 7.435 -41.062 1.00 96.69 354 GLU A O 1
ATOM 2888 N N . GLY A 1 355 ? 30.654 7.875 -38.979 1.00 97.38 355 GLY A N 1
ATOM 2889 C CA . GLY A 1 355 ? 31.764 8.736 -39.404 1.00 97.38 355 GLY A CA 1
ATOM 2890 C C . GLY A 1 355 ? 32.858 8.012 -40.206 1.00 97.38 355 GLY A C 1
ATOM 2891 O O . GLY A 1 355 ? 33.428 8.588 -41.133 1.00 97.38 355 GLY A O 1
ATOM 2892 N N . LEU A 1 356 ? 33.162 6.750 -39.884 1.00 96.19 356 LEU A N 1
ATOM 2893 C CA . LEU A 1 356 ? 34.107 5.933 -40.656 1.00 96.19 356 LEU A CA 1
ATOM 2894 C C . LEU A 1 356 ? 33.533 5.529 -42.021 1.00 96.19 356 LEU A C 1
ATOM 2896 O O . LEU A 1 356 ? 34.274 5.499 -43.002 1.00 96.19 356 LEU A O 1
ATOM 2900 N N . GLU A 1 357 ? 32.232 5.252 -42.104 1.00 97.19 357 GLU A N 1
ATOM 2901 C CA . GLU A 1 357 ? 31.537 4.983 -43.368 1.00 97.19 357 GLU A CA 1
ATOM 2902 C C . GLU A 1 357 ? 31.584 6.209 -44.294 1.00 97.19 357 GLU A C 1
ATOM 2904 O O . GLU A 1 357 ? 31.919 6.075 -45.471 1.00 97.19 357 GLU A O 1
ATOM 2909 N N . GLU A 1 358 ? 31.359 7.417 -43.766 1.00 96.88 358 GLU A N 1
ATOM 2910 C CA . GLU A 1 358 ? 31.509 8.667 -44.528 1.00 96.88 358 GLU A CA 1
ATOM 2911 C C . GLU A 1 358 ? 32.945 8.876 -45.038 1.00 96.88 358 GLU A C 1
ATOM 2913 O O . GLU A 1 358 ? 33.162 9.273 -46.192 1.00 96.88 358 GLU A O 1
ATOM 2918 N N . GLN A 1 359 ? 33.947 8.576 -44.205 1.00 96.88 359 GLN A N 1
ATOM 2919 C CA . GLN A 1 359 ? 35.355 8.631 -44.610 1.00 96.88 359 GLN A CA 1
ATOM 2920 C C . GLN A 1 359 ? 35.668 7.612 -45.708 1.00 96.88 359 GLN A C 1
ATOM 2922 O O . GLN A 1 359 ? 36.329 7.965 -46.685 1.00 96.88 359 GLN A O 1
ATOM 2927 N N . LEU A 1 360 ? 35.166 6.379 -45.591 1.00 97.12 360 LEU A N 1
ATOM 2928 C CA . LEU A 1 360 ? 35.342 5.335 -46.601 1.00 97.12 360 LEU A CA 1
ATOM 2929 C C . LEU A 1 360 ? 34.741 5.762 -47.945 1.00 97.12 360 LEU A C 1
ATOM 2931 O O . LEU A 1 360 ? 35.423 5.677 -48.965 1.00 97.12 360 LEU A O 1
ATOM 2935 N N . ILE A 1 361 ? 33.513 6.293 -47.941 1.00 97.25 361 ILE A N 1
ATOM 2936 C CA . ILE A 1 361 ? 32.851 6.824 -49.143 1.00 97.25 361 ILE A CA 1
ATOM 2937 C C . ILE A 1 361 ? 33.689 7.945 -49.769 1.00 97.25 361 ILE A C 1
ATOM 2939 O O . ILE A 1 361 ? 33.879 7.980 -50.985 1.00 97.25 361 ILE A O 1
ATOM 2943 N N . THR A 1 362 ? 34.230 8.849 -48.949 1.00 96.75 362 THR A N 1
ATOM 2944 C CA . THR A 1 362 ? 35.064 9.962 -49.426 1.00 96.75 362 THR A CA 1
ATOM 2945 C C . THR A 1 362 ? 36.354 9.464 -50.079 1.00 96.75 362 THR A C 1
ATOM 2947 O O . THR A 1 362 ? 36.703 9.910 -51.173 1.00 96.75 362 THR A O 1
ATOM 2950 N N . VAL A 1 363 ? 37.056 8.525 -49.438 1.00 96.56 363 VAL A N 1
ATOM 2951 C CA . VAL A 1 363 ? 38.289 7.924 -49.969 1.00 96.56 363 VAL A CA 1
ATOM 2952 C C . VAL A 1 363 ? 38.013 7.156 -51.257 1.00 96.56 363 VAL A C 1
ATOM 2954 O O . VAL A 1 363 ? 38.778 7.275 -52.214 1.00 96.56 363 VAL A O 1
ATOM 2957 N N . GLN A 1 364 ? 36.916 6.402 -51.303 1.00 97.56 364 GLN A N 1
ATOM 2958 C CA . GLN A 1 364 ? 36.514 5.664 -52.492 1.00 97.56 364 GLN A CA 1
ATOM 2959 C C . GLN A 1 364 ? 36.235 6.616 -53.657 1.00 97.56 364 GLN A C 1
ATOM 2961 O O . GLN A 1 364 ? 36.830 6.458 -54.717 1.00 97.56 364 GLN A O 1
ATOM 2966 N N . ARG A 1 365 ? 35.470 7.691 -53.428 1.00 96.62 365 ARG A N 1
ATOM 2967 C CA . ARG A 1 365 ? 35.224 8.727 -54.441 1.00 96.62 365 ARG A CA 1
ATOM 2968 C C . ARG A 1 365 ? 36.515 9.371 -54.953 1.00 96.62 365 ARG A C 1
ATOM 2970 O O . ARG A 1 365 ? 36.647 9.598 -56.150 1.00 96.62 365 ARG A O 1
ATOM 2977 N N . ASN A 1 366 ? 37.465 9.671 -54.066 1.00 96.94 366 ASN A N 1
ATOM 2978 C CA . ASN A 1 366 ? 38.753 10.247 -54.468 1.00 96.94 366 ASN A CA 1
ATOM 2979 C C . ASN A 1 366 ? 39.589 9.249 -55.284 1.00 96.94 366 ASN A C 1
ATOM 2981 O O . ASN A 1 366 ? 40.287 9.640 -56.214 1.00 96.94 366 ASN A O 1
ATOM 2985 N N . THR A 1 367 ? 39.508 7.962 -54.949 1.00 96.12 367 THR A N 1
ATOM 2986 C CA . THR A 1 367 ? 40.197 6.895 -55.680 1.00 96.12 367 THR A CA 1
ATOM 2987 C C . THR A 1 367 ? 39.598 6.728 -57.075 1.00 96.12 367 THR A C 1
ATOM 2989 O O . THR A 1 367 ? 40.350 6.680 -58.043 1.00 96.12 367 THR A O 1
ATOM 2992 N N . ASP A 1 368 ? 38.269 6.730 -57.198 1.00 96.81 368 ASP A N 1
ATOM 2993 C CA . ASP A 1 368 ? 37.575 6.676 -58.490 1.00 96.81 368 ASP A CA 1
ATOM 2994 C C . ASP A 1 368 ? 37.954 7.874 -59.378 1.00 96.81 368 ASP A C 1
ATOM 2996 O O . ASP A 1 368 ? 38.266 7.699 -60.554 1.00 96.81 368 ASP A O 1
ATOM 3000 N N . GLN A 1 369 ? 38.030 9.082 -58.804 1.00 97.00 369 GLN A N 1
ATOM 3001 C CA . GLN A 1 369 ? 38.492 10.280 -59.520 1.00 97.00 369 GLN A CA 1
ATOM 3002 C C . GLN A 1 369 ? 39.930 10.139 -60.034 1.00 97.00 369 GLN A C 1
ATOM 3004 O O . GLN A 1 369 ? 40.194 10.430 -61.199 1.00 97.00 369 GLN A O 1
ATOM 3009 N N . LEU A 1 370 ? 40.852 9.651 -59.197 1.00 97.06 370 LEU A N 1
ATOM 3010 C CA . LEU A 1 370 ? 42.243 9.425 -59.600 1.00 97.06 370 LEU A CA 1
ATOM 3011 C C . LEU A 1 370 ? 42.364 8.348 -60.688 1.00 97.06 370 LEU A C 1
ATOM 3013 O O . LEU A 1 370 ? 43.196 8.478 -61.584 1.00 97.06 370 LEU A O 1
ATOM 3017 N N . ILE A 1 371 ? 41.536 7.300 -60.638 1.00 97.44 371 ILE A N 1
ATOM 3018 C CA . ILE A 1 371 ? 41.476 6.278 -61.692 1.00 97.44 371 ILE A CA 1
ATOM 3019 C C . ILE A 1 371 ? 41.013 6.907 -63.009 1.00 97.44 371 ILE A C 1
ATOM 3021 O O . ILE A 1 371 ? 41.645 6.686 -64.041 1.00 97.44 371 ILE A O 1
ATOM 3025 N N . GLU A 1 372 ? 39.950 7.717 -62.990 1.00 96.94 372 GLU A N 1
ATOM 3026 C CA . GLU A 1 372 ? 39.450 8.399 -64.189 1.00 96.94 372 GLU A CA 1
ATOM 3027 C C . GLU A 1 372 ? 40.477 9.367 -64.795 1.00 96.94 372 GLU A C 1
ATOM 3029 O O . GLU A 1 372 ? 40.593 9.454 -66.024 1.00 96.94 372 GLU A O 1
ATOM 3034 N N . GLU A 1 373 ? 41.216 10.095 -63.952 1.00 97.56 373 GLU A N 1
ATOM 3035 C CA . GLU A 1 373 ? 42.316 10.972 -64.364 1.00 97.56 373 GLU A CA 1
ATOM 3036 C C . GLU A 1 373 ? 43.452 10.172 -65.003 1.00 97.56 373 GLU A C 1
ATOM 3038 O O . GLU A 1 373 ? 43.843 10.463 -66.137 1.00 97.56 373 GLU A O 1
ATOM 3043 N N . TRP A 1 374 ? 43.912 9.109 -64.340 1.00 97.50 374 TRP A N 1
ATOM 3044 C CA . TRP A 1 374 ? 44.974 8.248 -64.857 1.00 97.50 374 TRP A CA 1
ATOM 3045 C C . TRP A 1 374 ? 44.585 7.579 -66.180 1.00 97.50 374 TRP A C 1
ATOM 3047 O O . TRP A 1 374 ? 45.372 7.545 -67.126 1.00 97.50 374 TRP A O 1
ATOM 3057 N N . ASP A 1 375 ? 43.345 7.103 -66.302 1.00 97.38 375 ASP A N 1
ATOM 3058 C CA . ASP A 1 375 ? 42.831 6.533 -67.547 1.00 97.38 375 ASP A CA 1
ATOM 3059 C C . ASP A 1 375 ? 42.740 7.574 -68.670 1.00 97.38 375 ASP A C 1
ATOM 3061 O O . ASP A 1 375 ? 42.928 7.242 -69.845 1.00 97.38 375 ASP A O 1
ATOM 3065 N N . ARG A 1 376 ? 42.448 8.839 -68.345 1.00 96.81 376 ARG A N 1
ATOM 3066 C CA . ARG A 1 376 ? 42.442 9.937 -69.320 1.00 96.81 376 ARG A CA 1
ATOM 3067 C C . ARG A 1 376 ? 43.851 10.221 -69.833 1.00 96.81 376 ARG A C 1
ATOM 3069 O O . ARG A 1 376 ? 44.029 10.263 -71.049 1.00 96.81 376 ARG A O 1
ATOM 3076 N N . GLU A 1 377 ? 44.825 10.354 -68.938 1.00 97.38 377 GLU A N 1
ATOM 3077 C CA . GLU A 1 377 ? 46.234 10.551 -69.299 1.00 97.38 377 GLU A CA 1
ATOM 3078 C C . GLU A 1 377 ? 46.769 9.371 -70.112 1.00 97.38 377 GLU A C 1
ATOM 3080 O O . GLU A 1 377 ? 47.357 9.554 -71.177 1.00 97.38 377 GLU A O 1
ATOM 3085 N N . ARG A 1 378 ? 46.484 8.140 -69.677 1.00 96.81 378 ARG A N 1
ATOM 3086 C CA . ARG A 1 378 ? 46.861 6.928 -70.405 1.00 96.81 378 ARG A CA 1
ATOM 3087 C C . ARG A 1 378 ? 46.267 6.899 -71.813 1.00 96.81 378 ARG A C 1
ATOM 3089 O O . ARG A 1 378 ? 46.986 6.571 -72.754 1.00 96.81 378 ARG A O 1
ATOM 3096 N N . ARG A 1 379 ? 44.982 7.240 -71.987 1.00 96.81 379 ARG A N 1
ATOM 3097 C CA . ARG A 1 379 ? 44.352 7.334 -73.320 1.00 96.81 379 ARG A CA 1
ATOM 3098 C C . ARG A 1 379 ? 45.021 8.391 -74.194 1.00 96.81 379 ARG A C 1
ATOM 3100 O O . ARG A 1 379 ? 45.225 8.138 -75.377 1.00 96.81 379 ARG A O 1
ATOM 3107 N N . GLN A 1 380 ? 45.374 9.541 -73.621 1.00 97.38 380 GLN A N 1
ATOM 3108 C CA . GLN A 1 380 ? 46.082 10.594 -74.345 1.00 97.38 380 GLN A CA 1
ATOM 3109 C C . GLN A 1 380 ? 47.460 10.115 -74.819 1.00 97.38 380 GLN A C 1
ATOM 3111 O O . GLN A 1 380 ? 47.762 10.228 -76.004 1.00 97.38 380 GLN A O 1
ATOM 3116 N N . ILE A 1 381 ? 48.252 9.507 -73.932 1.00 96.81 381 ILE A N 1
ATOM 3117 C CA . ILE A 1 381 ? 49.576 8.965 -74.272 1.00 96.81 381 ILE A CA 1
ATOM 3118 C C . ILE A 1 381 ? 49.465 7.892 -75.360 1.00 96.81 381 ILE A C 1
ATOM 3120 O O . ILE A 1 381 ? 50.262 7.884 -76.293 1.00 96.81 381 ILE A O 1
ATOM 3124 N N . ILE A 1 382 ? 48.473 6.996 -75.280 1.00 97.50 382 ILE A N 1
ATOM 3125 C CA . ILE A 1 382 ? 48.243 5.981 -76.320 1.00 97.50 382 ILE A CA 1
ATOM 3126 C C . ILE A 1 382 ? 47.955 6.646 -77.673 1.00 97.50 382 ILE A C 1
ATOM 3128 O O . ILE A 1 382 ? 48.573 6.270 -78.666 1.00 97.50 382 ILE A O 1
ATOM 3132 N N . ALA A 1 383 ? 47.084 7.657 -77.718 1.00 96.38 383 ALA A N 1
ATOM 3133 C CA . ALA A 1 383 ? 46.772 8.371 -78.957 1.00 96.38 383 ALA A CA 1
ATOM 3134 C C . ALA A 1 383 ? 47.995 9.108 -79.538 1.00 96.38 383 ALA A C 1
ATOM 3136 O O . ALA A 1 383 ? 48.212 9.096 -80.751 1.00 96.38 383 ALA A O 1
ATOM 3137 N N . GLU A 1 384 ? 48.821 9.720 -78.684 1.00 97.12 384 GLU A N 1
ATOM 3138 C CA . GLU A 1 384 ? 50.081 10.356 -79.088 1.00 97.12 384 GLU A CA 1
ATOM 3139 C C . GLU A 1 384 ? 51.087 9.329 -79.633 1.00 97.12 384 GLU A C 1
ATOM 3141 O O . GLU A 1 384 ? 51.708 9.564 -80.671 1.00 97.12 384 GLU A O 1
ATOM 3146 N N . LEU A 1 385 ? 51.210 8.159 -78.994 1.00 96.19 385 LEU A N 1
ATOM 3147 C CA . LEU A 1 385 ? 52.048 7.060 -79.480 1.00 96.19 385 LEU A CA 1
ATOM 3148 C C . LEU A 1 385 ? 51.569 6.530 -80.837 1.00 96.19 385 LEU A C 1
ATOM 3150 O O . LEU A 1 385 ? 52.393 6.296 -81.719 1.00 96.19 385 LEU A O 1
ATOM 3154 N N . GLU A 1 386 ? 50.260 6.372 -81.036 1.00 96.75 386 GLU A N 1
ATOM 3155 C CA . GLU A 1 386 ? 49.680 5.972 -82.324 1.00 96.75 386 GLU A CA 1
ATOM 3156 C C . GLU A 1 386 ? 49.941 7.016 -83.421 1.00 96.75 386 GLU A C 1
ATOM 3158 O O . GLU A 1 386 ? 50.232 6.663 -84.567 1.00 96.75 386 GLU A O 1
ATOM 3163 N N . ASP A 1 387 ? 49.882 8.310 -83.097 1.00 97.00 387 ASP A N 1
ATOM 3164 C CA . ASP A 1 387 ? 50.229 9.389 -84.025 1.00 97.00 387 ASP A CA 1
ATOM 3165 C C . ASP A 1 387 ? 51.714 9.378 -84.411 1.00 97.00 387 ASP A C 1
ATOM 3167 O O . ASP A 1 387 ? 52.052 9.431 -85.597 1.00 97.00 387 ASP A O 1
ATOM 3171 N N . ILE A 1 388 ? 52.605 9.231 -83.426 1.00 96.00 388 ILE A N 1
ATOM 3172 C CA . ILE A 1 388 ? 54.049 9.096 -83.659 1.00 96.00 388 ILE A CA 1
ATOM 3173 C C . ILE A 1 388 ? 54.339 7.852 -84.503 1.00 96.00 388 ILE A C 1
ATOM 3175 O O . ILE A 1 388 ? 55.122 7.925 -85.450 1.00 96.00 388 ILE A O 1
ATOM 3179 N N . GLN A 1 389 ? 53.685 6.725 -84.217 1.00 96.62 389 GLN A N 1
ATOM 3180 C CA . GLN A 1 389 ? 53.860 5.491 -84.978 1.00 96.62 389 GLN A CA 1
ATOM 3181 C C . GLN A 1 389 ? 53.406 5.651 -86.437 1.00 96.62 389 GLN A C 1
ATOM 3183 O O . GLN A 1 389 ? 54.090 5.177 -87.346 1.00 96.62 389 GLN A O 1
ATOM 3188 N N . ARG A 1 390 ? 52.293 6.358 -86.684 1.00 96.31 390 ARG A N 1
ATOM 3189 C CA . ARG A 1 390 ? 51.840 6.697 -88.046 1.00 96.31 390 ARG A CA 1
ATOM 3190 C C . ARG A 1 390 ? 52.864 7.559 -88.781 1.00 96.31 390 ARG A C 1
ATOM 3192 O O . ARG A 1 390 ? 53.232 7.220 -89.902 1.00 96.31 390 ARG A O 1
ATOM 3199 N N . LYS A 1 391 ? 53.370 8.621 -88.144 1.00 96.38 391 LYS A N 1
ATOM 3200 C CA . LYS A 1 391 ? 54.423 9.485 -88.712 1.00 96.38 391 LYS A CA 1
ATOM 3201 C C . LYS A 1 391 ? 55.695 8.702 -89.029 1.00 96.38 391 LYS A C 1
ATOM 3203 O O . LYS A 1 391 ? 56.273 8.881 -90.095 1.00 96.38 391 LYS A O 1
ATOM 3208 N N . LEU A 1 392 ? 56.110 7.808 -88.133 1.00 96.88 392 LEU A N 1
ATOM 3209 C CA . LEU A 1 392 ? 57.282 6.959 -88.335 1.00 96.88 392 LEU A CA 1
ATOM 3210 C C . LEU A 1 392 ? 57.118 6.039 -89.551 1.00 96.88 392 LEU A C 1
ATOM 3212 O O . LEU A 1 392 ? 58.077 5.857 -90.294 1.00 96.88 392 LEU A O 1
ATOM 3216 N N . ASN A 1 393 ? 55.933 5.458 -89.753 1.00 96.31 393 ASN A N 1
ATOM 3217 C CA . ASN A 1 393 ? 55.666 4.613 -90.917 1.00 96.31 393 ASN A CA 1
ATOM 3218 C C . ASN A 1 393 ? 55.708 5.417 -92.222 1.00 96.31 393 ASN A C 1
ATOM 3220 O O . ASN A 1 393 ? 56.382 4.986 -93.145 1.00 96.31 393 ASN A O 1
ATOM 3224 N N . ILE A 1 394 ? 55.110 6.614 -92.262 1.00 96.38 394 ILE A N 1
ATOM 3225 C CA . ILE A 1 394 ? 55.197 7.505 -93.436 1.00 96.38 394 ILE A CA 1
ATOM 3226 C C . ILE A 1 394 ? 56.661 7.819 -93.770 1.00 96.38 394 ILE A C 1
ATOM 3228 O O . ILE A 1 394 ? 57.078 7.658 -94.910 1.00 96.38 394 ILE A O 1
ATOM 3232 N N . ILE A 1 395 ? 57.466 8.196 -92.770 1.00 95.75 395 ILE A N 1
ATOM 3233 C CA . ILE A 1 395 ? 58.896 8.489 -92.969 1.00 95.75 395 ILE A CA 1
ATOM 3234 C C . ILE A 1 395 ? 59.660 7.250 -93.463 1.00 95.75 395 ILE A C 1
ATOM 3236 O O . ILE A 1 395 ? 60.587 7.376 -94.262 1.00 95.75 395 ILE A O 1
ATOM 3240 N N . LYS A 1 396 ? 59.310 6.048 -92.988 1.00 96.12 396 LYS A N 1
ATOM 3241 C CA . LYS A 1 396 ? 59.905 4.799 -93.488 1.00 96.12 396 LYS A CA 1
ATOM 3242 C C . LYS A 1 396 ? 59.539 4.555 -94.950 1.00 96.12 396 LYS A C 1
ATOM 3244 O O . LYS A 1 396 ? 60.444 4.300 -95.734 1.00 96.12 396 LYS A O 1
ATOM 3249 N N . ASP A 1 397 ? 58.268 4.705 -95.311 1.00 95.88 397 ASP A N 1
ATOM 3250 C CA . ASP A 1 397 ? 57.797 4.530 -96.687 1.00 95.88 397 ASP A CA 1
ATOM 3251 C C . ASP A 1 397 ? 58.470 5.544 -97.635 1.00 95.88 397 ASP A C 1
ATOM 3253 O O . ASP A 1 397 ? 58.950 5.177 -98.707 1.00 95.88 397 ASP A O 1
ATOM 3257 N N . GLU A 1 398 ? 58.593 6.812 -97.217 1.00 96.00 398 GLU A N 1
ATOM 3258 C CA . GLU A 1 398 ? 59.326 7.855 -97.952 1.00 96.00 398 GLU A CA 1
ATOM 3259 C C . GLU A 1 398 ? 60.812 7.509 -98.111 1.00 96.00 398 GLU A C 1
ATOM 3261 O O . GLU A 1 398 ? 61.377 7.649 -99.197 1.00 96.00 398 GLU A O 1
ATOM 3266 N N . LYS A 1 399 ? 61.457 7.028 -97.041 1.00 95.38 399 LYS A N 1
ATOM 3267 C CA . LYS A 1 399 ? 62.854 6.584 -97.083 1.00 95.38 399 LYS A CA 1
ATOM 3268 C C . LYS A 1 399 ? 63.038 5.423 -98.064 1.00 95.38 399 LYS A C 1
ATOM 3270 O O . LYS A 1 399 ? 63.996 5.442 -98.834 1.00 95.38 399 LYS A O 1
ATOM 3275 N N . ASP A 1 400 ? 62.155 4.432 -98.045 1.00 95.56 400 ASP A N 1
ATOM 3276 C CA . ASP A 1 400 ? 62.248 3.258 -98.917 1.00 95.56 400 ASP A CA 1
ATOM 3277 C C . ASP A 1 400 ? 61.987 3.629 -100.391 1.00 95.56 400 ASP A C 1
ATOM 3279 O O . ASP A 1 400 ? 62.668 3.127 -101.294 1.00 95.56 400 ASP A O 1
ATOM 3283 N N . ALA A 1 401 ? 61.088 4.587 -100.645 1.00 95.19 401 ALA A N 1
ATOM 3284 C CA . ALA A 1 401 ? 60.899 5.180 -101.968 1.00 95.19 401 ALA A CA 1
ATOM 3285 C C . ALA A 1 401 ? 62.164 5.912 -102.452 1.00 95.19 401 ALA A C 1
ATOM 3287 O O . ALA A 1 401 ? 62.599 5.706 -103.585 1.00 95.19 401 ALA A O 1
ATOM 3288 N N . LEU A 1 402 ? 62.803 6.712 -101.589 1.00 94.44 402 LEU A N 1
ATOM 3289 C CA . LEU A 1 402 ? 64.065 7.387 -101.910 1.00 94.44 402 LEU A CA 1
ATOM 3290 C C . LEU A 1 402 ? 65.201 6.394 -102.189 1.00 94.44 402 LEU A C 1
ATOM 3292 O O . LEU A 1 402 ? 65.952 6.595 -103.139 1.00 94.44 402 LEU A O 1
ATOM 3296 N N . ILE A 1 403 ? 65.316 5.312 -101.412 1.00 95.19 403 ILE A N 1
ATOM 3297 C CA . ILE A 1 403 ? 66.298 4.243 -101.667 1.00 95.19 403 ILE A CA 1
ATOM 3298 C C . ILE A 1 403 ? 66.061 3.610 -103.044 1.00 95.19 403 ILE A C 1
ATOM 3300 O O . ILE A 1 403 ? 67.015 3.407 -103.792 1.00 95.19 403 ILE A O 1
ATOM 3304 N N . SER A 1 404 ? 64.802 3.351 -103.405 1.00 94.81 404 SER A N 1
ATOM 3305 C CA . SER A 1 404 ? 64.444 2.788 -104.714 1.00 94.81 404 SER A CA 1
ATOM 3306 C C . SER A 1 404 ? 64.814 3.728 -105.868 1.00 94.81 404 SER A C 1
ATOM 3308 O O . SER A 1 404 ? 65.359 3.277 -106.873 1.00 94.81 404 SER A O 1
ATOM 3310 N N . ILE A 1 405 ? 64.593 5.039 -105.707 1.00 95.06 405 ILE A N 1
ATOM 3311 C CA . ILE A 1 405 ? 65.015 6.060 -106.683 1.00 95.06 405 ILE A CA 1
ATOM 3312 C C . ILE A 1 405 ? 66.544 6.110 -106.796 1.00 95.06 405 ILE A C 1
ATOM 3314 O O . ILE A 1 405 ? 67.067 6.151 -107.905 1.00 95.06 405 ILE A O 1
ATOM 3318 N N . ILE A 1 406 ? 67.271 6.077 -105.673 1.00 94.31 406 ILE A N 1
ATOM 3319 C CA . ILE A 1 406 ? 68.743 6.045 -105.675 1.00 94.31 406 ILE A CA 1
ATOM 3320 C C . ILE A 1 406 ? 69.256 4.812 -106.428 1.00 94.31 406 ILE A C 1
ATOM 3322 O O . ILE A 1 406 ? 70.200 4.931 -107.204 1.00 94.31 406 ILE A O 1
ATOM 3326 N N . HIS A 1 407 ? 68.646 3.639 -106.229 1.00 93.31 407 HIS A N 1
ATOM 3327 C CA . HIS A 1 407 ? 69.003 2.434 -106.981 1.00 93.31 407 HIS A CA 1
ATOM 3328 C C . HIS A 1 407 ? 68.781 2.605 -108.488 1.00 93.31 407 HIS A C 1
ATOM 3330 O O . HIS A 1 407 ? 69.690 2.288 -109.248 1.00 93.31 407 HIS A O 1
ATOM 3336 N N . LEU A 1 408 ? 67.634 3.156 -108.906 1.00 95.25 408 LEU A N 1
ATOM 3337 C CA . LEU A 1 408 ? 67.336 3.404 -110.321 1.00 95.25 408 LEU A CA 1
ATOM 3338 C C . LEU A 1 408 ? 68.340 4.379 -110.952 1.00 95.25 408 LEU A C 1
ATOM 3340 O O . LEU A 1 408 ? 68.893 4.094 -112.007 1.00 95.25 408 LEU A O 1
ATOM 3344 N N . ILE A 1 409 ? 68.633 5.495 -110.275 1.00 93.62 409 ILE A N 1
ATOM 3345 C CA . ILE A 1 409 ? 69.627 6.468 -110.749 1.00 93.62 409 ILE A CA 1
ATOM 3346 C C . ILE A 1 409 ? 71.003 5.809 -110.874 1.00 93.62 409 ILE A C 1
ATOM 3348 O O . ILE A 1 409 ? 71.696 6.049 -111.853 1.00 93.62 409 ILE A O 1
ATOM 3352 N N . ASN A 1 410 ? 71.415 4.979 -109.911 1.00 93.69 410 ASN A N 1
ATOM 3353 C CA . ASN A 1 410 ? 72.701 4.280 -109.988 1.00 93.69 410 ASN A CA 1
ATOM 3354 C C . ASN A 1 410 ? 72.759 3.281 -111.156 1.00 93.69 410 ASN A C 1
ATOM 3356 O O . ASN A 1 410 ? 73.825 3.106 -111.741 1.00 93.69 410 ASN A O 1
ATOM 3360 N N . GLU A 1 411 ? 71.642 2.635 -111.496 1.00 93.38 411 GLU A N 1
ATOM 3361 C CA . GLU A 1 411 ? 71.537 1.744 -112.656 1.00 93.38 411 GLU A CA 1
ATOM 3362 C C . GLU A 1 411 ? 71.668 2.531 -113.968 1.00 93.38 411 GLU A C 1
ATOM 3364 O O . GLU A 1 411 ? 72.544 2.219 -114.774 1.00 93.38 411 GLU A O 1
ATOM 3369 N N . GLU A 1 412 ? 70.915 3.626 -114.126 1.00 93.81 412 GLU A N 1
ATOM 3370 C CA . GLU A 1 412 ? 71.038 4.540 -115.275 1.00 93.81 412 GLU A CA 1
ATOM 3371 C C . GLU A 1 412 ? 72.455 5.134 -115.391 1.00 93.81 412 GLU A C 1
ATOM 3373 O O . GLU A 1 412 ? 73.010 5.288 -116.485 1.00 93.81 412 GLU A O 1
ATOM 3378 N N . LEU A 1 413 ? 73.080 5.459 -114.257 1.00 91.94 413 LEU A N 1
ATOM 3379 C CA . LEU A 1 413 ? 74.442 5.985 -114.212 1.00 91.94 413 LEU A CA 1
ATOM 3380 C C . LEU A 1 413 ? 75.458 4.914 -114.639 1.00 91.94 413 LEU A C 1
ATOM 3382 O O . LEU A 1 413 ? 76.352 5.207 -115.426 1.00 91.94 413 LEU A O 1
ATOM 3386 N N . SER A 1 414 ? 75.274 3.657 -114.228 1.00 91.38 414 SER A N 1
ATOM 3387 C CA . SER A 1 414 ? 76.104 2.539 -114.693 1.00 91.38 414 SER A CA 1
ATOM 3388 C C . SER A 1 414 ? 75.919 2.253 -116.188 1.00 91.38 414 SER A C 1
ATOM 3390 O O . SER A 1 414 ? 76.898 2.009 -116.894 1.00 91.38 414 SER A O 1
ATOM 3392 N N . GLU A 1 415 ? 74.691 2.313 -116.707 1.00 91.50 415 GLU A N 1
ATOM 3393 C CA . GLU A 1 415 ? 74.423 2.162 -118.141 1.00 91.50 415 GLU A CA 1
ATOM 3394 C C . GLU A 1 415 ? 75.078 3.274 -118.962 1.00 91.50 415 GLU A C 1
ATOM 3396 O O . GLU A 1 415 ? 75.739 3.003 -119.966 1.00 91.50 415 GLU A O 1
ATOM 3401 N N . THR A 1 416 ? 74.943 4.526 -118.523 1.00 88.19 416 THR A N 1
ATOM 3402 C CA . THR A 1 416 ? 75.583 5.665 -119.192 1.00 88.19 416 THR A CA 1
ATOM 3403 C C . THR A 1 416 ? 77.105 5.603 -119.106 1.00 88.19 416 THR A C 1
ATOM 3405 O O . THR A 1 416 ? 77.768 5.922 -120.093 1.00 88.19 416 THR A O 1
ATOM 3408 N N . GLU A 1 417 ? 77.678 5.135 -117.994 1.00 90.38 417 GLU A N 1
ATOM 3409 C CA . GLU A 1 417 ? 79.110 4.833 -117.883 1.00 90.38 417 GLU A CA 1
ATOM 3410 C C . GLU A 1 417 ? 79.540 3.753 -118.888 1.00 90.38 417 GLU A C 1
ATOM 3412 O O . GLU A 1 417 ? 80.505 3.965 -119.626 1.00 90.38 417 GLU A O 1
ATOM 3417 N N . ASN A 1 418 ? 78.786 2.656 -119.009 1.00 90.00 418 ASN A N 1
ATOM 3418 C CA . ASN A 1 418 ? 79.060 1.588 -119.977 1.00 90.00 418 ASN A CA 1
ATOM 3419 C C . ASN A 1 418 ? 78.988 2.085 -121.431 1.00 90.00 418 ASN A C 1
ATOM 3421 O O . ASN A 1 418 ? 79.865 1.773 -122.238 1.00 90.00 418 ASN A O 1
ATOM 3425 N N . ILE A 1 419 ? 77.969 2.881 -121.777 1.00 89.75 419 ILE A N 1
ATOM 3426 C CA . ILE A 1 419 ? 77.830 3.496 -123.108 1.00 89.75 419 ILE A CA 1
ATOM 3427 C C . ILE A 1 419 ? 78.992 4.454 -123.372 1.00 89.75 419 ILE A C 1
ATOM 3429 O O . ILE A 1 419 ? 79.572 4.442 -124.457 1.00 89.75 419 ILE A O 1
ATOM 3433 N N . ASN A 1 420 ? 79.359 5.276 -122.390 1.00 89.25 420 ASN A N 1
ATOM 3434 C CA . ASN A 1 420 ? 80.480 6.202 -122.508 1.00 89.25 420 ASN A CA 1
ATOM 3435 C C . ASN A 1 420 ? 81.796 5.448 -122.751 1.00 89.25 420 ASN A C 1
ATOM 3437 O O . ASN A 1 420 ? 82.588 5.844 -123.603 1.00 89.25 420 ASN A O 1
ATOM 3441 N N . ASP A 1 421 ? 82.023 4.337 -122.057 1.00 88.12 421 ASP A N 1
ATOM 3442 C CA . ASP A 1 421 ? 83.213 3.513 -122.257 1.00 88.12 421 ASP A CA 1
ATOM 3443 C C . ASP A 1 421 ? 83.207 2.773 -123.606 1.00 88.12 421 ASP A C 1
ATOM 3445 O O . ASP A 1 421 ? 84.256 2.676 -124.256 1.00 88.12 421 ASP A O 1
ATOM 3449 N N . ALA A 1 422 ? 82.040 2.340 -124.093 1.00 87.94 422 ALA A N 1
ATOM 3450 C CA . ALA A 1 422 ? 81.882 1.805 -125.446 1.00 87.94 422 ALA A CA 1
ATOM 3451 C C . ALA A 1 422 ? 82.201 2.864 -126.517 1.00 87.94 422 ALA A C 1
ATOM 3453 O O . ALA A 1 422 ? 83.037 2.621 -127.387 1.00 87.94 422 ALA A O 1
ATOM 3454 N N . LEU A 1 423 ? 81.631 4.068 -126.397 1.00 86.25 423 LEU A N 1
ATOM 3455 C CA . LEU A 1 423 ? 81.896 5.190 -127.302 1.00 86.25 423 LEU A CA 1
ATOM 3456 C C . LEU A 1 423 ? 83.368 5.615 -127.275 1.00 86.25 423 LEU A C 1
ATOM 3458 O O . LEU A 1 423 ? 83.951 5.875 -128.325 1.00 86.25 423 LEU A O 1
ATOM 3462 N N . LYS A 1 424 ? 84.016 5.650 -126.103 1.00 84.62 424 LYS A N 1
ATOM 3463 C CA . LYS A 1 424 ? 85.468 5.895 -126.007 1.00 84.62 424 LYS A CA 1
ATOM 3464 C C . LYS A 1 424 ? 86.277 4.828 -126.742 1.00 84.62 424 LYS A C 1
ATOM 3466 O O . LYS A 1 424 ? 87.294 5.157 -127.355 1.00 84.62 424 LYS A O 1
ATOM 3471 N N . SER A 1 425 ? 85.857 3.567 -126.662 1.00 83.12 425 SER A N 1
ATOM 3472 C CA . SER A 1 425 ? 86.535 2.446 -127.319 1.00 83.12 425 SER A CA 1
ATOM 3473 C C . SER A 1 425 ? 86.373 2.503 -128.839 1.00 83.12 425 SER A C 1
ATOM 3475 O O . SER A 1 425 ? 87.350 2.326 -129.564 1.00 83.12 425 SER A O 1
ATOM 3477 N N . GLU A 1 426 ? 85.181 2.842 -129.324 1.00 85.12 426 GLU A N 1
ATOM 3478 C CA . GLU A 1 426 ? 84.892 3.040 -130.747 1.00 85.12 426 GLU A CA 1
ATOM 3479 C C . GLU A 1 426 ? 85.616 4.268 -131.315 1.00 85.12 426 GLU A C 1
ATOM 3481 O O . GLU A 1 426 ? 86.251 4.191 -132.365 1.00 85.12 426 GLU A O 1
ATOM 3486 N N . LEU A 1 427 ? 85.639 5.381 -130.574 1.00 80.19 427 LEU A N 1
ATOM 3487 C CA . LEU A 1 427 ? 86.413 6.570 -130.936 1.00 80.19 427 LEU A CA 1
ATOM 3488 C C . LEU A 1 427 ? 87.911 6.250 -131.055 1.00 80.19 427 LEU A C 1
ATOM 3490 O O . LEU A 1 427 ? 88.605 6.798 -131.912 1.00 80.19 427 LEU A O 1
ATOM 3494 N N . LYS A 1 428 ? 88.426 5.370 -130.189 1.00 82.75 428 LYS A N 1
ATOM 3495 C CA . LYS A 1 428 ? 89.810 4.904 -130.266 1.00 82.75 428 LYS A CA 1
ATOM 3496 C C . LYS A 1 428 ? 90.040 4.035 -131.505 1.00 82.75 428 LYS A C 1
ATOM 3498 O O . LYS A 1 428 ? 91.015 4.280 -132.205 1.00 82.75 428 LYS A O 1
ATOM 3503 N N . ALA A 1 429 ? 89.136 3.104 -131.809 1.00 79.94 429 ALA A N 1
ATOM 3504 C CA . ALA A 1 429 ? 89.212 2.280 -133.016 1.00 79.94 429 ALA A CA 1
ATOM 3505 C C . ALA A 1 429 ? 89.184 3.133 -134.296 1.00 79.94 429 ALA A C 1
ATOM 3507 O O . ALA A 1 429 ? 90.054 2.984 -135.144 1.00 79.94 429 ALA A O 1
ATOM 3508 N N . MET A 1 430 ? 88.272 4.107 -134.383 1.00 75.19 430 MET A N 1
ATOM 3509 C CA . MET A 1 430 ? 88.195 5.059 -135.499 1.00 75.19 430 MET A CA 1
ATOM 3510 C C . MET A 1 430 ? 89.481 5.875 -135.659 1.00 75.19 430 MET A C 1
ATOM 3512 O O . MET A 1 430 ? 89.933 6.105 -136.778 1.00 75.19 430 MET A O 1
ATOM 3516 N N . LYS A 1 431 ? 90.102 6.306 -134.552 1.00 76.25 431 LYS A N 1
ATOM 3517 C CA . LYS A 1 431 ? 91.408 6.980 -134.600 1.00 76.25 431 LYS A CA 1
ATOM 3518 C C . LYS A 1 431 ? 92.518 6.050 -135.087 1.00 76.25 431 LYS A C 1
ATOM 3520 O O . LYS A 1 431 ? 93.343 6.484 -135.887 1.00 76.25 431 LYS A O 1
ATOM 3525 N N . ASP A 1 432 ? 92.543 4.801 -134.630 1.00 76.38 432 ASP A N 1
ATOM 3526 C CA . ASP A 1 432 ? 93.542 3.814 -135.049 1.00 76.38 432 ASP A CA 1
ATOM 3527 C C . ASP A 1 432 ? 93.379 3.447 -136.544 1.00 76.38 432 ASP A C 1
ATOM 3529 O O . ASP A 1 432 ? 94.376 3.371 -137.268 1.00 76.38 432 ASP A O 1
ATOM 3533 N N . ASP A 1 433 ? 92.141 3.333 -137.042 1.00 76.38 433 ASP A N 1
ATOM 3534 C CA . ASP A 1 433 ? 91.820 3.134 -138.464 1.00 76.38 433 ASP A CA 1
ATOM 3535 C C . ASP A 1 433 ? 92.221 4.340 -139.316 1.00 76.38 433 ASP A C 1
ATOM 3537 O O . ASP A 1 433 ? 92.836 4.188 -140.373 1.00 76.38 433 ASP A O 1
ATOM 3541 N N . GLN A 1 434 ? 91.946 5.556 -138.838 1.00 68.44 434 GLN A N 1
ATOM 3542 C CA . GLN A 1 434 ? 92.364 6.781 -139.515 1.00 68.44 434 GLN A CA 1
ATOM 3543 C C . GLN A 1 434 ? 93.896 6.860 -139.617 1.00 68.44 434 GLN A C 1
ATOM 3545 O O . GLN A 1 434 ? 94.427 7.235 -140.659 1.00 68.44 434 GLN A O 1
ATOM 3550 N N . VAL A 1 435 ? 94.626 6.431 -138.583 1.00 71.50 435 VAL A N 1
ATOM 3551 C CA . VAL A 1 435 ? 96.093 6.314 -138.625 1.00 71.50 435 VAL A CA 1
ATOM 3552 C C . VAL A 1 435 ? 96.547 5.240 -139.625 1.00 71.50 435 VAL A C 1
ATOM 3554 O O . VAL A 1 435 ? 97.505 5.470 -140.366 1.00 71.50 435 VAL A O 1
ATOM 3557 N N . MET A 1 436 ? 95.875 4.086 -139.690 1.00 66.19 436 MET A N 1
ATOM 3558 C CA . MET A 1 436 ? 96.182 3.024 -140.661 1.00 66.19 436 MET A CA 1
ATOM 3559 C C . MET A 1 436 ? 95.967 3.468 -142.112 1.00 66.19 436 MET A C 1
ATOM 3561 O O . MET A 1 436 ? 96.845 3.239 -142.947 1.00 66.19 436 MET A O 1
ATOM 3565 N N . LEU A 1 437 ? 94.853 4.149 -142.398 1.00 64.00 437 LEU A N 1
ATOM 3566 C CA . LEU A 1 437 ? 94.506 4.646 -143.734 1.00 64.00 437 LEU A CA 1
ATOM 3567 C C . LEU A 1 437 ? 95.541 5.631 -144.280 1.00 64.00 437 LEU A C 1
ATOM 3569 O O . LEU A 1 437 ? 95.839 5.610 -145.472 1.00 64.00 437 LEU A O 1
ATOM 3573 N N . VAL A 1 438 ? 96.144 6.464 -143.427 1.00 62.47 438 VAL A N 1
ATOM 3574 C CA . VAL A 1 438 ? 97.187 7.390 -143.895 1.00 62.47 438 VAL A CA 1
ATOM 3575 C C . VAL A 1 438 ? 98.572 6.727 -143.967 1.00 62.47 438 VAL A C 1
ATOM 3577 O O . VAL A 1 438 ? 99.425 7.162 -144.740 1.00 62.47 438 VAL A O 1
ATOM 3580 N N . ARG A 1 439 ? 98.812 5.633 -143.232 1.00 58.28 439 ARG A N 1
ATOM 3581 C CA . ARG A 1 439 ? 100.107 4.929 -143.224 1.00 58.28 439 ARG A CA 1
ATOM 3582 C C . ARG A 1 439 ? 100.340 4.019 -144.437 1.00 58.28 439 ARG A C 1
ATOM 3584 O O . ARG A 1 439 ? 101.498 3.752 -144.754 1.00 58.28 439 ARG A O 1
ATOM 3591 N N . TYR A 1 440 ? 99.287 3.564 -145.118 1.00 63.06 440 TYR A N 1
ATOM 3592 C CA . TYR A 1 440 ? 99.385 2.700 -146.304 1.00 63.06 440 TYR A CA 1
ATOM 3593 C C . TYR A 1 440 ? 98.501 3.211 -147.457 1.00 63.06 440 TYR A C 1
ATOM 3595 O O . TYR A 1 440 ? 97.423 2.667 -147.694 1.00 63.06 440 TYR A O 1
ATOM 3603 N N . PRO A 1 441 ? 98.955 4.234 -148.207 1.00 57.97 441 PRO A N 1
ATOM 3604 C CA . PRO A 1 441 ? 98.171 4.859 -149.278 1.00 57.97 441 PRO A CA 1
ATOM 3605 C C . PRO A 1 441 ? 97.881 3.936 -150.475 1.00 57.97 441 PRO A C 1
ATOM 3607 O O . PRO A 1 441 ? 96.933 4.178 -151.214 1.00 57.97 441 PRO A O 1
ATOM 3610 N N . ASP A 1 442 ? 98.680 2.880 -150.661 1.00 56.66 442 ASP A N 1
ATOM 3611 C CA . ASP A 1 442 ? 98.605 1.959 -151.806 1.00 56.66 442 ASP A CA 1
ATOM 3612 C C . ASP A 1 442 ? 97.511 0.874 -151.662 1.00 56.66 442 ASP A C 1
ATOM 3614 O O . ASP A 1 442 ? 97.356 0.034 -152.545 1.00 56.66 442 ASP A O 1
ATOM 3618 N N . LEU A 1 443 ? 96.761 0.870 -150.549 1.00 53.97 443 LEU A N 1
ATOM 3619 C CA . LEU A 1 443 ? 95.612 -0.018 -150.297 1.00 53.97 443 LEU A CA 1
ATOM 3620 C C . LEU A 1 443 ? 94.261 0.607 -150.699 1.00 53.97 443 LEU A C 1
ATOM 3622 O O . LEU A 1 443 ? 93.218 0.013 -150.434 1.00 53.97 443 LEU A O 1
ATOM 3626 N N . ASN A 1 444 ? 94.274 1.780 -151.343 1.00 48.38 444 ASN A N 1
ATOM 3627 C CA . ASN A 1 444 ? 93.078 2.408 -151.899 1.00 48.38 444 ASN A CA 1
ATOM 3628 C C . ASN A 1 444 ? 92.932 2.081 -153.394 1.00 48.38 444 ASN A C 1
ATOM 3630 O O . ASN A 1 444 ? 93.746 2.511 -154.215 1.00 48.38 444 ASN A O 1
ATOM 3634 N N . ASP A 1 445 ? 91.852 1.382 -153.750 1.00 45.66 445 ASP A N 1
ATOM 3635 C CA . ASP A 1 445 ? 91.297 1.415 -155.107 1.00 45.66 445 ASP A CA 1
ATOM 3636 C C . ASP A 1 445 ? 90.867 2.861 -155.446 1.00 45.66 445 ASP A C 1
ATOM 3638 O O . ASP A 1 445 ? 90.564 3.630 -154.526 1.00 45.66 445 ASP A O 1
ATOM 3642 N N . PRO A 1 446 ? 90.842 3.293 -156.726 1.00 48.19 446 PRO A N 1
ATOM 3643 C CA . PRO A 1 446 ? 90.479 4.663 -157.075 1.00 48.19 446 PRO A CA 1
ATOM 3644 C C . PRO A 1 446 ? 89.002 4.914 -156.739 1.00 48.19 446 PRO A C 1
ATOM 3646 O O . PRO A 1 446 ? 88.112 4.615 -157.531 1.00 48.19 446 PRO A O 1
ATOM 3649 N N . VAL A 1 447 ? 88.745 5.450 -155.546 1.00 48.31 447 VAL A N 1
ATOM 3650 C CA . VAL A 1 447 ? 87.435 5.957 -155.142 1.00 48.31 447 VAL A CA 1
ATOM 3651 C C . VAL A 1 447 ? 87.261 7.320 -155.797 1.00 48.31 447 VAL A C 1
ATOM 3653 O O . VAL A 1 447 ? 88.027 8.255 -155.556 1.00 48.31 447 VAL A O 1
ATOM 3656 N N . GLU A 1 448 ? 86.264 7.392 -156.671 1.00 43.84 448 GLU A N 1
ATOM 3657 C CA . GLU A 1 448 ? 85.691 8.625 -157.188 1.00 43.84 448 GLU A CA 1
ATOM 3658 C C . GLU A 1 448 ? 85.402 9.556 -156.002 1.00 43.84 448 GLU A C 1
ATOM 3660 O O . GLU A 1 448 ? 84.552 9.260 -155.165 1.00 43.84 448 GLU A O 1
ATOM 3665 N N . CYS A 1 449 ? 86.146 10.660 -155.880 1.00 46.47 449 CYS A N 1
ATOM 3666 C CA . CYS A 1 449 ? 85.827 11.694 -154.902 1.00 46.47 449 CYS A CA 1
ATOM 3667 C C . CYS A 1 449 ? 84.456 12.284 -155.256 1.00 46.47 449 CYS A C 1
ATOM 3669 O O . CYS A 1 449 ? 84.353 13.141 -156.138 1.00 46.47 449 CYS A O 1
ATOM 3671 N N . GLU A 1 450 ? 83.413 11.828 -154.566 1.00 49.28 450 GLU A N 1
ATOM 3672 C CA . GLU A 1 450 ? 82.126 12.509 -154.502 1.00 49.28 450 GLU A CA 1
ATOM 3673 C C . GLU A 1 450 ? 82.352 13.883 -153.857 1.00 49.28 450 GLU A C 1
ATOM 3675 O O . GLU A 1 450 ? 82.535 14.013 -152.649 1.00 49.28 450 GLU A O 1
ATOM 3680 N N . LEU A 1 451 ? 82.403 14.921 -154.693 1.00 50.28 451 LEU A N 1
ATOM 3681 C CA . LEU A 1 451 ? 82.383 16.314 -154.257 1.00 50.28 451 LEU A CA 1
ATOM 3682 C C . LEU A 1 451 ? 81.021 16.592 -153.607 1.00 50.28 451 LEU A C 1
ATOM 3684 O O . LEU A 1 451 ? 79.994 16.566 -154.288 1.00 50.28 451 LEU A O 1
ATOM 3688 N N . THR A 1 452 ? 81.013 16.901 -152.308 1.00 58.22 452 THR A N 1
ATOM 3689 C CA . THR A 1 452 ? 79.806 17.205 -151.516 1.00 58.22 452 THR A CA 1
ATOM 3690 C C . THR A 1 452 ? 79.144 18.535 -151.907 1.00 58.22 452 THR A C 1
ATOM 3692 O O . THR A 1 452 ? 78.081 18.888 -151.396 1.00 58.22 452 THR A O 1
ATOM 3695 N N . GLY A 1 453 ? 79.750 19.291 -152.831 1.00 58.88 453 GLY A N 1
ATOM 3696 C CA . GLY A 1 453 ? 79.182 20.507 -153.418 1.00 58.88 453 GLY A CA 1
ATOM 3697 C C . GLY A 1 453 ? 79.259 21.745 -152.518 1.00 58.88 453 GLY A C 1
ATOM 3698 O O . GLY A 1 453 ? 78.756 22.801 -152.903 1.00 58.88 453 GLY A O 1
ATOM 3699 N N . MET A 1 454 ? 79.906 21.650 -151.351 1.00 60.03 454 MET A N 1
ATOM 3700 C CA . MET A 1 454 ? 80.156 22.770 -150.439 1.00 60.03 454 MET A CA 1
ATOM 3701 C C . MET A 1 454 ? 81.671 23.017 -150.332 1.00 60.03 454 MET A C 1
ATOM 3703 O O . MET A 1 454 ? 82.352 22.269 -149.628 1.00 60.03 454 MET A O 1
ATOM 3707 N N . PRO A 1 455 ? 82.207 24.059 -151.006 1.00 65.00 455 PRO A N 1
ATOM 3708 C CA . PRO A 1 455 ? 83.649 24.265 -151.156 1.00 65.00 455 PRO A CA 1
ATOM 3709 C C . PRO A 1 455 ? 84.414 24.301 -149.833 1.00 65.00 455 PRO A C 1
ATOM 3711 O O . PRO A 1 455 ? 85.516 23.771 -149.755 1.00 65.00 455 PRO A O 1
ATOM 3714 N N . ASP A 1 456 ? 83.825 24.889 -148.791 1.00 67.94 456 ASP A N 1
ATOM 3715 C CA . ASP A 1 456 ? 84.508 25.078 -147.510 1.00 67.94 456 ASP A CA 1
ATOM 3716 C C . ASP A 1 456 ? 84.746 23.745 -146.780 1.00 67.94 456 ASP A C 1
ATOM 3718 O O . ASP A 1 456 ? 85.827 23.532 -146.235 1.00 67.94 456 ASP A O 1
ATOM 3722 N N . VAL A 1 457 ? 83.788 22.811 -146.842 1.00 69.12 457 VAL A N 1
ATOM 3723 C CA . VAL A 1 457 ? 83.887 21.487 -146.196 1.00 69.12 457 VAL A CA 1
ATOM 3724 C C . VAL A 1 457 ? 84.856 20.579 -146.954 1.00 69.12 457 VAL A C 1
ATOM 3726 O O . VAL A 1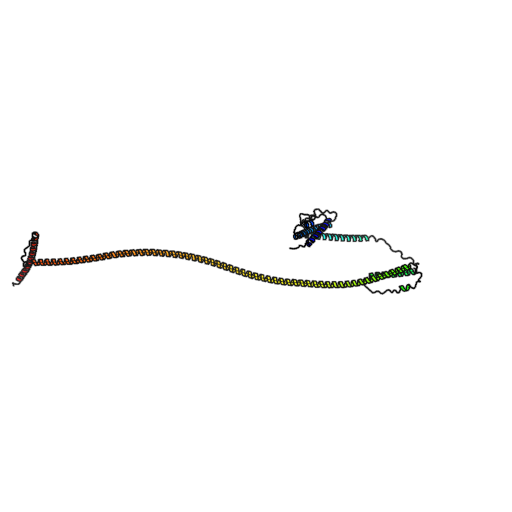 457 ? 85.668 19.882 -146.341 1.00 69.12 457 VAL A O 1
ATOM 3729 N N . ASP A 1 458 ? 84.830 20.623 -148.287 1.00 66.88 458 ASP A N 1
ATOM 3730 C CA . ASP A 1 458 ? 85.734 19.832 -149.130 1.00 66.88 458 ASP A CA 1
ATOM 3731 C C . ASP A 1 458 ? 87.191 20.329 -148.988 1.00 66.88 458 ASP A C 1
ATOM 3733 O O . ASP A 1 458 ? 88.125 19.526 -148.890 1.00 66.88 458 ASP A O 1
ATOM 3737 N N . VAL A 1 459 ? 87.396 21.650 -148.872 1.00 72.00 459 VAL A N 1
ATOM 3738 C CA . VAL A 1 459 ? 88.710 22.258 -148.599 1.00 72.00 459 VAL A CA 1
ATOM 3739 C C . VAL A 1 459 ? 89.196 21.930 -147.190 1.00 72.00 459 VAL A C 1
ATOM 3741 O O . VAL A 1 459 ? 90.361 21.579 -147.027 1.00 72.00 459 VAL A O 1
ATOM 3744 N N . GLU A 1 460 ? 88.341 21.991 -146.170 1.00 71.62 460 GLU A N 1
ATOM 3745 C CA . GLU A 1 460 ? 88.726 21.664 -144.792 1.00 71.62 460 GLU A CA 1
ATOM 3746 C C . GLU A 1 460 ? 89.078 20.175 -144.631 1.00 71.62 460 GLU A C 1
ATOM 3748 O O . GLU A 1 460 ? 90.061 19.829 -143.971 1.00 71.62 460 GLU A O 1
ATOM 3753 N N . THR A 1 461 ? 88.356 19.291 -145.324 1.00 70.69 461 THR A N 1
ATOM 3754 C CA . THR A 1 461 ? 88.662 17.852 -145.385 1.00 70.69 461 THR A CA 1
ATOM 3755 C C . THR A 1 461 ? 90.013 17.604 -146.062 1.00 70.69 461 THR A C 1
ATOM 3757 O O . THR A 1 461 ? 90.829 16.821 -145.569 1.00 70.69 461 THR A O 1
ATOM 3760 N N . GLN A 1 462 ? 90.309 18.326 -147.147 1.00 71.25 462 GLN A N 1
ATOM 3761 C CA . GLN A 1 462 ? 91.591 18.231 -147.844 1.00 71.25 462 GLN A CA 1
ATOM 3762 C C . GLN A 1 462 ? 92.749 18.856 -147.047 1.00 71.25 462 GLN A C 1
ATOM 3764 O O . GLN A 1 462 ? 93.858 18.320 -147.056 1.00 71.25 462 GLN A O 1
ATOM 3769 N N . ILE A 1 463 ? 92.510 19.953 -146.319 1.00 75.81 463 ILE A N 1
ATOM 3770 C CA . ILE A 1 463 ? 93.485 20.567 -145.405 1.00 75.81 463 ILE A CA 1
ATOM 3771 C C . ILE A 1 463 ? 93.808 19.607 -144.262 1.00 75.81 463 ILE A C 1
ATOM 3773 O O . ILE A 1 463 ? 94.988 19.368 -144.014 1.00 75.81 463 ILE A O 1
ATOM 3777 N N . ASN A 1 464 ? 92.800 19.000 -143.629 1.00 75.62 464 ASN A N 1
ATOM 3778 C CA . ASN A 1 464 ? 93.006 18.012 -142.569 1.00 75.62 464 ASN A CA 1
ATOM 3779 C C . ASN A 1 464 ? 93.767 16.782 -143.085 1.00 75.62 464 ASN A C 1
ATOM 3781 O O . ASN A 1 464 ? 94.739 16.356 -142.461 1.00 75.62 464 ASN A O 1
ATOM 3785 N N . ALA A 1 465 ? 93.411 16.254 -144.261 1.00 68.56 465 ALA A N 1
ATOM 3786 C CA . ALA A 1 465 ? 94.149 15.155 -144.885 1.00 68.56 465 ALA A CA 1
ATOM 3787 C C . ALA A 1 465 ? 95.613 15.534 -145.185 1.00 68.56 465 ALA A C 1
ATOM 3789 O O . ALA A 1 465 ? 96.530 14.754 -144.919 1.00 68.56 465 ALA A O 1
ATOM 3790 N N . ASN A 1 466 ? 95.857 16.753 -145.678 1.00 74.12 466 ASN A N 1
ATOM 3791 C CA . ASN A 1 466 ? 97.205 17.266 -145.916 1.00 74.12 466 ASN A CA 1
ATOM 3792 C C . ASN A 1 466 ? 97.979 17.505 -144.612 1.00 74.12 466 ASN A C 1
ATOM 3794 O O . ASN A 1 466 ? 99.173 17.224 -144.574 1.00 74.12 466 ASN A O 1
ATOM 3798 N N . GLN A 1 467 ? 97.334 17.962 -143.536 1.00 77.75 467 GLN A N 1
ATOM 3799 C CA . GLN A 1 467 ? 97.960 18.118 -142.219 1.00 77.75 467 GLN A CA 1
ATOM 3800 C C . GLN A 1 467 ? 98.386 16.772 -141.632 1.00 77.75 467 GLN A C 1
ATOM 3802 O O . GLN A 1 467 ? 99.517 16.659 -141.159 1.00 77.75 467 GLN A O 1
ATOM 3807 N N . ILE A 1 468 ? 97.547 15.735 -141.729 1.00 73.56 468 ILE A N 1
ATOM 3808 C CA . ILE A 1 468 ? 97.919 14.379 -141.298 1.00 73.56 468 ILE A CA 1
ATOM 3809 C C . ILE A 1 468 ? 99.052 13.831 -142.181 1.00 73.56 468 ILE A C 1
ATOM 3811 O O . ILE A 1 468 ? 100.005 13.240 -141.674 1.00 73.56 468 ILE A O 1
ATOM 3815 N N . ARG A 1 469 ? 99.018 14.087 -143.496 1.00 71.06 469 ARG A N 1
ATOM 3816 C CA . ARG A 1 469 ? 100.099 13.701 -144.417 1.00 71.06 469 ARG A CA 1
ATOM 3817 C C . ARG A 1 469 ? 101.417 14.405 -144.096 1.00 71.06 469 ARG A C 1
ATOM 3819 O O . ARG A 1 469 ? 102.459 13.761 -144.150 1.00 71.06 469 ARG A O 1
ATOM 3826 N N . ILE A 1 470 ? 101.383 15.691 -143.741 1.00 76.44 470 ILE A N 1
ATOM 3827 C CA . ILE A 1 470 ? 102.562 16.441 -143.288 1.00 76.44 470 ILE A CA 1
ATOM 3828 C C . ILE A 1 470 ? 103.101 15.824 -141.997 1.00 76.44 470 ILE A C 1
ATOM 3830 O O . ILE A 1 470 ? 104.285 15.516 -141.955 1.00 76.44 470 ILE A O 1
ATOM 3834 N N . GLN A 1 471 ? 102.256 15.554 -140.997 1.00 77.69 471 GLN A N 1
ATOM 3835 C CA . GLN A 1 471 ? 102.695 14.934 -139.740 1.00 77.69 471 GLN A CA 1
ATOM 3836 C C . GLN A 1 471 ? 103.309 13.542 -139.951 1.00 77.69 471 GLN A C 1
ATOM 3838 O O . GLN A 1 471 ? 104.352 13.239 -139.377 1.00 77.69 471 GLN A O 1
ATOM 3843 N N . LEU A 1 472 ? 102.728 12.707 -140.817 1.00 74.81 472 LEU A N 1
ATOM 3844 C CA . LEU A 1 472 ? 103.294 11.392 -141.132 1.00 74.81 472 LEU A CA 1
ATOM 3845 C C . LEU A 1 472 ? 104.580 11.483 -141.954 1.00 74.81 472 LEU A C 1
ATOM 3847 O O . LEU A 1 472 ? 105.515 10.735 -141.684 1.00 74.81 472 LEU A O 1
ATOM 3851 N N . LEU A 1 473 ? 104.678 12.422 -142.898 1.00 70.81 473 LEU A N 1
ATOM 3852 C CA . LEU A 1 473 ? 105.930 12.699 -143.608 1.00 70.81 473 LEU A CA 1
ATOM 3853 C C . LEU A 1 473 ? 106.999 13.273 -142.670 1.00 70.81 473 LEU A C 1
ATOM 3855 O O . LEU A 1 473 ? 108.179 12.997 -142.861 1.00 70.81 473 LEU A O 1
ATOM 3859 N N . GLU A 1 474 ? 106.623 14.044 -141.651 1.00 79.12 474 GLU A N 1
ATOM 3860 C CA . GLU A 1 474 ? 107.525 14.530 -140.603 1.00 79.12 474 GLU A CA 1
ATOM 3861 C C . GLU A 1 474 ? 107.992 13.389 -139.692 1.00 79.12 474 GLU A C 1
ATOM 3863 O O . GLU A 1 474 ? 109.189 13.280 -139.417 1.00 79.12 474 GLU A O 1
ATOM 3868 N N . GLU A 1 475 ? 107.100 12.485 -139.279 1.00 78.00 475 GLU A N 1
ATOM 3869 C CA . GLU A 1 475 ? 107.461 11.275 -138.534 1.00 78.00 475 GLU A CA 1
ATOM 3870 C C . GLU A 1 475 ? 108.344 10.331 -139.359 1.00 78.00 475 GLU A C 1
ATOM 3872 O O . GLU A 1 475 ? 109.316 9.769 -138.839 1.00 78.00 475 GLU A O 1
ATOM 3877 N N . GLU A 1 476 ? 108.053 10.176 -140.650 1.00 75.19 476 GLU A N 1
ATOM 3878 C CA . GLU A 1 476 ? 108.819 9.339 -141.565 1.00 75.19 476 GLU A CA 1
ATOM 3879 C C . GLU A 1 476 ? 110.167 9.979 -141.916 1.00 75.19 476 GLU A C 1
ATOM 3881 O O . GLU A 1 476 ? 111.178 9.281 -141.898 1.00 75.19 476 GLU A O 1
ATOM 3886 N N . ASN A 1 477 ? 110.246 11.304 -142.079 1.00 79.75 477 ASN A N 1
ATOM 3887 C CA . ASN A 1 477 ? 111.511 12.041 -142.164 1.00 79.75 477 ASN A CA 1
ATOM 3888 C C . ASN A 1 477 ? 112.305 11.966 -140.856 1.00 79.75 477 ASN A C 1
ATOM 3890 O O . ASN A 1 477 ? 113.524 11.813 -140.899 1.00 79.75 477 ASN A O 1
ATOM 3894 N N . MET A 1 478 ? 111.661 11.993 -139.684 1.00 78.69 478 MET A N 1
ATOM 3895 C CA . MET A 1 478 ? 112.334 11.735 -138.406 1.00 78.69 478 MET A CA 1
ATOM 3896 C C . MET A 1 478 ? 112.829 10.288 -138.304 1.00 78.69 478 MET A C 1
ATOM 3898 O O . MET A 1 478 ? 113.888 10.026 -137.728 1.00 78.69 478 MET A O 1
ATOM 3902 N N . ARG A 1 479 ? 112.089 9.317 -138.847 1.00 75.88 479 ARG A N 1
ATOM 3903 C CA . ARG A 1 479 ? 112.478 7.901 -138.876 1.00 75.88 479 ARG A CA 1
ATOM 3904 C C . ARG A 1 479 ? 113.608 7.648 -139.880 1.00 75.88 479 ARG A C 1
ATOM 3906 O O . ARG A 1 479 ? 114.573 6.965 -139.533 1.00 75.88 479 ARG A O 1
ATOM 3913 N N . LEU A 1 480 ? 113.549 8.229 -141.076 1.00 75.19 480 LEU A N 1
ATOM 3914 C CA . LEU A 1 480 ? 114.618 8.227 -142.077 1.00 75.19 480 LEU A CA 1
ATOM 3915 C C . LEU A 1 480 ? 115.844 8.971 -141.558 1.00 75.19 480 LEU A C 1
ATOM 3917 O O . LEU A 1 480 ? 116.944 8.452 -141.693 1.00 75.19 480 LEU A O 1
ATOM 3921 N N . GLY A 1 481 ? 115.666 10.099 -140.870 1.00 77.44 481 GLY A N 1
ATOM 3922 C CA . GLY A 1 481 ? 116.717 10.824 -140.157 1.00 77.44 481 GLY A CA 1
ATOM 3923 C C . GLY A 1 481 ? 117.418 9.932 -139.136 1.00 77.44 481 GLY A C 1
ATOM 3924 O O . GLY A 1 481 ? 118.629 9.746 -139.217 1.00 77.44 481 GLY A O 1
ATOM 3925 N N . ARG A 1 482 ? 116.660 9.248 -138.265 1.00 77.44 482 ARG A N 1
ATOM 3926 C CA . ARG A 1 482 ? 117.201 8.251 -137.319 1.00 77.44 482 ARG A CA 1
ATOM 3927 C C . ARG A 1 482 ? 117.902 7.072 -138.014 1.00 77.44 482 ARG A C 1
ATOM 3929 O O . ARG A 1 482 ? 118.882 6.541 -137.488 1.00 77.44 482 ARG A O 1
ATOM 3936 N N . THR A 1 483 ? 117.439 6.660 -139.193 1.00 74.81 483 THR A N 1
ATOM 3937 C CA . THR A 1 483 ? 118.027 5.549 -139.966 1.00 74.81 483 THR A CA 1
ATOM 3938 C C . THR A 1 483 ? 119.293 5.983 -140.716 1.00 74.81 483 THR A C 1
ATOM 3940 O O . THR A 1 483 ? 120.272 5.242 -140.746 1.00 74.81 483 THR A O 1
ATOM 3943 N N . LEU A 1 484 ? 119.335 7.210 -141.238 1.00 74.38 484 LEU A N 1
ATOM 3944 C CA . LEU A 1 484 ? 120.519 7.855 -141.808 1.00 74.38 484 LEU A CA 1
ATOM 3945 C C . LEU A 1 484 ? 121.579 8.127 -140.740 1.00 74.38 484 LEU A C 1
ATOM 3947 O O . LEU A 1 484 ? 122.759 7.924 -141.007 1.00 74.38 484 LEU A O 1
ATOM 3951 N N . GLU A 1 485 ? 121.185 8.522 -139.528 1.00 78.81 485 GLU A N 1
ATOM 3952 C CA . GLU A 1 485 ? 122.078 8.610 -138.366 1.00 78.81 485 GLU A CA 1
ATOM 3953 C C . GLU A 1 485 ? 122.711 7.236 -138.075 1.00 78.81 485 GLU A C 1
ATOM 3955 O O . GLU A 1 485 ? 123.926 7.131 -137.900 1.00 78.81 485 GLU A O 1
ATOM 3960 N N . LYS A 1 486 ? 121.912 6.155 -138.121 1.00 72.88 486 LYS A N 1
ATOM 3961 C CA . LYS A 1 486 ? 122.395 4.768 -138.000 1.00 72.88 486 LYS A CA 1
ATOM 3962 C C . LYS A 1 486 ? 123.317 4.350 -139.150 1.00 72.88 486 LYS A C 1
ATOM 3964 O O . LYS A 1 486 ? 124.352 3.757 -138.873 1.00 72.88 486 LYS A O 1
ATOM 3969 N N . TYR A 1 487 ? 123.020 4.682 -140.408 1.00 70.56 487 TYR A N 1
ATOM 3970 C CA . TYR A 1 487 ? 123.910 4.388 -141.544 1.00 70.56 487 TYR A CA 1
ATOM 3971 C C . TYR A 1 487 ? 125.194 5.226 -141.515 1.00 70.56 487 TYR A C 1
ATOM 3973 O O . TYR A 1 487 ? 126.260 4.712 -141.841 1.00 70.56 487 TYR A O 1
ATOM 3981 N N . LYS A 1 488 ? 125.141 6.486 -141.062 1.00 72.88 488 LYS A N 1
ATOM 3982 C CA . LYS A 1 488 ? 126.337 7.299 -140.784 1.00 72.88 488 LYS A CA 1
ATOM 3983 C C . LYS A 1 488 ? 127.171 6.689 -139.657 1.00 72.88 488 LYS A C 1
ATOM 3985 O O . LYS A 1 488 ? 128.394 6.743 -139.732 1.00 72.88 488 LYS A O 1
ATOM 3990 N N . LYS A 1 489 ? 126.537 6.083 -138.649 1.00 70.62 489 LYS A N 1
ATOM 3991 C CA . LYS A 1 489 ? 127.220 5.359 -137.569 1.00 70.62 489 LYS A CA 1
ATOM 3992 C C . LYS A 1 489 ? 127.828 4.031 -138.052 1.00 70.62 489 LYS A C 1
ATOM 3994 O O . LYS A 1 489 ? 129.001 3.810 -137.798 1.00 70.62 489 LYS A O 1
ATOM 3999 N N . MET A 1 490 ? 127.126 3.242 -138.872 1.00 66.25 490 MET A N 1
ATOM 4000 C CA . MET A 1 490 ? 127.677 2.015 -139.479 1.00 66.25 490 MET A CA 1
ATOM 4001 C C . MET A 1 490 ? 128.775 2.291 -140.520 1.00 66.25 490 MET A C 1
ATOM 4003 O O . MET A 1 490 ? 129.734 1.531 -140.621 1.00 66.25 490 MET A O 1
ATOM 4007 N N . ARG A 1 491 ? 128.708 3.409 -141.259 1.00 64.19 491 ARG A N 1
ATOM 4008 C CA . ARG A 1 491 ? 129.791 3.851 -142.160 1.00 64.19 491 ARG A CA 1
ATOM 4009 C C . ARG A 1 491 ? 131.026 4.340 -141.390 1.00 64.19 491 ARG A C 1
ATOM 4011 O O . ARG A 1 491 ? 132.130 4.248 -141.910 1.00 64.19 491 ARG A O 1
ATOM 4018 N N . ARG A 1 492 ? 130.862 4.805 -140.141 1.00 62.66 492 ARG A N 1
ATOM 4019 C CA . ARG A 1 492 ? 131.971 5.041 -139.193 1.00 62.66 492 ARG A CA 1
ATOM 4020 C C . ARG A 1 492 ? 132.533 3.740 -138.589 1.00 62.66 492 ARG A C 1
ATOM 4022 O O . ARG A 1 492 ? 133.582 3.794 -137.966 1.00 62.66 492 ARG A O 1
ATOM 4029 N N . GLU A 1 493 ? 131.891 2.591 -138.814 1.00 61.75 493 GLU A N 1
ATOM 4030 C CA . GLU A 1 493 ? 132.310 1.266 -138.320 1.00 61.75 493 GLU A CA 1
ATOM 4031 C C . GLU A 1 493 ? 132.835 0.334 -139.445 1.00 61.75 493 GLU A C 1
ATOM 4033 O O . GLU A 1 493 ? 133.251 -0.784 -139.166 1.00 61.75 493 GLU A O 1
ATOM 4038 N N . THR A 1 494 ? 132.887 0.786 -140.712 1.00 56.91 494 THR A N 1
ATOM 4039 C CA . THR A 1 494 ? 133.370 0.006 -141.886 1.00 56.91 494 THR A CA 1
ATOM 4040 C C . THR A 1 494 ? 134.508 0.672 -142.681 1.00 56.91 494 THR A C 1
ATOM 4042 O O . THR A 1 494 ? 134.812 0.287 -143.807 1.00 56.91 494 THR A O 1
ATOM 4045 N N . SER A 1 495 ? 135.187 1.662 -142.102 1.00 50.91 495 SER A N 1
ATOM 4046 C CA . SER A 1 495 ? 136.481 2.152 -142.602 1.00 50.91 495 SER A CA 1
ATOM 4047 C C . SER A 1 495 ? 137.431 2.362 -141.427 1.00 50.91 495 SER A C 1
ATOM 4049 O O . SER A 1 495 ? 137.708 3.486 -141.010 1.00 50.91 495 SER A O 1
ATOM 4051 N N . VAL A 1 496 ? 137.828 1.216 -140.871 1.00 50.56 496 VAL A N 1
ATOM 4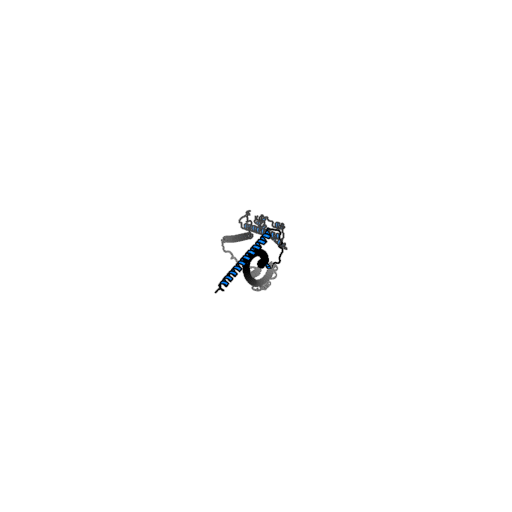052 C CA . VAL A 1 496 ? 139.185 0.930 -140.388 1.00 50.56 496 VAL A CA 1
ATOM 4053 C C . VAL A 1 496 ? 139.955 0.350 -141.565 1.00 50.56 496 VAL A C 1
ATOM 4055 O O . VAL A 1 496 ? 139.328 -0.446 -142.305 1.00 50.56 496 VAL A O 1
#

Secondary structure (DSSP, 8-state):
-----HHHHHHHHHHHHHHHHHHHHHHHHH-----B-SS-TTSBSTT--HHHHHHS--S-HHHHHHHHHHHHHHHHHHHHHHHHHHHHHHH--SS-----TT----S---HHHHHHHHHHHHHHHHHHHHHHHHHHHHHHHHHHHHTTSSS--------------------HHHHHHHHHHHHHHHHHHHHHHHHHTTTS--PPPP--THHHHHHTTSS-TTTGGGSTHHHHHHHHHHHHHHHHHHHHHHHHHHHHHHHHHHHHHHHHHHHHHHHHHHHHHHHHHHHHHHHHHHHHHHHHHHHHHHHHHHHHHHHHHHHHHHHHHHHHHHHHHHHHHHHHHHHHHHHHHHHHHHHHHHHHHHHHHHHHHHHHHHHHHHHHHHHHHHHHHHHHHHHHHHHHHHHHHHHHHHHHHHHHHHHHHHHHHHHHHHHHHHHHHHH-GGG---------S-HHHHHHHHHHHHHHHHHHHHHHHHHHHHHHHHHHHHHTSS--